Protein AF-A0A9P6L6X2-F1 (afdb_monomer_lite)

Organism: NCBI:txid56493

Structure (mmCIF, N/CA/C/O backbone):
data_AF-A0A9P6L6X2-F1
#
_entry.id   AF-A0A9P6L6X2-F1
#
loop_
_atom_site.group_PDB
_atom_site.id
_atom_site.type_symbol
_atom_site.label_atom_id
_atom_site.label_alt_id
_atom_site.label_comp_id
_atom_site.label_asym_id
_atom_site.label_entity_id
_atom_site.label_seq_id
_atom_site.pdbx_PDB_ins_code
_atom_site.Cartn_x
_atom_site.Cartn_y
_atom_site.Cartn_z
_atom_site.occupancy
_atom_site.B_iso_or_equiv
_atom_site.auth_seq_id
_atom_site.auth_comp_id
_atom_site.auth_asym_id
_atom_site.auth_atom_id
_atom_site.pdbx_PDB_model_num
ATOM 1 N N . MET A 1 1 ? -29.932 -3.322 37.931 1.00 55.28 1 MET A N 1
ATOM 2 C CA . MET A 1 1 ? -30.015 -4.800 37.868 1.00 55.28 1 MET A CA 1
ATOM 3 C C . MET A 1 1 ? -28.648 -5.466 37.698 1.00 55.28 1 MET A C 1
ATOM 5 O O . MET A 1 1 ? -28.437 -6.483 38.334 1.00 55.28 1 MET A O 1
ATOM 9 N N . ILE A 1 2 ? -27.709 -4.898 36.926 1.00 59.28 2 ILE A N 1
ATOM 10 C CA . ILE A 1 2 ? -26.394 -5.522 36.650 1.00 59.28 2 ILE A CA 1
ATOM 11 C C . ILE A 1 2 ? -25.463 -5.628 37.876 1.00 59.28 2 ILE A C 1
ATOM 13 O O . ILE A 1 2 ? -24.708 -6.584 37.964 1.00 59.28 2 ILE A O 1
ATOM 17 N N . GLY A 1 3 ? -25.563 -4.738 38.871 1.00 61.38 3 GLY A N 1
ATOM 18 C CA . GLY A 1 3 ? -24.692 -4.773 40.063 1.00 61.38 3 GLY A CA 1
ATOM 19 C C . GLY A 1 3 ? -24.874 -5.970 41.014 1.00 61.38 3 GLY A C 1
ATOM 20 O O . GLY A 1 3 ? -24.217 -6.011 42.044 1.00 61.38 3 GLY A O 1
ATOM 21 N N . ILE A 1 4 ? -25.781 -6.905 40.706 1.00 77.62 4 ILE A N 1
ATOM 22 C CA . ILE A 1 4 ? -26.051 -8.122 41.498 1.00 77.62 4 ILE A CA 1
ATOM 23 C C . ILE A 1 4 ? -25.577 -9.384 40.745 1.00 77.62 4 ILE A C 1
ATOM 25 O O . ILE A 1 4 ? -25.523 -10.468 41.321 1.00 77.62 4 ILE A O 1
ATOM 29 N N . LEU A 1 5 ? -25.235 -9.266 39.456 1.00 83.75 5 LEU A N 1
ATOM 30 C CA . LEU A 1 5 ? -24.797 -10.401 38.647 1.00 83.75 5 LEU A CA 1
ATOM 31 C C . LEU A 1 5 ? -23.306 -10.697 38.885 1.00 83.75 5 LEU A C 1
ATOM 33 O O . LEU A 1 5 ? -22.520 -9.754 38.997 1.00 83.75 5 LEU A O 1
ATOM 37 N N . PRO A 1 6 ? -22.905 -11.981 38.908 1.00 89.06 6 PRO A N 1
ATOM 38 C CA . PRO A 1 6 ? -21.511 -12.385 38.771 1.00 89.06 6 PRO A CA 1
ATOM 39 C C . PRO A 1 6 ? -20.853 -11.740 37.550 1.00 89.06 6 PRO A C 1
ATOM 41 O O . PRO A 1 6 ? -21.478 -11.614 36.491 1.00 89.06 6 PRO A O 1
ATOM 44 N N . THR A 1 7 ? -19.593 -11.350 37.706 1.00 87.75 7 THR A N 1
ATOM 45 C CA . THR A 1 7 ? -18.794 -10.647 36.699 1.00 87.75 7 THR A CA 1
ATOM 46 C C . THR A 1 7 ? -18.769 -11.387 35.360 1.00 87.75 7 THR A C 1
ATOM 48 O O . THR A 1 7 ? -18.929 -10.770 34.311 1.00 87.75 7 THR A O 1
ATOM 51 N N . GLU A 1 8 ? -18.699 -12.714 35.404 1.00 88.88 8 GLU A N 1
ATOM 52 C CA . GLU A 1 8 ? -18.658 -13.607 34.247 1.00 88.88 8 GLU A CA 1
ATOM 53 C C . GLU A 1 8 ? -19.958 -13.550 33.431 1.00 88.88 8 GLU A C 1
ATOM 55 O O . GLU A 1 8 ? -19.938 -13.609 32.204 1.00 88.88 8 GLU A O 1
ATOM 60 N N . LEU A 1 9 ? -21.112 -13.394 34.094 1.00 90.62 9 LEU A N 1
ATOM 61 C CA . LEU A 1 9 ? -22.400 -13.258 33.406 1.00 90.62 9 LEU A CA 1
ATOM 62 C C . LEU A 1 9 ? -22.551 -11.883 32.760 1.00 90.62 9 LEU A C 1
ATOM 64 O O . LEU A 1 9 ? -23.157 -11.769 31.692 1.00 90.62 9 LEU A O 1
ATOM 68 N N . VAL A 1 10 ? -22.009 -10.841 33.395 1.00 90.31 10 VAL A N 1
ATOM 69 C CA . VAL A 1 10 ? -21.968 -9.498 32.806 1.00 90.31 10 VAL A CA 1
ATOM 70 C C . VAL A 1 10 ? -21.086 -9.515 31.564 1.00 90.31 10 VAL A C 1
ATOM 72 O O . VAL A 1 10 ? -21.523 -9.066 30.509 1.00 90.31 10 VAL A O 1
ATOM 75 N N . GLU A 1 11 ? -19.893 -10.096 31.662 1.00 90.56 11 GLU A N 1
ATOM 76 C CA . GLU A 1 11 ? -18.956 -10.220 30.550 1.00 90.56 11 GLU A CA 1
ATOM 77 C C . GLU A 1 11 ? -19.547 -11.032 29.392 1.00 90.56 11 GLU A C 1
ATOM 79 O O . GLU A 1 11 ? -19.566 -10.560 28.256 1.00 90.56 11 GLU A O 1
ATOM 84 N N . TYR A 1 12 ? -20.142 -12.192 29.683 1.00 91.19 12 TYR A N 1
ATOM 85 C CA . TYR A 1 12 ? -20.834 -12.999 28.682 1.00 91.19 12 TYR A CA 1
ATOM 86 C C . TYR A 1 12 ? -21.977 -12.233 28.006 1.00 91.19 12 TYR A C 1
ATOM 88 O O . TYR A 1 12 ? -22.119 -12.288 26.788 1.00 91.19 12 TYR A O 1
ATOM 96 N N . THR A 1 13 ? -22.765 -11.461 28.762 1.00 92.88 13 THR A N 1
ATOM 97 C CA . THR A 1 13 ? -23.833 -10.623 28.189 1.00 92.88 13 THR A CA 1
ATOM 98 C C . THR A 1 13 ? -23.267 -9.568 27.234 1.00 92.88 13 THR A C 1
ATOM 100 O O . THR A 1 13 ? -23.845 -9.327 26.174 1.00 92.88 13 THR A O 1
ATOM 103 N N . LEU A 1 14 ? -22.123 -8.966 27.573 1.00 93.56 14 LEU A N 1
ATOM 104 C CA . LEU A 1 14 ? -21.467 -7.957 26.739 1.00 93.56 14 LEU A CA 1
ATOM 105 C C . LEU A 1 14 ? -20.945 -8.519 25.408 1.00 93.56 14 LEU A C 1
ATOM 107 O O . LEU A 1 14 ? -20.838 -7.751 24.455 1.00 93.56 14 LEU A O 1
ATOM 111 N N . THR A 1 15 ? -20.692 -9.829 25.292 1.00 94.44 15 THR A N 1
ATOM 112 C CA . THR A 1 15 ? -20.294 -10.457 24.011 1.00 94.44 15 THR A CA 1
ATOM 113 C C . THR A 1 15 ? -21.360 -10.348 22.914 1.00 94.44 15 THR A C 1
ATOM 115 O O . THR A 1 15 ? -21.032 -10.414 21.732 1.00 94.44 15 THR A O 1
ATOM 118 N N . PHE A 1 16 ? -22.628 -10.117 23.279 1.00 92.94 16 PHE A N 1
ATOM 119 C CA . PHE A 1 16 ? -23.730 -9.926 22.328 1.00 92.94 16 PHE A CA 1
ATOM 120 C C . PHE A 1 16 ? -23.918 -8.462 21.895 1.00 92.94 16 PHE A C 1
ATOM 122 O O . PHE A 1 16 ? -24.798 -8.163 21.084 1.00 92.94 16 PHE A O 1
ATOM 129 N N . CYS A 1 17 ? -23.133 -7.535 22.444 1.00 93.31 17 CYS A N 1
ATOM 130 C CA . CYS A 1 17 ? -23.227 -6.106 22.166 1.00 93.31 17 CYS A CA 1
ATOM 131 C C . CYS A 1 17 ? -22.247 -5.670 21.069 1.00 93.31 17 CYS A C 1
ATOM 133 O O . CYS A 1 17 ? -21.234 -6.320 20.816 1.00 93.31 17 CYS A O 1
ATOM 135 N N . GLN A 1 18 ? -22.504 -4.519 20.436 1.00 91.25 18 GLN A N 1
ATOM 136 C CA . GLN A 1 18 ? -21.508 -3.923 19.545 1.00 91.25 18 GLN A CA 1
ATOM 137 C C . GLN A 1 18 ? -20.368 -3.302 20.368 1.00 91.25 18 GLN A C 1
ATOM 139 O O . GLN A 1 18 ? -20.615 -2.791 21.465 1.00 91.25 18 GLN A O 1
ATOM 144 N N . PRO A 1 19 ? -19.132 -3.217 19.837 1.00 92.12 19 PRO A N 1
ATOM 145 C CA . PRO A 1 19 ? -18.011 -2.600 20.555 1.00 92.12 19 PRO A CA 1
ATOM 146 C C . PRO A 1 19 ? -18.297 -1.170 21.049 1.00 92.12 19 PRO A C 1
ATOM 148 O O . PRO A 1 19 ? -17.801 -0.753 22.096 1.00 92.12 19 PRO A O 1
ATOM 151 N N . LYS A 1 20 ? -19.135 -0.418 20.320 1.00 90.31 20 LYS A N 1
ATOM 152 C CA . LYS A 1 20 ? -19.583 0.931 20.705 1.00 90.31 20 LYS A CA 1
ATOM 153 C C . LYS A 1 20 ? -20.484 0.918 21.945 1.00 90.31 20 LYS A C 1
ATOM 155 O O . LYS A 1 20 ? -20.339 1.785 22.802 1.00 90.31 20 LYS A O 1
ATOM 160 N N . ASP A 1 21 ? -21.360 -0.076 22.067 1.00 93.25 21 ASP A N 1
ATOM 161 C CA . ASP A 1 21 ? -22.249 -0.237 23.221 1.00 93.25 21 ASP A CA 1
ATOM 162 C C . ASP A 1 21 ? -21.455 -0.656 24.461 1.00 93.25 21 ASP A C 1
ATOM 164 O O . ASP A 1 21 ? -21.677 -0.132 25.549 1.00 93.25 21 ASP A O 1
ATOM 168 N N . VAL A 1 22 ? -20.466 -1.540 24.287 1.00 93.81 22 VAL A N 1
ATOM 169 C CA . VAL A 1 22 ? -19.532 -1.939 25.352 1.00 93.81 22 VAL A CA 1
ATOM 170 C C . VAL A 1 22 ? -18.733 -0.727 25.844 1.00 93.81 22 VAL A C 1
ATOM 172 O O . VAL A 1 22 ? -18.620 -0.497 27.051 1.00 93.81 22 VAL A O 1
ATOM 175 N N . ALA A 1 23 ? -18.250 0.117 24.926 1.00 92.50 23 ALA A N 1
ATOM 176 C CA . ALA A 1 23 ? -17.595 1.372 25.280 1.00 92.50 23 ALA A CA 1
ATOM 177 C C . ALA A 1 23 ? -18.536 2.322 26.044 1.00 92.50 23 ALA A C 1
ATOM 179 O O . ALA A 1 23 ? -18.120 2.901 27.046 1.00 92.50 23 ALA A O 1
ATOM 180 N N . ALA A 1 24 ? -19.803 2.449 25.643 1.00 93.94 24 ALA A N 1
ATOM 181 C CA . ALA A 1 24 ? -20.785 3.255 26.370 1.00 93.94 24 ALA A CA 1
ATOM 182 C C . ALA A 1 24 ? -21.080 2.682 27.769 1.00 93.94 24 ALA A C 1
ATOM 184 O O . ALA A 1 24 ? -21.108 3.425 28.751 1.00 93.94 24 ALA A O 1
ATOM 185 N N . PHE A 1 25 ? -21.216 1.359 27.897 1.00 94.12 25 PHE A N 1
ATOM 186 C CA . PHE A 1 25 ? -21.422 0.688 29.182 1.00 94.12 25 PHE A CA 1
ATOM 187 C C . PHE A 1 25 ? -20.260 0.940 30.153 1.00 94.12 25 PHE A C 1
ATOM 189 O O . PHE A 1 25 ? -20.491 1.208 31.334 1.00 94.12 25 PHE A O 1
ATOM 196 N N . SER A 1 26 ? -19.018 0.956 29.659 1.00 94.00 26 SER A N 1
ATOM 197 C CA . SER A 1 26 ? -17.831 1.266 30.471 1.00 94.00 26 SER A CA 1
ATOM 198 C C . SER A 1 26 ? -17.863 2.665 31.112 1.00 94.00 26 SER A C 1
ATOM 200 O O . SER A 1 26 ? -17.167 2.910 32.094 1.00 94.00 26 SER A O 1
ATOM 202 N N . GLN A 1 27 ? -18.661 3.593 30.571 1.00 94.94 27 GLN A N 1
ATOM 203 C CA . GLN A 1 27 ? -18.789 4.962 31.080 1.00 94.94 27 GLN A CA 1
ATOM 204 C C . GLN A 1 27 ? -19.853 5.095 32.177 1.00 94.94 27 GLN A C 1
ATOM 206 O O . GLN A 1 27 ? -19.979 6.159 32.777 1.00 94.94 27 GLN A O 1
ATOM 211 N N . THR A 1 28 ? -20.616 4.035 32.461 1.00 95.25 28 THR A N 1
ATOM 212 C CA . THR A 1 28 ? -21.731 4.095 33.419 1.00 95.25 28 THR A CA 1
ATOM 213 C C . THR A 1 28 ? -21.271 4.103 34.878 1.00 95.25 28 THR A C 1
ATOM 215 O O . THR A 1 28 ? -21.869 4.794 35.701 1.00 95.25 28 THR A O 1
ATOM 218 N N . CYS A 1 29 ? -20.211 3.363 35.220 1.00 92.69 29 CYS A N 1
ATOM 219 C CA . CYS A 1 29 ? -19.606 3.362 36.552 1.00 92.69 29 CYS A CA 1
ATOM 220 C C . CYS A 1 29 ? -18.150 2.860 36.523 1.00 92.69 29 CYS A C 1
ATOM 222 O O . CYS A 1 29 ? -17.710 2.222 35.565 1.00 92.69 29 CYS A O 1
ATOM 224 N N . GLN A 1 30 ? -17.402 3.119 37.603 1.00 91.81 30 GLN A N 1
ATOM 225 C CA . GLN A 1 30 ? -16.005 2.680 37.742 1.00 91.81 30 GLN A CA 1
ATOM 226 C C . GLN A 1 30 ? -15.860 1.154 37.693 1.00 91.81 30 GLN A C 1
ATOM 228 O O . GLN A 1 30 ? -14.923 0.657 37.080 1.00 91.81 30 GLN A O 1
ATOM 233 N N . GLN A 1 31 ? -16.809 0.412 38.272 1.00 90.88 31 GLN A N 1
ATOM 234 C CA . GLN A 1 31 ? -16.786 -1.052 38.264 1.00 90.88 31 GLN A CA 1
ATOM 235 C C . GLN A 1 31 ? -16.923 -1.620 36.842 1.00 90.88 31 GLN A C 1
ATOM 237 O O . GLN A 1 31 ? -16.159 -2.502 36.467 1.00 90.88 31 GLN A O 1
ATOM 242 N N . SER A 1 32 ? -17.833 -1.080 36.023 1.00 91.06 32 SER A N 1
ATOM 243 C CA . SER A 1 32 ? -17.968 -1.459 34.608 1.00 91.06 32 SER A CA 1
ATOM 244 C C . SER A 1 32 ? -16.728 -1.097 33.793 1.00 91.06 32 SER A C 1
ATOM 246 O O . SER A 1 32 ? -16.335 -1.839 32.895 1.00 91.06 32 SER A O 1
ATOM 248 N N . ARG A 1 33 ? -16.096 0.042 34.105 1.00 92.62 33 ARG A N 1
ATOM 249 C CA . ARG A 1 33 ? -14.837 0.445 33.472 1.00 92.62 33 ARG A CA 1
ATOM 250 C C . ARG A 1 33 ? -13.709 -0.535 33.791 1.00 92.62 33 ARG A C 1
ATOM 252 O O . ARG A 1 33 ? -13.027 -0.961 32.863 1.00 92.62 33 ARG A O 1
ATOM 259 N N . ALA A 1 34 ? -13.543 -0.882 35.067 1.00 91.94 34 ALA A N 1
ATOM 260 C CA . ALA A 1 34 ? -12.528 -1.822 35.527 1.00 91.94 34 ALA A CA 1
ATOM 261 C C . ALA A 1 34 ? -12.744 -3.208 34.904 1.00 91.94 34 ALA A C 1
ATOM 263 O O . ALA A 1 34 ? -11.818 -3.766 34.328 1.00 91.94 34 ALA A O 1
ATOM 264 N N . LEU A 1 35 ? -13.990 -3.696 34.886 1.00 90.69 35 LEU A N 1
ATOM 265 C CA . LEU A 1 35 ? -14.348 -4.957 34.232 1.00 90.69 35 LEU A CA 1
ATOM 266 C C . LEU A 1 35 ? -13.902 -5.007 32.761 1.00 90.69 35 LEU A C 1
ATOM 268 O O . LEU A 1 35 ? -13.314 -5.985 32.322 1.00 90.69 35 LEU A O 1
ATOM 272 N N . ILE A 1 36 ? -14.158 -3.950 31.988 1.00 91.94 36 ILE A N 1
ATOM 273 C CA . ILE A 1 36 ? -13.871 -3.956 30.545 1.00 91.94 36 ILE A CA 1
ATOM 274 C C . ILE A 1 36 ? -12.389 -3.709 30.238 1.00 91.94 36 ILE A C 1
ATOM 276 O O . ILE A 1 36 ? -11.831 -4.293 29.304 1.00 91.94 36 ILE A O 1
ATOM 280 N N . TYR A 1 37 ? -11.758 -2.770 30.946 1.00 90.94 37 TYR A N 1
ATOM 281 C CA . TYR A 1 37 ? -10.450 -2.245 30.552 1.00 90.94 37 TYR A CA 1
ATOM 282 C C . TYR A 1 37 ? -9.286 -2.704 31.415 1.00 90.94 37 TYR A C 1
ATOM 284 O O . TYR A 1 37 ? -8.159 -2.621 30.919 1.00 90.94 37 TYR A O 1
ATOM 292 N N . GLU A 1 38 ? -9.559 -3.155 32.636 1.00 89.69 38 GLU A N 1
ATOM 293 C CA . GLU A 1 38 ? -8.570 -3.547 33.645 1.00 89.69 38 GLU A CA 1
ATOM 294 C C . GLU A 1 38 ? -8.612 -5.058 33.936 1.00 89.69 38 GLU A C 1
ATOM 296 O O . GLU A 1 38 ? -7.911 -5.508 34.835 1.00 89.69 38 GLU A O 1
ATOM 301 N N . SER A 1 39 ? -9.397 -5.845 33.180 1.00 85.44 39 SER A N 1
ATOM 302 C CA . SER A 1 39 ? -9.317 -7.312 33.236 1.00 85.44 39 SER A CA 1
ATOM 303 C C . SER A 1 39 ? -7.975 -7.811 32.689 1.00 85.44 39 SER A C 1
ATOM 305 O O . SER A 1 39 ? -7.482 -7.309 31.672 1.00 85.44 39 SER A O 1
ATOM 307 N N . ASP A 1 40 ? -7.412 -8.817 33.361 1.00 81.62 40 ASP A N 1
ATOM 308 C CA . ASP A 1 40 ? -6.188 -9.509 32.948 1.00 81.62 40 ASP A CA 1
ATOM 309 C C . ASP A 1 40 ? -6.433 -10.449 31.756 1.00 81.62 40 ASP A C 1
ATOM 311 O O . ASP A 1 40 ? -5.515 -10.736 30.981 1.00 81.62 40 ASP A O 1
ATOM 315 N N . ASP A 1 41 ? -7.668 -10.929 31.583 1.00 83.81 41 ASP A N 1
ATOM 316 C CA . ASP A 1 41 ? -8.037 -11.772 30.453 1.00 83.81 41 ASP A CA 1
ATOM 317 C C . ASP A 1 41 ? -8.426 -10.943 29.208 1.00 83.81 41 ASP A C 1
ATOM 319 O O . ASP A 1 41 ? -8.693 -9.741 29.245 1.00 83.81 41 ASP A O 1
ATOM 323 N N . GLN A 1 42 ? -8.401 -11.600 28.048 1.00 87.69 42 GLN A N 1
ATOM 324 C CA . GLN A 1 42 ? -8.811 -11.018 26.764 1.00 87.69 42 GLN A CA 1
ATOM 325 C C . GLN A 1 42 ? -10.101 -11.668 26.247 1.00 87.69 42 GLN A C 1
ATOM 327 O O . GLN A 1 42 ? -10.361 -11.597 25.044 1.00 87.69 42 GLN A O 1
ATOM 332 N N . PHE A 1 43 ? -10.877 -12.342 27.106 1.00 90.62 43 PHE A N 1
ATOM 333 C CA . PHE A 1 43 ? -12.022 -13.146 26.679 1.00 90.62 43 PHE A CA 1
ATOM 334 C C . PHE A 1 43 ? -13.072 -12.272 25.992 1.00 90.62 43 PHE A C 1
ATOM 336 O O . PHE A 1 43 ? -13.331 -12.475 24.804 1.00 90.62 43 PHE A O 1
ATOM 343 N N . LEU A 1 44 ? -13.579 -11.238 26.674 1.00 92.81 44 LEU A N 1
ATOM 344 C CA . LEU A 1 44 ? -14.527 -10.289 26.085 1.00 92.81 44 LEU A CA 1
ATOM 345 C C . LEU A 1 44 ? -14.036 -9.715 24.753 1.00 92.81 44 LEU A C 1
ATOM 347 O O . LEU A 1 44 ? -14.769 -9.693 23.767 1.00 92.81 44 LEU A O 1
ATOM 351 N N . TRP A 1 45 ? -12.787 -9.250 24.708 1.00 92.81 45 TRP A N 1
ATOM 352 C CA . TRP A 1 45 ? -12.221 -8.610 23.519 1.00 92.81 45 TRP A CA 1
ATOM 353 C C . TRP A 1 45 ? -12.073 -9.576 22.345 1.00 92.81 45 TRP A C 1
ATOM 355 O O . TRP A 1 45 ? -12.319 -9.187 21.203 1.00 92.81 45 TRP A O 1
ATOM 365 N N . ARG A 1 46 ? -11.709 -10.832 22.619 1.00 92.31 46 ARG A N 1
ATOM 366 C CA . ARG A 1 46 ? -11.663 -11.901 21.622 1.00 92.31 46 ARG A CA 1
ATOM 367 C C . ARG A 1 46 ? -13.057 -12.207 21.087 1.00 92.31 46 ARG A C 1
ATOM 369 O O . ARG A 1 46 ? -13.231 -12.217 19.874 1.00 92.31 46 ARG A O 1
ATOM 376 N N . GLU A 1 47 ? -14.042 -12.424 21.956 1.00 93.50 47 GLU A N 1
ATOM 377 C CA . GLU A 1 47 ? -15.408 -12.746 21.524 1.00 93.50 47 GLU A CA 1
ATOM 378 C C . GLU A 1 47 ? -16.027 -11.598 20.715 1.00 93.50 47 GLU A C 1
ATOM 380 O O . GLU A 1 47 ? -16.576 -11.832 19.640 1.00 93.50 47 GLU A O 1
ATOM 385 N N . LEU A 1 48 ? -15.842 -10.345 21.147 1.00 94.25 48 LEU A N 1
ATOM 386 C CA . LEU A 1 48 ? -16.277 -9.169 20.386 1.00 94.25 48 LEU A CA 1
ATOM 387 C C . LEU A 1 48 ? -15.600 -9.077 19.015 1.00 94.25 48 LEU A C 1
ATOM 389 O O . LEU A 1 48 ? -16.241 -8.701 18.035 1.00 94.25 48 LEU A O 1
ATOM 393 N N . PHE A 1 49 ? -14.311 -9.410 18.930 1.00 93.19 49 PHE A N 1
ATOM 394 C CA . PHE A 1 49 ? -13.594 -9.414 17.660 1.00 93.19 49 PHE A CA 1
ATOM 395 C C . PHE A 1 49 ? -14.117 -10.508 16.722 1.00 93.19 49 PHE A C 1
ATOM 397 O O . PHE A 1 49 ? -14.345 -10.244 15.545 1.00 93.19 49 PHE A O 1
ATOM 404 N N . LEU A 1 50 ? -14.326 -11.725 17.230 1.00 90.94 50 LEU A N 1
ATOM 405 C CA . LEU A 1 50 ? -14.814 -12.859 16.438 1.00 90.94 50 LEU A CA 1
ATOM 406 C C . LEU A 1 50 ? -16.282 -12.694 16.011 1.00 90.94 50 LEU A C 1
ATOM 408 O O . LEU A 1 50 ? -16.672 -13.194 14.952 1.00 90.94 50 LEU A O 1
ATOM 412 N N . ALA A 1 51 ? -17.084 -11.980 16.807 1.00 91.25 51 ALA A N 1
ATOM 413 C CA . ALA A 1 51 ? -18.455 -11.600 16.473 1.00 91.25 51 ALA A CA 1
ATOM 414 C C . ALA A 1 51 ? -18.532 -10.460 15.438 1.00 91.25 51 ALA A C 1
ATOM 416 O O . ALA A 1 51 ? -19.537 -10.327 14.736 1.00 91.25 51 ALA A O 1
ATOM 417 N N . ALA A 1 52 ? -17.486 -9.637 15.326 1.00 89.94 52 ALA A N 1
ATOM 418 C CA . ALA A 1 52 ? -17.384 -8.574 14.332 1.00 89.94 52 ALA A CA 1
ATOM 419 C C . ALA A 1 52 ? -17.126 -9.141 12.912 1.00 89.94 52 ALA A C 1
ATOM 421 O O . ALA A 1 52 ? -16.754 -10.310 12.754 1.00 89.94 52 ALA A O 1
ATOM 422 N N . PRO A 1 53 ? -17.312 -8.343 11.838 1.00 89.38 53 PRO A N 1
ATOM 423 C CA . PRO A 1 53 ? -17.057 -8.774 10.461 1.00 89.38 53 PRO A CA 1
ATOM 424 C C . PRO A 1 53 ? -15.551 -8.803 10.141 1.00 89.38 53 PRO A C 1
ATOM 426 O O . PRO A 1 53 ? -15.101 -8.221 9.160 1.00 89.38 53 PRO A O 1
ATOM 429 N N . PHE A 1 54 ? -14.761 -9.477 10.976 1.00 91.31 54 PHE A N 1
ATOM 430 C CA . PHE A 1 54 ? -13.320 -9.642 10.814 1.00 91.31 54 PHE A CA 1
ATOM 431 C C . PHE A 1 54 ? -12.954 -11.120 10.725 1.00 91.31 54 PHE A C 1
ATOM 433 O O . PHE A 1 54 ? -13.618 -11.986 11.302 1.00 91.31 54 PHE A O 1
ATOM 440 N N . ASP A 1 55 ? -11.896 -11.412 9.977 1.00 88.81 55 ASP A N 1
ATOM 441 C CA . ASP A 1 55 ? -11.328 -12.754 9.939 1.00 88.81 55 ASP A CA 1
ATOM 442 C C . ASP A 1 55 ? -10.520 -13.032 11.202 1.00 88.81 55 ASP A C 1
ATOM 444 O O . ASP A 1 55 ? -9.874 -12.132 11.743 1.00 88.81 55 ASP A O 1
ATOM 448 N N . ASP A 1 56 ? -10.526 -14.292 11.643 1.00 85.69 56 ASP A N 1
ATOM 449 C CA . ASP A 1 56 ? -9.739 -14.714 12.797 1.00 85.69 56 ASP A CA 1
ATOM 450 C C . ASP A 1 56 ? -8.238 -14.476 12.527 1.00 85.69 56 ASP A C 1
ATOM 452 O O . ASP A 1 56 ? -7.693 -15.022 11.559 1.00 85.69 56 ASP A O 1
ATOM 456 N N . PRO A 1 57 ? -7.549 -13.670 13.357 1.00 75.44 57 PRO A N 1
ATOM 457 C CA . PRO A 1 57 ? -6.128 -13.403 13.198 1.00 75.44 57 PRO A CA 1
ATOM 458 C C . PRO A 1 57 ? -5.258 -14.658 13.341 1.00 75.44 57 PRO A C 1
ATOM 460 O O . PRO A 1 57 ? -4.131 -14.635 12.855 1.00 75.44 57 PRO A O 1
ATOM 463 N N . ILE A 1 58 ? -5.737 -15.735 13.986 1.00 71.56 58 ILE A N 1
ATOM 464 C CA . ILE A 1 58 ? -4.983 -16.993 14.162 1.00 71.56 58 ILE A CA 1
ATOM 465 C C . ILE A 1 58 ? -4.522 -17.564 12.824 1.00 71.56 58 ILE A C 1
ATOM 467 O O . ILE A 1 58 ? -3.429 -18.118 12.741 1.00 71.56 58 ILE A O 1
ATOM 471 N N . ASP A 1 59 ? -5.305 -17.351 11.778 1.00 66.81 59 ASP A N 1
ATOM 472 C CA . ASP A 1 59 ? -5.067 -17.945 10.472 1.00 66.81 59 ASP A CA 1
ATOM 473 C C . ASP A 1 59 ? -4.164 -17.084 9.566 1.00 66.81 59 ASP A C 1
ATOM 475 O O . ASP A 1 59 ? -4.056 -17.358 8.372 1.00 66.81 59 ASP A O 1
ATOM 479 N N . SER A 1 60 ? -3.532 -16.027 10.095 1.00 67.81 60 SER A N 1
ATOM 480 C CA . SER A 1 60 ? -2.670 -15.136 9.310 1.00 67.81 60 SER A CA 1
ATOM 481 C C . SER A 1 60 ? -1.248 -15.709 9.136 1.00 67.81 60 SER A C 1
ATOM 483 O O . SER A 1 60 ? -0.565 -15.947 10.134 1.00 67.81 60 SER A O 1
ATOM 485 N N . PRO A 1 61 ? -0.724 -15.846 7.900 1.00 60.56 61 PRO A N 1
ATOM 486 C CA . PRO A 1 61 ? 0.583 -16.445 7.608 1.00 60.56 61 PRO A CA 1
ATOM 487 C C . PRO A 1 61 ? 1.756 -15.593 8.104 1.00 60.56 61 PRO A C 1
ATOM 489 O O . PRO A 1 61 ? 2.876 -16.080 8.235 1.00 60.56 61 PRO A O 1
ATOM 492 N N . ASN A 1 62 ? 1.506 -14.312 8.384 1.00 59.31 62 ASN A N 1
ATOM 493 C CA . ASN A 1 62 ? 2.513 -13.355 8.832 1.00 59.31 62 ASN A CA 1
ATOM 494 C C . ASN A 1 62 ? 2.565 -13.207 10.361 1.00 59.31 62 ASN A C 1
ATOM 496 O O . ASN A 1 62 ? 3.425 -12.479 10.871 1.00 59.31 62 ASN A O 1
ATOM 500 N N . GLN A 1 63 ? 1.695 -13.884 11.118 1.00 63.25 63 GLN A N 1
ATOM 501 C CA . GLN A 1 63 ? 1.720 -13.809 12.578 1.00 63.25 63 GLN A CA 1
ATOM 502 C C . GLN A 1 63 ? 2.756 -14.747 13.189 1.00 63.25 63 GLN A C 1
ATOM 504 O O . GLN A 1 63 ? 2.968 -15.864 12.728 1.00 63.25 63 GLN A O 1
ATOM 509 N N . ASP A 1 64 ? 3.426 -14.249 14.224 1.00 58.12 64 ASP A N 1
ATOM 510 C CA . ASP A 1 64 ? 4.262 -15.071 15.087 1.00 58.12 64 ASP A CA 1
ATOM 511 C C . ASP A 1 64 ? 3.346 -15.785 16.100 1.00 58.12 64 ASP A C 1
ATOM 513 O O . ASP A 1 64 ? 2.644 -15.097 16.851 1.00 58.12 64 ASP A O 1
ATOM 517 N N . PRO A 1 65 ? 3.295 -17.129 16.117 1.00 60.28 65 PRO A N 1
ATOM 518 C CA . PRO A 1 65 ? 2.455 -17.870 17.052 1.00 60.28 65 PRO A CA 1
ATOM 519 C C . PRO A 1 65 ? 2.863 -17.678 18.521 1.00 60.28 65 PRO A C 1
ATOM 521 O O . PRO A 1 65 ? 2.055 -17.968 19.402 1.00 60.28 65 PRO A O 1
ATOM 524 N N . GLU A 1 66 ? 4.077 -17.188 18.797 1.00 54.53 66 GLU A N 1
ATOM 525 C CA . GLU A 1 66 ? 4.606 -17.028 20.156 1.00 54.53 66 GLU A CA 1
ATOM 526 C C . GLU A 1 66 ? 4.243 -15.679 20.808 1.00 54.53 66 GLU A C 1
ATOM 528 O O . GLU A 1 66 ? 4.391 -15.525 22.023 1.00 54.53 66 GLU A O 1
ATOM 533 N N . LEU A 1 67 ? 3.733 -14.699 20.048 1.00 58.16 67 LEU A N 1
ATOM 534 C CA . LEU A 1 67 ? 3.390 -13.375 20.581 1.00 58.16 67 LEU A CA 1
ATOM 535 C C . LEU A 1 67 ? 1.946 -13.310 21.128 1.00 58.16 67 LEU A C 1
ATOM 537 O O . LEU A 1 67 ? 1.002 -13.710 20.439 1.00 58.16 67 LEU A O 1
ATOM 541 N N . PRO A 1 68 ? 1.729 -12.747 22.339 1.00 60.72 68 PRO A N 1
ATOM 542 C CA . PRO A 1 68 ? 0.391 -12.528 22.884 1.00 60.72 68 PRO A CA 1
ATOM 543 C C . PRO A 1 68 ? -0.486 -11.682 21.954 1.00 60.72 68 PRO A C 1
ATOM 545 O O . PRO A 1 68 ? -0.076 -10.629 21.461 1.00 60.72 68 PRO A O 1
ATOM 548 N N . ARG A 1 69 ? -1.730 -12.120 21.740 1.00 72.38 69 ARG A N 1
ATOM 549 C CA . ARG A 1 69 ? -2.679 -11.432 20.855 1.00 72.38 69 ARG A CA 1
ATOM 550 C C . ARG A 1 69 ? -3.272 -10.210 21.547 1.00 72.38 69 ARG A C 1
ATOM 552 O O . ARG A 1 69 ? -4.039 -10.337 22.498 1.00 72.38 69 ARG A O 1
ATOM 559 N N . GLY A 1 70 ? -2.989 -9.028 21.010 1.00 82.88 70 GLY A N 1
ATOM 560 C CA . GLY A 1 70 ? -3.616 -7.776 21.431 1.00 82.88 70 GLY A CA 1
ATOM 561 C C . GLY A 1 70 ? -5.042 -7.605 20.897 1.00 82.88 70 GLY A C 1
ATOM 562 O O . GLY A 1 70 ? -5.293 -6.626 20.200 1.00 82.88 70 GLY A O 1
ATOM 563 N N . TRP A 1 71 ? -5.969 -8.528 21.202 1.00 89.06 71 TRP A N 1
ATOM 564 C CA . TRP A 1 71 ? -7.361 -8.513 20.704 1.00 89.06 71 TRP A CA 1
ATOM 565 C C . TRP A 1 71 ? -8.049 -7.165 20.920 1.00 89.06 71 TRP A C 1
ATOM 567 O O . TRP A 1 71 ? -8.616 -6.596 19.988 1.00 89.06 71 TRP A O 1
ATOM 577 N N . LYS A 1 72 ? -7.932 -6.620 22.136 1.00 90.56 72 LYS A N 1
ATOM 578 C CA . LYS A 1 72 ? -8.435 -5.289 22.494 1.00 90.56 72 LYS A CA 1
ATOM 579 C C . LYS A 1 72 ? -7.895 -4.197 21.572 1.00 90.56 72 LYS A C 1
ATOM 581 O O . LYS A 1 72 ? -8.672 -3.436 21.003 1.00 90.56 72 LYS A O 1
ATOM 586 N N . GLY A 1 73 ? -6.571 -4.127 21.427 1.00 89.88 73 GLY A N 1
ATOM 587 C CA . GLY A 1 73 ? -5.908 -3.095 20.631 1.00 89.88 73 GLY A CA 1
ATOM 588 C C . GLY A 1 73 ? -6.272 -3.192 19.153 1.00 89.88 73 GLY A C 1
ATOM 589 O O . GLY A 1 73 ? -6.581 -2.182 18.530 1.00 89.88 73 GLY A O 1
ATOM 590 N N . GLU A 1 74 ? -6.321 -4.410 18.616 1.00 90.56 74 GLU A N 1
ATOM 591 C CA . GLU A 1 74 ? -6.674 -4.649 17.219 1.00 90.56 74 GLU A CA 1
ATOM 592 C C . GLU A 1 74 ? -8.135 -4.291 16.924 1.00 90.56 74 GLU A C 1
ATOM 594 O O . GLU A 1 74 ? -8.413 -3.597 15.945 1.00 90.56 74 GLU A O 1
ATOM 599 N N . LEU A 1 75 ? -9.070 -4.698 17.792 1.00 93.19 75 LEU A N 1
ATOM 600 C CA . LEU A 1 75 ? -10.478 -4.334 17.651 1.00 93.19 75 LEU A CA 1
ATOM 601 C C . LEU A 1 75 ? -10.662 -2.815 17.713 1.00 93.19 75 LEU A C 1
ATOM 603 O O . LEU A 1 75 ? -11.326 -2.231 16.858 1.00 93.19 75 LEU A O 1
ATOM 607 N N . GLN A 1 76 ? -10.059 -2.163 18.711 1.00 93.44 76 GLN A N 1
ATOM 608 C CA . GLN A 1 76 ? -10.149 -0.713 18.872 1.00 93.44 76 GLN A CA 1
ATOM 609 C C . GLN A 1 76 ? -9.574 0.023 17.663 1.00 93.44 76 GLN A C 1
ATOM 611 O O . GLN A 1 76 ? -10.234 0.930 17.158 1.00 93.44 76 GLN A O 1
ATOM 616 N N . ALA A 1 77 ? -8.408 -0.397 17.165 1.00 94.06 77 ALA A N 1
ATOM 617 C CA . ALA A 1 77 ? -7.778 0.200 15.995 1.00 94.06 77 ALA A CA 1
ATOM 618 C C . ALA A 1 77 ? -8.690 0.123 14.763 1.00 94.06 77 ALA A C 1
ATOM 620 O O . ALA A 1 77 ? -8.914 1.139 14.110 1.00 94.06 77 ALA A O 1
ATOM 621 N N . ARG A 1 78 ? -9.290 -1.041 14.471 1.00 95.44 78 ARG A N 1
ATOM 622 C CA . ARG A 1 78 ? -10.186 -1.211 13.310 1.00 95.44 78 ARG A CA 1
ATOM 623 C C . ARG A 1 78 ? -11.456 -0.372 13.417 1.00 95.44 78 ARG A C 1
ATOM 625 O O . ARG A 1 78 ? -11.820 0.314 12.465 1.00 95.44 78 ARG A O 1
ATOM 632 N N . ILE A 1 79 ? -12.107 -0.380 14.581 1.00 94.75 79 ILE A N 1
ATOM 633 C CA . ILE A 1 79 ? -13.342 0.388 14.804 1.00 94.75 79 ILE A CA 1
ATOM 634 C C . ILE A 1 79 ? -13.074 1.898 14.747 1.00 94.75 79 ILE A C 1
ATOM 636 O O . ILE A 1 79 ? -13.872 2.645 14.178 1.00 94.75 79 ILE A O 1
ATOM 640 N N . GLN A 1 80 ? -11.956 2.358 15.315 1.00 95.00 80 GLN A N 1
ATOM 641 C CA . GLN A 1 80 ? -11.535 3.757 15.211 1.00 95.00 80 GLN A CA 1
ATOM 642 C C . GLN A 1 80 ? -11.197 4.128 13.768 1.00 95.00 80 GLN A C 1
ATOM 644 O O . GLN A 1 80 ? -11.609 5.191 13.306 1.00 95.00 80 GLN A O 1
ATOM 649 N N . ALA A 1 81 ? -10.503 3.249 13.046 1.00 97.00 81 ALA A N 1
ATOM 650 C CA . ALA A 1 81 ? -10.114 3.504 11.673 1.00 97.00 81 ALA A CA 1
ATOM 651 C C . ALA A 1 81 ? -11.327 3.645 10.746 1.00 97.00 81 ALA A C 1
ATOM 653 O O . ALA A 1 81 ? -11.414 4.628 10.013 1.00 97.00 81 ALA A O 1
ATOM 654 N N . GLU A 1 82 ? -12.311 2.742 10.843 1.00 96.62 82 GLU A N 1
ATOM 655 C CA . GLU A 1 82 ? -13.572 2.868 10.100 1.00 96.62 82 GLU A CA 1
ATOM 656 C C . GLU A 1 82 ? -14.286 4.182 10.449 1.00 96.62 82 GLU A C 1
ATOM 658 O O . GLU A 1 82 ? -14.724 4.908 9.556 1.00 96.62 82 GLU A O 1
ATOM 663 N N . ALA A 1 83 ? -14.368 4.534 11.735 1.00 96.00 83 ALA A N 1
ATOM 664 C CA . ALA A 1 83 ? -15.038 5.757 12.167 1.00 96.00 83 ALA A CA 1
ATOM 665 C C . ALA A 1 83 ? -14.363 7.036 11.643 1.00 96.00 83 ALA A C 1
ATOM 667 O O . ALA A 1 83 ? -15.068 7.987 11.323 1.00 96.00 83 ALA A O 1
ATOM 668 N N . LEU A 1 84 ? -13.028 7.072 11.556 1.00 96.88 84 LEU A N 1
ATOM 669 C CA . LEU A 1 84 ? -12.278 8.239 11.080 1.00 96.88 84 LEU A CA 1
ATOM 670 C C . LEU A 1 84 ? -12.260 8.343 9.550 1.00 96.88 84 LEU A C 1
ATOM 672 O O . LEU A 1 84 ? -12.461 9.429 9.011 1.00 96.88 84 LEU A O 1
ATOM 676 N N . VAL A 1 85 ? -12.054 7.229 8.842 1.00 95.62 85 VAL A N 1
ATOM 677 C CA . VAL A 1 85 ? -11.939 7.201 7.371 1.00 95.62 85 VAL A CA 1
ATOM 678 C C . VAL A 1 85 ? -13.279 7.488 6.680 1.00 95.62 85 VAL A C 1
ATOM 680 O O . VAL A 1 85 ? -13.295 7.976 5.548 1.00 95.62 85 VAL A O 1
ATOM 683 N N . THR A 1 86 ? -14.401 7.242 7.363 1.00 96.25 86 THR A N 1
ATOM 684 C CA . THR A 1 86 ? -15.763 7.499 6.856 1.00 96.25 86 THR A CA 1
ATOM 685 C C . THR A 1 86 ? -16.320 8.883 7.210 1.00 96.25 86 THR A C 1
ATOM 687 O O . THR A 1 86 ? -17.462 9.190 6.866 1.00 96.25 86 THR A O 1
ATOM 690 N N . LEU A 1 87 ? -15.533 9.740 7.870 1.00 96.69 87 LEU A N 1
ATOM 691 C CA . LEU A 1 87 ? -15.911 11.133 8.115 1.00 96.69 87 LEU A CA 1
ATOM 692 C C . LEU A 1 87 ? -16.043 11.927 6.808 1.00 96.69 87 LEU A C 1
ATOM 694 O O . LEU A 1 87 ? -15.430 11.602 5.790 1.00 96.69 87 LEU A O 1
ATOM 698 N N . SER A 1 88 ? -16.802 13.025 6.860 1.00 95.94 88 SER A N 1
ATOM 699 C CA . SER A 1 88 ? -16.781 14.027 5.794 1.00 95.94 88 SER A CA 1
ATOM 700 C C . SER A 1 88 ? -15.393 14.679 5.689 1.00 95.94 88 SER A C 1
ATOM 702 O O . SER A 1 88 ? -14.612 14.646 6.641 1.00 95.94 88 SER A O 1
ATOM 704 N N . TYR A 1 89 ? -15.081 15.305 4.550 1.00 94.38 89 TYR A N 1
ATOM 705 C CA . TYR A 1 89 ? -13.800 16.000 4.362 1.00 94.38 89 TYR A CA 1
ATOM 706 C C . TYR A 1 89 ? -13.546 17.062 5.444 1.00 94.38 89 TYR A C 1
ATOM 708 O O . TYR A 1 89 ? -12.457 17.109 6.012 1.00 94.38 89 TYR A O 1
ATOM 716 N N . GLU A 1 90 ? -14.556 17.878 5.762 1.00 95.06 90 GLU A N 1
ATOM 717 C CA . GLU A 1 90 ? -14.428 18.946 6.762 1.00 95.06 90 GLU A CA 1
ATOM 718 C C . GLU A 1 90 ? -14.258 18.382 8.174 1.00 95.06 90 GLU A C 1
ATOM 720 O O . GLU A 1 90 ? -13.387 18.831 8.920 1.00 95.06 90 GLU A O 1
ATOM 725 N N . ASP A 1 91 ? -15.028 17.346 8.522 1.00 96.56 91 ASP A N 1
ATOM 726 C CA . ASP A 1 91 ? -14.908 16.700 9.828 1.00 96.56 91 ASP A CA 1
ATOM 727 C C . ASP A 1 91 ? -13.550 16.022 9.982 1.00 96.56 91 ASP A C 1
ATOM 729 O O . ASP A 1 91 ? -12.912 16.184 11.017 1.00 96.56 91 ASP A O 1
ATOM 733 N N . MET A 1 92 ? -13.086 15.297 8.957 1.00 96.06 92 MET A N 1
ATOM 734 C CA . MET A 1 92 ? -11.770 14.659 8.943 1.00 96.06 92 MET A CA 1
ATOM 735 C C . MET A 1 92 ? -10.664 15.706 9.103 1.00 96.06 92 MET A C 1
ATOM 737 O O . MET A 1 92 ? -9.786 15.544 9.942 1.00 96.06 92 MET A O 1
ATOM 741 N N . ARG A 1 93 ? -10.730 16.814 8.358 1.00 94.56 93 ARG A N 1
ATOM 742 C CA . ARG A 1 93 ? -9.737 17.895 8.422 1.00 94.56 93 ARG A CA 1
ATOM 743 C C . ARG A 1 93 ? -9.634 18.536 9.809 1.00 94.56 93 ARG A C 1
ATOM 745 O O . ARG A 1 93 ? -8.550 18.982 10.187 1.00 94.56 93 ARG A O 1
ATOM 752 N N . ALA A 1 94 ? -10.746 18.591 10.542 1.00 95.69 94 ALA A N 1
ATOM 753 C CA . ALA A 1 94 ? -10.823 19.145 11.891 1.00 95.69 94 ALA A CA 1
ATOM 754 C C . ALA A 1 94 ? -10.351 18.177 12.996 1.00 95.69 94 ALA A C 1
ATOM 756 O O . ALA A 1 94 ? -10.238 18.589 14.153 1.00 95.69 94 ALA A O 1
ATOM 757 N N . ARG A 1 95 ? -10.102 16.898 12.681 1.00 95.00 95 ARG A N 1
ATOM 758 C CA . ARG A 1 95 ? -9.551 15.919 13.632 1.00 95.00 95 ARG A CA 1
ATOM 759 C C . ARG A 1 95 ? -8.027 15.978 13.686 1.00 95.00 95 ARG A C 1
ATOM 761 O O . ARG A 1 95 ? -7.372 16.618 12.873 1.00 95.00 95 ARG A O 1
ATOM 768 N N . ASP A 1 96 ? -7.486 15.269 14.668 1.00 95.00 96 ASP A N 1
ATOM 769 C CA . ASP A 1 96 ? -6.056 15.022 14.801 1.00 95.00 96 ASP A CA 1
ATOM 770 C C . ASP A 1 96 ? -5.505 14.243 13.590 1.00 95.00 96 ASP A C 1
ATOM 772 O O . ASP A 1 96 ? -6.008 13.170 13.245 1.00 95.00 96 ASP A O 1
ATOM 776 N N . HIS A 1 97 ? -4.481 14.794 12.932 1.00 94.62 97 HIS A N 1
ATOM 777 C CA . HIS A 1 97 ? -3.952 14.274 11.663 1.00 94.62 97 HIS A CA 1
ATOM 778 C C . HIS A 1 97 ? -3.158 12.977 11.831 1.00 94.62 97 HIS A C 1
ATOM 780 O O . HIS A 1 97 ? -3.177 12.131 10.932 1.00 94.62 97 HIS A O 1
ATOM 786 N N . ASP A 1 98 ? -2.528 12.777 12.987 1.00 94.56 98 ASP A N 1
ATOM 787 C CA . ASP A 1 98 ? -1.794 11.548 13.292 1.00 94.56 98 ASP A CA 1
ATOM 788 C C . ASP A 1 98 ? -2.757 10.383 13.535 1.00 94.56 98 ASP A C 1
ATOM 790 O O . ASP A 1 98 ? -2.559 9.291 13.002 1.00 94.56 98 ASP A O 1
ATOM 794 N N . SER A 1 99 ? -3.868 10.622 14.236 1.00 94.38 99 SER A N 1
ATOM 795 C CA . SER A 1 99 ? -4.939 9.634 14.416 1.00 94.38 99 SER A CA 1
ATOM 796 C C . SER A 1 99 ? -5.534 9.166 13.084 1.00 94.38 99 SER A C 1
ATOM 798 O O . SER A 1 99 ? -5.812 7.979 12.914 1.00 94.38 99 SER A O 1
ATOM 800 N N . ILE A 1 100 ? -5.705 10.072 12.116 1.00 95.81 100 ILE A N 1
ATOM 801 C CA . ILE A 1 100 ? -6.193 9.713 10.775 1.00 95.81 100 ILE A CA 1
ATOM 802 C C . ILE A 1 100 ? -5.123 8.942 9.995 1.00 95.81 100 ILE A C 1
ATOM 804 O O . ILE A 1 100 ? -5.438 7.951 9.340 1.00 95.81 100 ILE A O 1
ATOM 808 N N . SER A 1 101 ? -3.858 9.355 10.082 1.00 94.69 101 SER A N 1
ATOM 809 C CA . SER A 1 101 ? -2.753 8.633 9.439 1.00 94.69 101 SER A CA 1
ATOM 810 C C . SER A 1 101 ? -2.654 7.195 9.972 1.00 94.69 101 SER A C 1
ATOM 812 O O . SER A 1 101 ? -2.587 6.250 9.188 1.00 94.69 101 SER A O 1
ATOM 814 N N . ASN A 1 102 ? -2.779 7.012 11.291 1.00 94.62 102 ASN A N 1
ATOM 815 C CA . ASN A 1 102 ? -2.828 5.701 11.949 1.00 94.62 102 ASN A CA 1
ATOM 816 C C . ASN A 1 102 ? -4.069 4.877 11.562 1.00 94.62 102 ASN A C 1
ATOM 818 O O . ASN A 1 102 ? -4.014 3.645 11.512 1.00 94.62 102 ASN A O 1
ATOM 822 N N . ALA A 1 103 ? -5.197 5.533 11.272 1.00 96.62 103 ALA A N 1
ATOM 823 C CA . ALA A 1 103 ? -6.382 4.858 10.756 1.00 96.62 103 ALA A CA 1
ATOM 824 C C . ALA A 1 103 ? -6.112 4.242 9.376 1.00 96.62 103 ALA A C 1
ATOM 826 O O . ALA A 1 103 ? -6.373 3.056 9.179 1.00 96.62 103 ALA A O 1
ATOM 827 N N . PHE A 1 104 ? -5.535 4.998 8.438 1.00 96.44 104 PHE A N 1
ATOM 828 C CA . PHE A 1 104 ? -5.171 4.451 7.126 1.00 96.44 104 PHE A CA 1
ATOM 829 C C . PHE A 1 104 ? -4.077 3.379 7.217 1.00 96.44 104 PHE A C 1
ATOM 831 O O . PHE A 1 104 ? -4.166 2.370 6.520 1.00 96.44 104 PHE A O 1
ATOM 838 N N . ASP A 1 105 ? -3.098 3.544 8.109 1.00 94.00 105 ASP A N 1
ATOM 839 C CA . ASP A 1 105 ? -2.105 2.502 8.396 1.00 94.00 105 ASP A CA 1
ATOM 840 C C . ASP A 1 105 ? -2.766 1.207 8.894 1.00 94.00 105 ASP A C 1
ATOM 842 O O . ASP A 1 105 ? -2.455 0.114 8.425 1.00 94.00 105 ASP A O 1
ATOM 846 N N . THR A 1 106 ? -3.780 1.321 9.758 1.00 95.75 106 THR A N 1
ATOM 847 C CA . THR A 1 106 ? -4.560 0.165 10.216 1.00 95.75 106 THR A CA 1
ATOM 848 C C . THR A 1 106 ? -5.243 -0.555 9.054 1.00 95.75 106 THR A C 1
ATOM 850 O O . THR A 1 106 ? -5.197 -1.781 9.002 1.00 95.75 106 THR A O 1
ATOM 853 N N . LEU A 1 107 ? -5.832 0.166 8.096 1.00 95.62 107 LEU A N 1
ATOM 854 C CA . LEU A 1 107 ? -6.445 -0.442 6.906 1.00 95.62 107 LEU A CA 1
ATOM 855 C C . LEU A 1 107 ? -5.401 -1.201 6.063 1.00 95.62 107 LEU A C 1
ATOM 857 O O . LEU A 1 107 ? -5.639 -2.349 5.684 1.00 95.62 107 LEU A O 1
ATOM 861 N N . VAL A 1 108 ? -4.229 -0.600 5.824 1.00 93.81 108 VAL A N 1
ATOM 862 C CA . VAL A 1 108 ? -3.098 -1.248 5.128 1.00 93.81 108 VAL A CA 1
ATOM 863 C C . VAL A 1 108 ? -2.640 -2.506 5.872 1.00 93.81 108 VAL A C 1
ATOM 865 O O . VAL A 1 108 ? -2.450 -3.563 5.268 1.00 93.81 108 VAL A O 1
ATOM 868 N N . ARG A 1 109 ? -2.508 -2.426 7.197 1.00 91.38 109 ARG A N 1
ATOM 869 C CA . ARG A 1 109 ? -2.095 -3.542 8.053 1.00 91.38 109 ARG A CA 1
ATOM 870 C C . ARG A 1 109 ? -3.086 -4.702 8.004 1.00 91.38 109 ARG A C 1
ATOM 872 O O . ARG A 1 109 ? -2.661 -5.853 7.929 1.00 91.38 109 ARG A O 1
ATOM 879 N N . VAL A 1 110 ? -4.391 -4.419 7.995 1.00 92.25 110 VAL A N 1
ATOM 880 C CA . VAL A 1 110 ? -5.436 -5.443 7.831 1.00 92.25 110 VAL A CA 1
ATOM 881 C C . VAL A 1 110 ? -5.333 -6.115 6.463 1.00 92.25 110 VAL A C 1
ATOM 883 O O . VAL A 1 110 ? -5.396 -7.343 6.395 1.00 92.25 110 VAL A O 1
ATOM 886 N N . LEU A 1 111 ? -5.110 -5.351 5.390 1.00 91.75 111 LEU A N 1
ATOM 887 C CA . LEU A 1 111 ? -4.923 -5.906 4.047 1.00 91.75 111 LEU A CA 1
ATOM 888 C C . LEU A 1 111 ? -3.735 -6.882 4.001 1.00 91.75 111 LEU A C 1
ATOM 890 O O . LEU A 1 111 ? -3.897 -8.025 3.583 1.00 91.75 111 LEU A O 1
ATOM 894 N N . HIS A 1 112 ? -2.570 -6.479 4.514 1.00 87.38 112 HIS A N 1
ATOM 895 C CA . HIS A 1 112 ? -1.360 -7.321 4.525 1.00 87.38 112 HIS A CA 1
ATOM 896 C C . HIS A 1 112 ? -1.434 -8.529 5.467 1.00 87.38 112 HIS A C 1
ATOM 898 O O . HIS A 1 112 ? -0.704 -9.506 5.285 1.00 87.38 112 HIS A O 1
ATOM 904 N N . ALA A 1 113 ? -2.292 -8.475 6.486 1.00 85.00 113 ALA A N 1
ATOM 905 C CA . ALA A 1 113 ? -2.552 -9.600 7.382 1.00 85.00 113 ALA A CA 1
ATOM 906 C C . ALA A 1 113 ? -3.579 -10.595 6.812 1.00 85.00 113 ALA A C 1
ATOM 908 O O . ALA A 1 113 ? -3.720 -11.701 7.343 1.00 85.00 113 ALA A O 1
ATOM 909 N N . THR A 1 114 ? -4.303 -10.212 5.758 1.00 88.69 114 THR A N 1
ATOM 910 C CA . THR A 1 114 ? -5.356 -11.031 5.155 1.00 88.69 114 THR A CA 1
ATOM 911 C C . THR A 1 114 ? -4.757 -12.130 4.280 1.00 88.69 114 THR A C 1
ATOM 913 O O . THR A 1 114 ? -3.740 -11.945 3.616 1.00 88.69 114 THR A O 1
ATOM 916 N N . SER A 1 115 ? -5.383 -13.306 4.322 1.00 82.75 115 SER A N 1
ATOM 917 C CA . SER A 1 115 ? -4.927 -14.515 3.624 1.00 82.75 115 SER A CA 1
ATOM 918 C C . SER A 1 115 ? -5.925 -14.934 2.548 1.00 82.75 115 SER A C 1
ATOM 920 O O . SER A 1 115 ? -7.103 -14.582 2.649 1.00 82.75 115 SER A O 1
ATOM 922 N N . PRO A 1 116 ? -5.520 -15.733 1.549 1.00 83.75 116 PRO A N 1
ATOM 923 C CA . PRO A 1 116 ? -6.455 -16.266 0.567 1.00 83.75 116 PRO A CA 1
ATOM 924 C C . PRO A 1 116 ? -7.611 -17.022 1.244 1.00 83.75 116 PRO A C 1
ATOM 926 O O . PRO A 1 116 ? -7.399 -17.819 2.157 1.00 83.75 116 PRO A O 1
ATOM 929 N N . GLY A 1 117 ? -8.848 -16.743 0.824 1.00 80.19 117 GLY A N 1
ATOM 930 C CA . GLY A 1 117 ? -10.067 -17.317 1.414 1.00 80.19 117 GLY A CA 1
ATOM 931 C C . GLY A 1 117 ? -10.600 -16.595 2.661 1.00 80.19 117 GLY A C 1
ATOM 932 O O . GLY A 1 117 ? -11.668 -16.954 3.157 1.00 80.19 117 GLY A O 1
ATOM 933 N N . LYS A 1 118 ? -9.904 -15.565 3.157 1.00 80.44 118 LYS A N 1
ATOM 934 C CA . LYS A 1 118 ? -10.348 -14.700 4.261 1.00 80.44 118 LYS A CA 1
ATOM 935 C C . LYS A 1 118 ? -11.090 -13.485 3.711 1.00 80.44 118 LYS A C 1
ATOM 937 O O . LYS A 1 118 ? -10.490 -12.484 3.334 1.00 80.44 118 LYS A O 1
ATOM 942 N N . VAL A 1 119 ? -12.406 -13.635 3.578 1.00 86.50 119 VAL A N 1
ATOM 943 C CA . VAL A 1 119 ? -13.263 -12.658 2.890 1.00 86.50 119 VAL A CA 1
ATOM 944 C C . VAL A 1 119 ? -13.759 -11.539 3.803 1.00 86.50 119 VAL A C 1
ATOM 946 O O . VAL A 1 119 ? -14.003 -10.444 3.313 1.00 86.50 119 VAL A O 1
ATOM 949 N N . LYS A 1 120 ? -13.857 -11.750 5.125 1.00 92.75 120 LYS A N 1
ATOM 950 C CA . LYS A 1 120 ? -14.489 -10.766 6.021 1.00 92.75 120 LYS A CA 1
ATOM 951 C C . LYS A 1 120 ? -13.687 -9.467 6.113 1.00 92.75 120 LYS A C 1
ATOM 953 O O . LYS A 1 120 ? -14.260 -8.383 6.053 1.00 92.75 120 LYS A O 1
ATOM 958 N N . ASN A 1 121 ? -12.361 -9.560 6.217 1.00 93.06 121 ASN A N 1
ATOM 959 C CA . ASN A 1 121 ? -11.478 -8.397 6.213 1.00 93.06 121 ASN A CA 1
ATOM 960 C C . ASN A 1 121 ? -11.575 -7.634 4.887 1.00 93.06 121 ASN A C 1
ATOM 962 O O . ASN A 1 121 ? -11.598 -6.405 4.901 1.00 93.06 121 ASN A O 1
ATOM 966 N N . LEU A 1 122 ? -11.650 -8.345 3.757 1.00 93.00 122 LEU A N 1
ATOM 967 C CA . LEU A 1 122 ? -11.788 -7.733 2.432 1.00 93.00 122 LEU A CA 1
ATOM 968 C C . LEU A 1 122 ? -13.138 -7.030 2.284 1.00 93.00 122 LEU A C 1
ATOM 970 O O . LEU A 1 122 ? -13.172 -5.880 1.854 1.00 93.00 122 LEU A O 1
ATOM 974 N N . ASP A 1 123 ? -14.226 -7.668 2.719 1.00 94.31 123 ASP A N 1
ATOM 975 C CA . ASP A 1 123 ? -15.570 -7.085 2.718 1.00 94.31 123 ASP A CA 1
ATOM 976 C C . ASP A 1 123 ? -15.630 -5.824 3.590 1.00 94.31 123 ASP A C 1
ATOM 978 O O . ASP A 1 123 ? -16.197 -4.802 3.191 1.00 94.31 123 ASP A O 1
ATOM 982 N N . TRP A 1 124 ? -15.007 -5.861 4.772 1.00 95.12 124 TRP A N 1
ATOM 983 C CA . TRP A 1 124 ? -14.908 -4.701 5.653 1.00 95.12 124 TRP A CA 1
ATOM 984 C C . TRP A 1 124 ? -14.090 -3.565 5.026 1.00 95.12 124 TRP A C 1
ATOM 986 O O . TRP A 1 124 ? -14.538 -2.414 5.047 1.00 95.12 124 TRP A O 1
ATOM 996 N N . LEU A 1 125 ? -12.927 -3.867 4.438 1.00 95.06 125 LEU A N 1
ATOM 997 C CA . LEU A 1 125 ? -12.095 -2.883 3.738 1.00 95.06 125 LEU A CA 1
ATOM 998 C C . LEU A 1 125 ? -12.861 -2.251 2.572 1.00 95.06 125 LEU A C 1
ATOM 1000 O O . LEU A 1 125 ? -12.903 -1.026 2.465 1.00 95.06 125 LEU A O 1
ATOM 1004 N N . ALA A 1 126 ? -13.522 -3.066 1.747 1.00 93.44 126 ALA A N 1
ATOM 1005 C CA . ALA A 1 126 ? -14.292 -2.600 0.602 1.00 93.44 126 ALA A CA 1
ATOM 1006 C C . ALA A 1 126 ? -15.478 -1.721 1.024 1.00 93.44 126 ALA A C 1
ATOM 1008 O O . ALA A 1 126 ? -15.670 -0.629 0.490 1.00 93.44 126 ALA A O 1
ATOM 1009 N N . SER A 1 127 ? -16.234 -2.149 2.039 1.00 94.12 127 SER A N 1
ATOM 1010 C CA . SER A 1 127 ? -17.327 -1.371 2.639 1.00 94.12 127 SER A CA 1
ATOM 1011 C C . SER A 1 127 ? -16.837 -0.039 3.217 1.00 94.12 127 SER A C 1
ATOM 1013 O O . SER A 1 127 ? -17.490 0.993 3.046 1.00 94.12 127 SER A O 1
ATOM 1015 N N . THR A 1 128 ? -15.676 -0.033 3.875 1.00 94.88 128 THR A N 1
ATOM 1016 C CA . THR A 1 128 ? -15.076 1.181 4.449 1.00 94.88 128 THR A CA 1
ATOM 1017 C C . THR A 1 128 ? -14.618 2.144 3.355 1.00 94.88 128 THR A C 1
ATOM 1019 O O . THR A 1 128 ? -14.934 3.334 3.417 1.00 94.88 128 THR A O 1
ATOM 1022 N N . ALA A 1 129 ? -13.936 1.638 2.323 1.00 91.81 129 ALA A N 1
ATOM 1023 C CA . ALA A 1 129 ? -13.492 2.426 1.176 1.00 91.81 129 ALA A CA 1
ATOM 1024 C C . ALA A 1 129 ? -14.680 3.050 0.428 1.00 91.81 129 ALA A C 1
ATOM 1026 O O . ALA A 1 129 ? -14.680 4.252 0.167 1.00 91.81 129 ALA A O 1
ATOM 1027 N N . ALA A 1 130 ? -15.741 2.272 0.184 1.00 90.56 130 ALA A N 1
ATOM 1028 C CA . ALA A 1 130 ? -16.944 2.735 -0.504 1.00 90.56 130 ALA A CA 1
ATOM 1029 C C . ALA A 1 130 ? -17.650 3.898 0.217 1.00 90.56 130 ALA A C 1
ATOM 1031 O O . ALA A 1 130 ? -18.218 4.774 -0.433 1.00 90.56 130 ALA A O 1
ATOM 1032 N N . LYS A 1 131 ? -17.605 3.934 1.555 1.00 92.88 131 LYS A N 1
ATOM 1033 C CA . LYS A 1 131 ? -18.192 5.014 2.371 1.00 92.88 131 LYS A CA 1
ATOM 1034 C C . LYS A 1 131 ? -17.296 6.248 2.489 1.00 92.88 131 LYS A C 1
ATOM 1036 O O . LYS A 1 131 ? -17.765 7.297 2.923 1.00 92.88 131 LYS A O 1
ATOM 1041 N N . SER A 1 132 ? -16.013 6.135 2.162 1.00 93.38 132 SER A N 1
ATOM 1042 C CA . SER A 1 132 ? -15.042 7.208 2.349 1.00 93.38 132 SER A CA 1
ATOM 1043 C C . SER A 1 132 ? -14.948 8.097 1.113 1.00 93.38 132 SER A C 1
ATOM 1045 O O . SER A 1 132 ? -14.858 7.618 -0.017 1.00 93.38 132 SER A O 1
ATOM 1047 N N . PHE A 1 133 ? -14.915 9.417 1.308 1.00 92.06 133 PHE A N 1
ATOM 1048 C CA . PHE A 1 133 ? -14.737 10.347 0.189 1.00 92.06 133 PHE A CA 1
ATOM 1049 C C . PHE A 1 133 ? -13.359 10.193 -0.474 1.00 92.06 133 PHE A C 1
ATOM 1051 O O . PHE A 1 133 ? -13.229 10.483 -1.657 1.00 92.06 133 PHE A O 1
ATOM 1058 N N . VAL A 1 134 ? -12.344 9.707 0.252 1.00 91.19 134 VAL A N 1
ATOM 1059 C CA . VAL A 1 134 ? -10.957 9.609 -0.234 1.00 91.19 134 VAL A CA 1
ATOM 1060 C C . VAL A 1 134 ? -10.842 8.714 -1.470 1.00 91.19 134 VAL A C 1
ATOM 1062 O O . VAL A 1 134 ? -10.044 9.000 -2.357 1.00 91.19 134 VAL A O 1
ATOM 1065 N N . PHE A 1 135 ? -11.672 7.673 -1.562 1.00 88.31 135 PHE A N 1
ATOM 1066 C CA . PHE A 1 135 ? -11.696 6.727 -2.686 1.00 88.31 135 PHE A CA 1
ATOM 1067 C C . PHE A 1 135 ? -12.644 7.152 -3.817 1.00 88.31 135 PHE A C 1
ATOM 1069 O O . PHE A 1 135 ? -12.624 6.568 -4.900 1.00 88.31 135 PHE A O 1
ATOM 1076 N N . ASN A 1 136 ? -13.468 8.174 -3.578 1.00 85.12 136 ASN A N 1
ATOM 1077 C CA . ASN A 1 136 ? -14.562 8.572 -4.462 1.00 85.12 136 ASN A CA 1
ATOM 1078 C C . ASN A 1 136 ? -14.397 9.985 -5.048 1.00 85.12 136 ASN A C 1
ATOM 1080 O O . ASN A 1 136 ? -15.013 10.297 -6.065 1.00 85.12 136 ASN A O 1
ATOM 1084 N N . ASP A 1 137 ? -13.569 10.834 -4.438 1.00 87.25 137 ASP A N 1
ATOM 1085 C CA . ASP A 1 137 ? -13.346 12.222 -4.838 1.00 87.25 137 ASP A CA 1
ATOM 1086 C C . ASP A 1 137 ? -11.846 12.482 -5.049 1.00 87.25 137 ASP A C 1
ATOM 1088 O O . ASP A 1 137 ? -11.085 12.675 -4.100 1.00 87.25 137 ASP A O 1
ATOM 1092 N N . TYR A 1 138 ? -11.426 12.485 -6.320 1.00 83.31 138 TYR A N 1
ATOM 1093 C CA . TYR A 1 138 ? -10.031 12.719 -6.712 1.00 83.31 138 TYR A CA 1
ATOM 1094 C C . TYR A 1 138 ? -9.528 14.096 -6.268 1.00 83.31 138 TYR A C 1
ATOM 1096 O O . TYR A 1 138 ? -8.379 14.241 -5.846 1.00 83.31 138 TYR A O 1
ATOM 1104 N N . ASP A 1 139 ? -10.391 15.111 -6.358 1.00 85.06 139 ASP A N 1
ATOM 1105 C CA . ASP A 1 139 ? -10.018 16.504 -6.128 1.00 85.06 139 ASP A CA 1
ATOM 1106 C C . ASP A 1 139 ? -9.888 16.800 -4.614 1.00 85.06 139 ASP A C 1
ATOM 1108 O O . ASP A 1 139 ? -9.183 17.730 -4.217 1.00 85.06 139 ASP A O 1
ATOM 1112 N N . ARG A 1 140 ? -10.487 15.970 -3.744 1.00 88.56 140 ARG A N 1
ATOM 1113 C CA . ARG A 1 140 ? -10.398 16.071 -2.273 1.00 88.56 140 ARG A CA 1
ATOM 1114 C C . ARG A 1 140 ? -9.382 15.122 -1.643 1.00 88.56 140 ARG A C 1
ATOM 1116 O O . ARG A 1 140 ? -9.609 14.592 -0.558 1.00 88.56 140 ARG A O 1
ATOM 1123 N N . PHE A 1 141 ? -8.227 14.931 -2.273 1.00 89.56 141 PHE A N 1
ATOM 1124 C CA . PHE A 1 141 ? -7.149 14.163 -1.649 1.00 89.56 141 PHE A CA 1
ATOM 1125 C C . PHE A 1 141 ? -6.713 14.798 -0.304 1.00 89.56 141 PHE A C 1
ATOM 1127 O O . PHE A 1 141 ? -6.491 16.014 -0.256 1.00 89.56 141 PHE A O 1
ATOM 1134 N N . PRO A 1 142 ? -6.558 14.026 0.793 1.00 90.75 142 PRO A N 1
ATOM 1135 C CA . PRO A 1 142 ? -6.307 14.560 2.134 1.00 90.75 142 PRO A CA 1
ATOM 1136 C C . PRO A 1 142 ? -4.842 14.998 2.326 1.00 90.75 142 PRO A C 1
ATOM 1138 O O . PRO A 1 142 ? -4.094 14.447 3.128 1.00 90.75 142 PRO A O 1
ATOM 1141 N N . ARG A 1 143 ? -4.421 16.041 1.598 1.00 91.94 143 ARG A N 1
ATOM 1142 C CA . ARG A 1 143 ? -3.055 16.609 1.635 1.00 91.94 143 ARG A CA 1
ATOM 1143 C C . ARG A 1 143 ? -2.661 17.201 2.993 1.00 91.94 143 ARG A C 1
ATOM 1145 O O . ARG A 1 143 ? -1.502 17.538 3.187 1.00 91.94 143 ARG A O 1
ATOM 1152 N N . PHE A 1 144 ? -3.623 17.381 3.896 1.00 91.81 144 PHE A N 1
ATOM 1153 C CA . PHE A 1 144 ? -3.393 17.908 5.241 1.00 91.81 144 PHE A CA 1
ATOM 1154 C C . PHE A 1 144 ? -2.815 16.866 6.208 1.00 91.81 144 PHE A C 1
ATOM 1156 O O . PHE A 1 144 ? -2.405 17.243 7.297 1.00 91.81 144 PHE A O 1
ATOM 1163 N N . LEU A 1 145 ? -2.793 15.580 5.845 1.00 92.19 145 LEU A N 1
ATOM 1164 C CA . LEU A 1 145 ? -2.266 14.529 6.714 1.00 92.19 145 LEU A CA 1
ATOM 1165 C C . LEU A 1 145 ? -0.746 14.619 6.863 1.00 92.19 145 LEU A C 1
ATOM 1167 O O . LEU A 1 145 ? -0.036 14.934 5.909 1.00 92.19 145 LEU A O 1
ATOM 1171 N N . SER A 1 146 ? -0.257 14.269 8.055 1.00 88.31 146 SER A N 1
ATOM 1172 C CA . SER A 1 146 ? 1.175 14.194 8.364 1.00 88.31 146 SER A CA 1
ATOM 1173 C C . SER A 1 146 ? 1.884 13.106 7.553 1.00 88.31 146 SER A C 1
ATOM 1175 O O . SER A 1 146 ? 3.034 13.287 7.154 1.00 88.31 146 SER A O 1
ATOM 1177 N N . ASN A 1 147 ? 1.190 12.005 7.249 1.00 92.44 147 ASN A N 1
ATOM 1178 C CA . ASN A 1 147 ? 1.682 10.945 6.379 1.00 92.44 147 ASN A CA 1
ATOM 1179 C C . ASN A 1 147 ? 0.587 10.452 5.420 1.00 92.44 147 ASN A C 1
ATOM 1181 O O . ASN A 1 147 ? -0.375 9.802 5.823 1.00 92.44 147 ASN A O 1
ATOM 1185 N N . THR A 1 148 ? 0.760 10.706 4.123 1.00 94.69 148 THR A N 1
ATOM 1186 C CA . THR A 1 148 ? -0.182 10.273 3.078 1.00 94.69 148 THR A CA 1
ATOM 1187 C C . THR A 1 148 ? 0.163 8.913 2.467 1.00 94.69 148 THR A C 1
ATOM 1189 O O . THR A 1 148 ? -0.611 8.402 1.657 1.00 94.69 148 THR A O 1
ATOM 1192 N N . GLN A 1 149 ? 1.295 8.300 2.833 1.00 94.88 149 GLN A N 1
ATOM 1193 C CA . GLN A 1 149 ? 1.786 7.068 2.203 1.00 94.88 149 GLN A CA 1
ATOM 1194 C C . GLN A 1 149 ? 0.778 5.902 2.284 1.00 94.88 149 GLN A C 1
ATOM 1196 O O . GLN A 1 149 ? 0.480 5.327 1.232 1.00 94.88 149 GLN A O 1
ATOM 1201 N N . PRO A 1 150 ? 0.147 5.605 3.442 1.00 94.81 150 PRO A N 1
ATOM 1202 C CA . PRO A 1 150 ? -0.872 4.554 3.519 1.00 94.81 150 PRO A CA 1
ATOM 1203 C C . PRO A 1 150 ? -2.103 4.847 2.648 1.00 94.81 150 PRO A C 1
ATOM 1205 O O . PRO A 1 150 ? -2.700 3.937 2.076 1.00 94.81 150 PRO A O 1
ATOM 1208 N N . VAL A 1 151 ? -2.460 6.127 2.487 1.00 95.62 151 VAL A N 1
ATOM 1209 C CA . VAL A 1 151 ? -3.583 6.554 1.638 1.00 95.62 151 VAL A CA 1
ATOM 1210 C C . VAL A 1 151 ? -3.289 6.260 0.170 1.00 95.62 151 VAL A C 1
ATOM 1212 O O . VAL A 1 151 ? -4.125 5.691 -0.530 1.00 95.62 151 VAL A O 1
ATOM 1215 N N . HIS A 1 152 ? -2.091 6.616 -0.305 1.00 95.50 152 HIS A N 1
ATOM 1216 C CA . HIS A 1 152 ? -1.671 6.321 -1.674 1.00 95.50 152 HIS A CA 1
ATOM 1217 C C . HIS A 1 152 ? -1.627 4.817 -1.947 1.00 95.50 152 HIS A C 1
ATOM 1219 O O . HIS A 1 152 ? -2.089 4.387 -3.003 1.00 95.50 152 HIS A O 1
ATOM 1225 N N . GLN A 1 153 ? -1.123 4.030 -0.992 1.00 94.88 153 GLN A N 1
ATOM 1226 C CA . GLN A 1 153 ? -1.077 2.576 -1.099 1.00 94.88 153 GLN A CA 1
ATOM 1227 C C . GLN A 1 153 ? -2.482 1.975 -1.207 1.00 94.88 153 GLN A C 1
ATOM 1229 O O . GLN A 1 153 ? -2.730 1.167 -2.096 1.00 94.88 153 GLN A O 1
ATOM 1234 N N . LEU A 1 154 ? -3.424 2.394 -0.358 1.00 93.81 154 LEU A N 1
ATOM 1235 C CA . LEU A 1 154 ? -4.798 1.893 -0.417 1.00 93.81 154 LEU A CA 1
ATOM 1236 C C . LEU A 1 154 ? -5.499 2.296 -1.709 1.00 93.81 154 LEU A C 1
ATOM 1238 O O . LEU A 1 154 ? -6.114 1.442 -2.336 1.00 93.81 154 LEU A O 1
ATOM 1242 N N . LEU A 1 155 ? -5.381 3.552 -2.148 1.00 92.62 155 LEU A N 1
ATOM 1243 C CA . LEU A 1 155 ? -5.972 4.002 -3.415 1.00 92.62 155 LEU A CA 1
ATOM 1244 C C . LEU A 1 155 ? -5.446 3.214 -4.616 1.00 92.62 155 LEU A C 1
ATOM 1246 O O . LEU A 1 155 ? -6.191 2.956 -5.556 1.00 92.62 155 LEU A O 1
ATOM 1250 N N . LEU A 1 156 ? -4.169 2.837 -4.578 1.00 92.06 156 LEU A N 1
ATOM 1251 C CA . LEU A 1 156 ? -3.557 1.990 -5.589 1.00 92.06 156 LEU A CA 1
ATOM 1252 C C . LEU A 1 156 ? -4.101 0.553 -5.540 1.00 92.06 156 LEU A C 1
ATOM 1254 O O . LEU A 1 156 ? -4.455 0.002 -6.575 1.00 92.06 156 LEU A O 1
ATOM 1258 N N . LEU A 1 157 ? -4.148 -0.058 -4.354 1.00 91.62 157 LEU A N 1
ATOM 1259 C CA . LEU A 1 157 ? -4.521 -1.469 -4.172 1.00 91.62 157 LEU A CA 1
ATOM 1260 C C . LEU A 1 157 ? -6.039 -1.717 -4.166 1.00 91.62 157 LEU A C 1
ATOM 1262 O O . LEU A 1 157 ? -6.464 -2.863 -4.119 1.00 91.62 157 LEU A O 1
ATOM 1266 N N . SER A 1 158 ? -6.850 -0.661 -4.198 1.00 88.81 158 SER A N 1
ATOM 1267 C CA . SER A 1 158 ? -8.315 -0.713 -4.322 1.00 88.81 158 SER A CA 1
ATOM 1268 C C . SER A 1 158 ? -8.794 0.074 -5.539 1.00 88.81 158 SER A C 1
ATOM 1270 O O . SER A 1 158 ? -9.821 0.756 -5.521 1.00 88.81 158 SER A O 1
ATOM 1272 N N . TRP A 1 159 ? -8.007 0.024 -6.613 1.00 83.81 159 TRP A N 1
ATOM 1273 C CA . TRP A 1 159 ? -8.285 0.766 -7.834 1.00 83.81 159 TRP A CA 1
ATOM 1274 C C . TRP A 1 159 ? -9.650 0.407 -8.432 1.00 83.81 159 TRP A C 1
ATOM 1276 O O . TRP A 1 159 ? -10.339 1.268 -8.981 1.00 83.81 159 TRP A O 1
ATOM 1286 N N . ASP A 1 160 ? -10.062 -0.853 -8.302 1.00 81.25 160 ASP A N 1
ATOM 1287 C CA . ASP A 1 160 ? -11.366 -1.366 -8.721 1.00 81.25 160 ASP A CA 1
ATOM 1288 C C . ASP A 1 160 ? -12.546 -0.737 -7.969 1.00 81.25 160 ASP A C 1
ATOM 1290 O O . ASP A 1 160 ? -13.610 -0.546 -8.562 1.00 81.25 160 ASP A O 1
ATOM 1294 N N . LEU A 1 161 ? -12.342 -0.384 -6.699 1.00 76.31 161 LEU A N 1
ATOM 1295 C CA . LEU A 1 161 ? -13.330 0.283 -5.852 1.00 76.31 161 LEU A CA 1
ATOM 1296 C C . LEU A 1 161 ? -13.370 1.791 -6.081 1.00 76.31 161 LEU A C 1
ATOM 1298 O O . LEU A 1 161 ? -14.331 2.455 -5.693 1.00 76.31 161 LEU A O 1
ATOM 1302 N N . SER A 1 162 ? -12.330 2.344 -6.703 1.00 68.19 162 SER A N 1
ATOM 1303 C CA . SER A 1 162 ? -12.281 3.764 -6.995 1.00 68.19 162 SER A CA 1
ATOM 1304 C C . SER A 1 162 ? -13.287 4.129 -8.093 1.00 68.19 162 SER A C 1
ATOM 1306 O O . SER A 1 162 ? -13.347 3.513 -9.164 1.00 68.19 162 SER A O 1
ATOM 1308 N N . GLY A 1 163 ? -14.049 5.205 -7.880 1.00 60.91 163 GLY A N 1
ATOM 1309 C CA . GLY A 1 163 ? -14.973 5.740 -8.893 1.00 60.91 163 GLY A CA 1
ATOM 1310 C C . GLY A 1 163 ? -14.279 6.210 -10.186 1.00 60.91 163 GLY A C 1
ATOM 1311 O O . GLY A 1 163 ? -14.938 6.593 -11.159 1.00 60.91 163 GLY A O 1
ATOM 1312 N N . PHE A 1 164 ? -12.942 6.178 -10.225 1.00 62.19 164 PHE A N 1
ATOM 1313 C CA . PHE A 1 164 ? -12.116 6.648 -11.333 1.00 62.19 164 PHE A CA 1
ATOM 1314 C C . PHE A 1 164 ? -12.217 5.753 -12.570 1.00 62.19 164 PHE A C 1
ATOM 1316 O O . PHE A 1 164 ? -12.100 6.263 -13.689 1.00 62.19 164 PHE A O 1
ATOM 1323 N N . ARG A 1 165 ? -12.533 4.460 -12.406 1.00 54.78 165 ARG A N 1
ATOM 1324 C CA . ARG A 1 165 ? -12.699 3.513 -13.524 1.00 54.78 165 ARG A CA 1
ATOM 1325 C C . ARG A 1 165 ? -13.897 3.852 -14.418 1.00 54.78 165 ARG A C 1
ATOM 1327 O O . ARG A 1 165 ? -13.819 3.689 -15.632 1.00 54.78 165 ARG A O 1
ATOM 1334 N N . THR A 1 166 ? -14.980 4.361 -13.828 1.00 54.53 166 THR A N 1
ATOM 1335 C CA . THR A 1 166 ? -16.219 4.767 -14.523 1.00 54.53 166 THR A CA 1
ATOM 1336 C C . THR A 1 166 ? -16.278 6.263 -14.833 1.00 54.53 166 THR A C 1
ATOM 1338 O O . THR A 1 166 ? -17.308 6.770 -15.282 1.00 54.53 166 THR A O 1
ATOM 1341 N N . SER A 1 167 ? -15.206 7.001 -14.544 1.00 59.62 167 SER A N 1
ATOM 1342 C CA . SER A 1 167 ? -15.214 8.455 -14.654 1.00 59.62 167 SER A CA 1
ATOM 1343 C C . SER A 1 167 ? -15.341 8.931 -16.106 1.00 59.62 167 SER A C 1
ATOM 1345 O O . SER A 1 167 ? -14.852 8.299 -17.044 1.00 59.62 167 SER A O 1
ATOM 1347 N N . LYS A 1 168 ? -16.026 10.069 -16.306 1.00 61.38 168 LYS A N 1
ATOM 1348 C CA . LYS A 1 168 ? -16.121 10.733 -17.618 1.00 61.38 168 LYS A CA 1
ATOM 1349 C C . LYS A 1 168 ? -14.707 10.952 -18.169 1.00 61.38 168 LYS A C 1
ATOM 1351 O O . LYS A 1 168 ? -13.816 11.306 -17.401 1.00 61.38 168 LYS A O 1
ATOM 1356 N N . GLY A 1 169 ? -14.523 10.829 -19.487 1.00 64.25 169 GLY A N 1
ATOM 1357 C CA . GLY A 1 169 ? -13.199 10.864 -20.135 1.00 64.25 169 GLY A CA 1
ATOM 1358 C C . GLY A 1 169 ? -12.276 12.015 -19.704 1.00 64.25 169 GLY A C 1
ATOM 1359 O O . GLY A 1 169 ? -11.068 11.820 -19.619 1.00 64.25 169 GLY A O 1
ATOM 1360 N N . GLY A 1 170 ? -12.832 13.174 -19.330 1.00 78.69 170 GLY A N 1
ATOM 1361 C CA . GLY A 1 170 ? -12.060 14.305 -18.809 1.00 78.69 170 GLY A CA 1
ATOM 1362 C C . GLY A 1 170 ? -11.318 14.041 -17.490 1.00 78.69 170 GLY A C 1
ATOM 1363 O O . GLY A 1 170 ? -10.203 14.524 -17.333 1.00 78.69 170 GLY A O 1
ATOM 1364 N N . LEU A 1 171 ? -11.872 13.266 -16.546 1.00 82.50 171 LEU A N 1
ATOM 1365 C CA . LEU A 1 171 ? -11.165 12.961 -15.291 1.00 82.50 171 LEU A CA 1
ATOM 1366 C C . LEU A 1 171 ? -10.004 11.993 -15.535 1.00 82.50 171 LEU A C 1
ATOM 1368 O O . LEU A 1 171 ? -8.910 12.224 -15.034 1.00 82.50 171 LEU A O 1
ATOM 1372 N N . ARG A 1 172 ? -10.213 10.958 -16.358 1.00 83.50 172 ARG A N 1
ATOM 1373 C CA . ARG A 1 172 ? -9.154 10.015 -16.744 1.00 83.50 172 ARG A CA 1
ATOM 1374 C C . ARG A 1 172 ? -7.958 10.721 -17.389 1.00 83.50 172 ARG A C 1
ATOM 1376 O O . ARG A 1 172 ? -6.827 10.389 -17.050 1.00 83.50 172 ARG A O 1
ATOM 1383 N N . GLY A 1 173 ? -8.215 11.682 -18.281 1.00 84.94 173 GLY A N 1
ATOM 1384 C CA . GLY A 1 173 ? -7.171 12.519 -18.882 1.00 84.94 173 GLY A CA 1
ATOM 1385 C C . GLY A 1 173 ? -6.372 13.284 -17.827 1.00 84.94 173 GLY A C 1
ATOM 1386 O O . GLY A 1 173 ? -5.161 13.112 -17.754 1.00 84.94 173 GLY A O 1
ATOM 1387 N N . ARG A 1 174 ? -7.057 14.010 -16.927 1.00 86.00 174 ARG A N 1
ATOM 1388 C CA . ARG A 1 174 ? -6.404 14.748 -15.826 1.00 86.00 174 ARG A CA 1
ATOM 1389 C C . ARG A 1 174 ? -5.526 13.854 -14.947 1.00 86.00 174 ARG A C 1
ATOM 1391 O O . ARG A 1 174 ? -4.386 14.201 -14.682 1.00 86.00 174 ARG A O 1
ATOM 1398 N N . ILE A 1 175 ? -6.033 12.690 -14.530 1.00 87.75 175 ILE A N 1
ATOM 1399 C CA . ILE A 1 175 ? -5.277 11.750 -13.683 1.00 87.75 175 ILE A CA 1
ATOM 1400 C C . ILE A 1 175 ? -4.004 11.262 -14.391 1.00 87.75 175 ILE A C 1
ATOM 1402 O O . ILE A 1 175 ? -2.960 11.101 -13.754 1.00 87.75 175 ILE A O 1
ATOM 1406 N N . LEU A 1 176 ? -4.094 10.995 -15.696 1.00 88.12 176 LEU A N 1
ATOM 1407 C CA . LEU A 1 176 ? -2.955 10.552 -16.492 1.00 88.12 176 LEU A CA 1
ATOM 1408 C C . LEU A 1 176 ? -1.922 11.672 -16.663 1.00 88.12 176 LEU A C 1
ATOM 1410 O O . LEU A 1 176 ? -0.732 11.416 -16.493 1.00 88.12 176 LEU A O 1
ATOM 1414 N N . ASP A 1 177 ? -2.356 12.897 -16.943 1.00 87.94 177 ASP A N 1
ATOM 1415 C CA . ASP A 1 177 ? -1.453 14.040 -17.106 1.00 87.94 177 ASP A CA 1
ATOM 1416 C C . ASP A 1 177 ? -0.772 14.417 -15.782 1.00 87.94 177 ASP A C 1
ATOM 1418 O O . ASP A 1 177 ? 0.445 14.597 -15.759 1.00 87.94 177 ASP A O 1
ATOM 1422 N N . ASP A 1 178 ? -1.504 14.395 -14.662 1.00 88.75 178 ASP A N 1
ATOM 1423 C CA . ASP A 1 178 ? -0.934 14.540 -13.315 1.00 88.75 178 ASP A CA 1
ATOM 1424 C C . ASP A 1 178 ? 0.152 13.484 -13.056 1.00 88.75 178 ASP A C 1
ATOM 1426 O O . ASP A 1 178 ? 1.219 13.778 -12.514 1.00 88.75 178 ASP A O 1
ATOM 1430 N N . ALA A 1 179 ? -0.106 12.232 -13.451 1.00 91.94 179 ALA A N 1
ATOM 1431 C CA . ALA A 1 179 ? 0.842 11.141 -13.273 1.00 91.94 179 ALA A CA 1
ATOM 1432 C C . ALA A 1 179 ? 2.090 11.287 -14.142 1.00 91.94 179 ALA A C 1
ATOM 1434 O O . ALA A 1 179 ? 3.196 11.074 -13.647 1.00 91.94 179 ALA A O 1
ATOM 1435 N N . ARG A 1 180 ? 1.932 11.691 -15.403 1.00 91.00 180 ARG A N 1
ATOM 1436 C CA . ARG A 1 180 ? 3.050 11.969 -16.311 1.00 91.00 180 ARG A CA 1
ATOM 1437 C C . ARG A 1 180 ? 3.906 13.114 -15.798 1.00 91.00 180 ARG A C 1
ATOM 1439 O O . ARG A 1 180 ? 5.122 12.962 -15.723 1.00 91.00 180 ARG A O 1
ATOM 1446 N N . TYR A 1 181 ? 3.278 14.214 -15.385 1.00 89.38 181 TYR A N 1
ATOM 1447 C CA . TYR A 1 181 ? 3.987 15.346 -14.802 1.00 89.38 181 TYR A CA 1
ATOM 1448 C C . TYR A 1 181 ? 4.758 14.927 -13.548 1.00 89.38 181 TYR A C 1
ATOM 1450 O O . TYR A 1 181 ? 5.903 15.321 -13.368 1.00 89.38 181 TYR A O 1
ATOM 1458 N N . PHE A 1 182 ? 4.173 14.082 -12.698 1.00 92.19 182 PHE A N 1
ATOM 1459 C CA . PHE A 1 182 ? 4.861 13.593 -11.508 1.00 92.19 182 PHE A CA 1
ATOM 1460 C C . PHE A 1 182 ? 6.060 12.691 -11.844 1.00 92.19 182 PHE A C 1
ATOM 1462 O O . PHE A 1 182 ? 7.156 12.919 -11.337 1.00 92.19 182 PHE A O 1
ATOM 1469 N N . VAL A 1 183 ? 5.858 11.661 -12.673 1.00 92.69 183 VAL A N 1
ATOM 1470 C CA . VAL A 1 183 ? 6.860 10.610 -12.931 1.00 92.69 183 VAL A CA 1
ATOM 1471 C C . VAL A 1 183 ? 7.990 11.104 -13.828 1.00 92.69 183 VAL A C 1
ATOM 1473 O O . VAL A 1 183 ? 9.133 10.711 -13.617 1.00 92.69 183 VAL A O 1
ATOM 1476 N N . TYR A 1 184 ? 7.712 11.963 -14.809 1.00 91.06 184 TYR A N 1
ATOM 1477 C CA . TYR A 1 184 ? 8.724 12.451 -15.755 1.00 91.06 184 TYR A CA 1
ATOM 1478 C C . TYR A 1 184 ? 9.413 13.753 -15.318 1.00 91.06 184 TYR A C 1
ATOM 1480 O O . TYR A 1 184 ? 10.323 14.224 -16.001 1.00 91.06 184 TYR A O 1
ATOM 1488 N N . ASN A 1 185 ? 9.035 14.315 -14.166 1.00 89.75 185 ASN A N 1
ATOM 1489 C CA . ASN A 1 185 ? 9.732 15.448 -13.566 1.00 89.75 185 ASN A CA 1
ATOM 1490 C C . ASN A 1 185 ? 11.013 14.978 -12.855 1.00 89.75 185 ASN A C 1
ATOM 1492 O O . ASN A 1 185 ? 10.982 14.409 -11.760 1.00 89.75 185 ASN A O 1
ATOM 1496 N N . LEU A 1 186 ? 12.157 15.263 -13.474 1.00 89.31 186 LEU A N 1
ATOM 1497 C CA . LEU A 1 186 ? 13.486 14.857 -13.028 1.00 89.31 186 LEU A CA 1
ATOM 1498 C C . LEU A 1 186 ? 13.875 15.476 -11.679 1.00 89.31 186 LEU A C 1
ATOM 1500 O O . LEU A 1 186 ? 14.652 14.866 -10.948 1.00 89.31 186 LEU A O 1
ATOM 1504 N N . SER A 1 187 ? 13.276 16.601 -11.266 1.00 87.69 187 SER A N 1
ATOM 1505 C CA . SER A 1 187 ? 13.513 17.183 -9.931 1.00 87.69 187 SER A CA 1
ATOM 1506 C C . SER A 1 187 ? 13.061 16.271 -8.778 1.00 87.69 187 SER A C 1
ATOM 1508 O O . SER A 1 187 ? 13.505 16.430 -7.637 1.00 87.69 187 SER A O 1
ATOM 1510 N N . LYS A 1 188 ? 12.198 15.281 -9.055 1.00 89.31 188 LYS A N 1
ATOM 1511 C CA . LYS A 1 188 ? 11.763 14.261 -8.085 1.00 89.31 188 LYS A CA 1
ATOM 1512 C C . LYS A 1 188 ? 12.810 13.169 -7.855 1.00 89.31 188 LYS A C 1
ATOM 1514 O O . LYS A 1 188 ? 12.714 12.419 -6.877 1.00 89.31 188 LYS A O 1
ATOM 1519 N N . TYR A 1 189 ? 13.827 13.092 -8.704 1.00 88.25 189 TYR A N 1
ATOM 1520 C CA . TYR A 1 189 ? 14.880 12.089 -8.654 1.00 88.25 189 TYR A CA 1
ATOM 1521 C C . TYR A 1 189 ? 16.137 12.721 -8.068 1.00 88.25 189 TYR A C 1
ATOM 1523 O O . TYR A 1 189 ? 16.733 13.631 -8.630 1.00 88.25 189 TYR A O 1
ATOM 1531 N N . SER A 1 190 ? 16.514 12.270 -6.878 1.00 87.06 190 SER A N 1
ATOM 1532 C CA . SER A 1 190 ? 17.654 12.803 -6.142 1.00 87.06 190 SER A CA 1
ATOM 1533 C C . SER A 1 190 ? 18.232 11.737 -5.221 1.00 87.06 190 SER A C 1
ATOM 1535 O O . SER A 1 190 ? 17.653 10.665 -5.037 1.00 87.06 190 SER A O 1
ATOM 1537 N N . VAL A 1 191 ? 19.324 12.074 -4.534 1.00 83.12 191 VAL A N 1
ATOM 1538 C CA . VAL A 1 191 ? 19.894 11.233 -3.470 1.00 83.12 191 VAL A CA 1
ATOM 1539 C C . VAL A 1 191 ? 18.857 10.894 -2.386 1.00 83.12 191 VAL A C 1
ATOM 1541 O O . VAL A 1 191 ? 18.864 9.784 -1.861 1.00 83.12 191 VAL A O 1
ATOM 1544 N N . LYS A 1 192 ? 17.926 11.809 -2.067 1.00 85.56 192 LYS A N 1
ATOM 1545 C CA . LYS A 1 192 ? 16.887 11.579 -1.043 1.00 85.56 192 LYS A CA 1
ATOM 1546 C C . LYS A 1 192 ? 15.800 10.602 -1.488 1.00 85.56 192 LYS A C 1
ATOM 1548 O O . LYS A 1 192 ? 15.174 9.980 -0.639 1.00 85.56 192 LYS A O 1
ATOM 1553 N N . SER A 1 193 ? 15.570 10.479 -2.790 1.00 86.19 193 SER A N 1
ATOM 1554 C CA . SER A 1 193 ? 14.647 9.499 -3.370 1.00 86.19 193 SER A CA 1
ATOM 1555 C C . SER A 1 193 ? 15.377 8.289 -3.943 1.00 86.19 193 SER A C 1
ATOM 1557 O O . SER A 1 193 ? 14.761 7.482 -4.631 1.00 86.19 193 SER A O 1
ATOM 1559 N N . ASN A 1 194 ? 16.687 8.167 -3.689 1.00 83.69 194 ASN A N 1
ATOM 1560 C CA . ASN A 1 194 ? 17.550 7.146 -4.276 1.00 83.69 194 ASN A CA 1
ATOM 1561 C C . ASN A 1 194 ? 17.316 6.983 -5.794 1.00 83.69 194 ASN A C 1
ATOM 1563 O O . ASN A 1 194 ? 17.275 5.868 -6.307 1.00 83.69 194 ASN A O 1
ATOM 1567 N N . TRP A 1 195 ? 17.079 8.107 -6.483 1.00 86.12 195 TRP A N 1
ATOM 1568 C CA . TRP A 1 195 ? 16.778 8.163 -7.917 1.00 86.12 195 TRP A CA 1
ATOM 1569 C C . TRP A 1 195 ? 15.624 7.241 -8.356 1.00 86.12 195 TRP A C 1
ATOM 1571 O O . TRP A 1 195 ? 15.623 6.723 -9.470 1.00 86.12 195 TRP A O 1
ATOM 1581 N N . GLY A 1 196 ? 14.620 7.046 -7.499 1.00 88.81 196 GLY A N 1
ATOM 1582 C CA . GLY A 1 196 ? 13.462 6.213 -7.805 1.00 88.81 196 GLY A CA 1
ATOM 1583 C C . GLY A 1 196 ? 12.268 6.464 -6.888 1.00 88.81 196 GLY A C 1
ATOM 1584 O O . GLY A 1 196 ? 12.090 7.544 -6.320 1.00 88.81 196 GLY A O 1
ATOM 1585 N N . ALA A 1 197 ? 11.424 5.447 -6.742 1.00 92.62 197 ALA A N 1
ATOM 1586 C CA . ALA A 1 197 ? 10.201 5.501 -5.945 1.00 92.62 197 ALA A CA 1
ATOM 1587 C C . ALA A 1 197 ? 10.446 5.296 -4.437 1.00 92.62 197 ALA A C 1
ATOM 1589 O O . ALA A 1 197 ? 9.748 4.515 -3.792 1.00 92.62 197 ALA A O 1
ATOM 1590 N N . PHE A 1 198 ? 11.427 6.001 -3.869 1.00 91.25 198 PHE A N 1
ATOM 1591 C CA . PHE A 1 198 ? 11.801 5.883 -2.459 1.00 91.25 198 PHE A CA 1
ATOM 1592 C C . PHE A 1 198 ? 11.545 7.168 -1.670 1.00 91.25 198 PHE A C 1
ATOM 1594 O O . PHE A 1 198 ? 11.698 8.278 -2.184 1.00 91.25 198 PHE A O 1
ATOM 1601 N N . CYS A 1 199 ? 11.219 7.003 -0.391 1.00 89.44 199 CYS A N 1
ATOM 1602 C CA . CYS A 1 199 ? 11.258 8.054 0.620 1.00 89.44 199 CYS A CA 1
ATOM 1603 C C . CYS A 1 199 ? 12.423 7.786 1.577 1.00 89.44 199 CYS A C 1
ATOM 1605 O O . CYS A 1 199 ? 12.578 6.668 2.064 1.00 89.44 199 CYS A O 1
ATOM 1607 N N . LEU A 1 200 ? 13.232 8.804 1.874 1.00 88.06 200 LEU A N 1
ATOM 1608 C CA . LEU A 1 200 ? 14.242 8.716 2.929 1.00 88.06 200 LEU A CA 1
ATOM 1609 C C . LEU A 1 200 ? 13.543 8.644 4.296 1.00 88.06 200 LEU A C 1
ATOM 1611 O O . LEU A 1 200 ? 12.890 9.606 4.696 1.00 88.06 200 LEU A O 1
ATOM 1615 N N . SER A 1 201 ? 13.693 7.528 5.009 1.00 84.06 201 SER A N 1
ATOM 1616 C CA . SER A 1 201 ? 13.058 7.300 6.314 1.00 84.06 201 SER A CA 1
ATOM 1617 C C . SER A 1 201 ? 13.971 7.616 7.498 1.00 84.06 201 SER A C 1
ATOM 1619 O O . SER A 1 201 ? 13.489 7.893 8.593 1.00 84.06 201 SER A O 1
ATOM 1621 N N . GLY A 1 202 ? 15.288 7.632 7.290 1.00 83.06 202 GLY A N 1
ATOM 1622 C CA . GLY A 1 202 ? 16.243 7.992 8.331 1.00 83.06 202 GLY A CA 1
ATOM 1623 C C . GLY A 1 202 ? 17.668 7.583 7.998 1.00 83.06 202 GLY A C 1
ATOM 1624 O O . GLY A 1 202 ? 18.022 7.357 6.839 1.00 83.06 202 GLY A O 1
ATOM 1625 N N . SER A 1 203 ? 18.495 7.482 9.035 1.00 80.00 203 SER A N 1
ATOM 1626 C CA . SER A 1 203 ? 19.840 6.930 8.926 1.00 80.00 203 SER A CA 1
ATOM 1627 C C . SER A 1 203 ? 20.184 6.092 10.151 1.00 80.00 203 SER A C 1
ATOM 1629 O O . SER A 1 203 ? 20.060 6.582 11.272 1.00 80.00 203 SER A O 1
ATOM 1631 N N . GLU A 1 204 ? 20.687 4.881 9.942 1.00 72.75 204 GLU A N 1
ATOM 1632 C CA . GLU A 1 204 ? 21.135 3.980 11.004 1.00 72.75 204 GLU A CA 1
ATOM 1633 C C . GLU A 1 204 ? 22.578 3.547 10.727 1.00 72.75 204 GLU A C 1
ATOM 1635 O O . GLU A 1 204 ? 22.926 3.195 9.601 1.00 72.75 204 GLU A O 1
ATOM 1640 N N . GLY A 1 205 ? 23.463 3.646 11.725 1.00 71.19 205 GLY A N 1
ATOM 1641 C CA . GLY A 1 205 ? 24.877 3.271 11.563 1.00 71.19 205 GLY A CA 1
ATOM 1642 C C . GLY A 1 205 ? 25.618 4.026 10.445 1.00 71.19 205 GLY A C 1
ATOM 1643 O O . GLY A 1 205 ? 26.587 3.515 9.892 1.00 71.19 205 GLY A O 1
ATOM 1644 N N . GLY A 1 206 ? 25.145 5.220 10.066 1.00 71.00 206 GLY A N 1
ATOM 1645 C CA . GLY A 1 206 ? 25.681 5.999 8.942 1.00 71.00 206 GLY A CA 1
ATOM 1646 C C . GLY A 1 206 ? 25.180 5.566 7.555 1.00 71.00 206 GLY A C 1
ATOM 1647 O O . GLY A 1 206 ? 25.574 6.173 6.557 1.00 71.00 206 GLY A O 1
ATOM 1648 N N . ALA A 1 207 ? 24.306 4.559 7.462 1.00 71.31 207 ALA A N 1
ATOM 1649 C CA . ALA A 1 207 ? 23.596 4.180 6.243 1.00 71.31 207 ALA A CA 1
ATOM 1650 C C . ALA A 1 207 ? 22.233 4.883 6.170 1.00 71.31 207 ALA A C 1
ATOM 1652 O O . ALA A 1 207 ? 21.529 4.971 7.170 1.00 71.31 207 ALA A O 1
ATOM 1653 N N . LEU A 1 208 ? 21.867 5.394 4.990 1.00 76.62 208 LEU A N 1
ATOM 1654 C CA . LEU A 1 208 ? 20.534 5.951 4.750 1.00 76.62 208 LEU A CA 1
ATOM 1655 C C . LEU A 1 208 ? 19.521 4.809 4.644 1.00 76.62 208 LEU A C 1
ATOM 1657 O O . LEU A 1 208 ? 19.801 3.803 3.993 1.00 76.62 208 LEU A O 1
ATOM 1661 N N . MET A 1 209 ? 18.359 4.986 5.263 1.00 78.56 209 MET A N 1
ATOM 1662 C CA . MET A 1 209 ? 17.240 4.053 5.193 1.00 78.56 209 MET A CA 1
ATOM 1663 C C . MET A 1 209 ? 16.161 4.612 4.276 1.00 78.56 209 MET A C 1
ATOM 1665 O O . MET A 1 209 ? 15.874 5.810 4.302 1.00 78.56 209 MET A O 1
ATOM 1669 N N . PHE A 1 210 ? 15.559 3.733 3.482 1.00 84.50 210 PHE A N 1
ATOM 1670 C CA . PHE A 1 210 ? 14.520 4.095 2.530 1.00 84.50 210 PHE A CA 1
ATOM 1671 C C . PHE A 1 210 ? 13.273 3.241 2.739 1.00 84.50 210 PHE A C 1
ATOM 1673 O O . PHE A 1 210 ? 13.373 2.067 3.093 1.00 84.50 210 PHE A O 1
ATOM 1680 N N . THR A 1 211 ? 12.114 3.837 2.489 1.00 89.06 211 THR A N 1
ATOM 1681 C CA . THR A 1 211 ? 10.807 3.173 2.409 1.00 89.06 211 THR A CA 1
ATOM 1682 C C . THR A 1 211 ? 10.181 3.428 1.042 1.00 89.06 211 THR A C 1
ATOM 1684 O O . THR A 1 211 ? 10.678 4.248 0.259 1.00 89.06 211 THR A O 1
ATOM 1687 N N . ALA A 1 212 ? 9.098 2.720 0.732 1.00 92.00 212 ALA A N 1
ATOM 1688 C CA . ALA A 1 212 ? 8.359 2.933 -0.505 1.00 92.00 212 ALA A CA 1
ATOM 1689 C C . ALA A 1 212 ? 7.732 4.337 -0.553 1.00 92.00 212 ALA A C 1
ATOM 1691 O O . ALA A 1 212 ? 7.119 4.794 0.412 1.00 92.00 212 ALA A O 1
ATOM 1692 N N . ASN A 1 213 ? 7.850 5.005 -1.702 1.00 94.94 213 ASN A N 1
ATOM 1693 C CA . ASN A 1 213 ? 7.059 6.186 -2.025 1.00 94.94 213 ASN A CA 1
ATOM 1694 C C . ASN A 1 213 ? 5.816 5.759 -2.817 1.00 94.94 213 ASN A C 1
ATOM 1696 O O . ASN A 1 213 ? 5.832 5.687 -4.049 1.00 94.94 213 ASN A O 1
ATOM 1700 N N . TRP A 1 214 ? 4.730 5.477 -2.105 1.00 96.00 214 TRP A N 1
ATOM 1701 C CA . TRP A 1 214 ? 3.464 5.026 -2.674 1.00 96.00 214 TRP A CA 1
ATOM 1702 C C . TRP A 1 214 ? 2.776 6.083 -3.542 1.00 96.00 214 TRP A C 1
ATOM 1704 O O . TRP A 1 214 ? 2.032 5.708 -4.445 1.00 96.00 214 TRP A O 1
ATOM 1714 N N . GLU A 1 215 ? 3.045 7.380 -3.348 1.00 95.69 215 GLU A N 1
ATOM 1715 C CA . GLU A 1 215 ? 2.590 8.424 -4.281 1.00 95.69 215 GLU A CA 1
ATOM 1716 C C . GLU A 1 215 ? 3.224 8.218 -5.660 1.00 95.69 215 GLU A C 1
ATOM 1718 O O . GLU A 1 215 ? 2.513 8.134 -6.664 1.00 95.69 215 GLU A O 1
ATOM 1723 N N . HIS A 1 216 ? 4.550 8.048 -5.695 1.00 96.00 216 HIS A N 1
ATOM 1724 C CA . HIS A 1 216 ? 5.290 7.792 -6.929 1.00 96.00 216 HIS A CA 1
ATOM 1725 C C . HIS A 1 216 ? 4.824 6.484 -7.587 1.00 96.00 216 HIS A C 1
ATOM 1727 O O . HIS A 1 216 ? 4.455 6.483 -8.761 1.00 96.00 216 HIS A O 1
ATOM 1733 N N . ILE A 1 217 ? 4.749 5.387 -6.826 1.00 96.19 217 ILE A N 1
ATOM 1734 C CA . ILE A 1 217 ? 4.295 4.081 -7.336 1.00 96.19 217 ILE A CA 1
ATOM 1735 C C . ILE A 1 217 ? 2.881 4.184 -7.926 1.00 96.19 217 ILE A C 1
ATOM 1737 O O . ILE A 1 217 ? 2.632 3.669 -9.017 1.00 96.19 217 ILE A O 1
ATOM 1741 N N . ARG A 1 218 ? 1.964 4.891 -7.251 1.00 94.38 218 ARG A N 1
ATOM 1742 C CA . ARG A 1 218 ? 0.599 5.116 -7.743 1.00 94.38 218 ARG A CA 1
ATOM 1743 C C . ARG A 1 218 ? 0.596 5.848 -9.086 1.00 94.38 218 ARG A C 1
ATOM 1745 O O . ARG A 1 218 ? -0.127 5.442 -9.992 1.00 94.38 218 ARG A O 1
ATOM 1752 N N . HIS A 1 219 ? 1.416 6.886 -9.247 1.00 94.00 219 HIS A N 1
ATOM 1753 C CA . HIS A 1 219 ? 1.527 7.587 -10.527 1.00 94.00 219 HIS A CA 1
ATOM 1754 C C . HIS A 1 219 ? 2.122 6.699 -11.633 1.00 94.00 219 HIS A C 1
ATOM 1756 O O . HIS A 1 219 ? 1.595 6.697 -12.746 1.00 94.00 219 HIS A O 1
ATOM 1762 N N . CYS A 1 220 ? 3.121 5.859 -11.338 1.00 93.69 220 CYS A N 1
ATOM 1763 C CA . CYS A 1 220 ? 3.608 4.862 -12.300 1.00 93.69 220 CYS A CA 1
ATOM 1764 C C . CYS A 1 220 ? 2.485 3.916 -12.756 1.00 93.69 220 CYS A C 1
ATOM 1766 O O . CYS A 1 220 ? 2.339 3.650 -13.950 1.00 93.69 220 CYS A O 1
ATOM 1768 N N . VAL A 1 221 ? 1.646 3.450 -11.825 1.00 92.06 221 VAL A N 1
ATOM 1769 C CA . VAL A 1 221 ? 0.488 2.606 -12.149 1.00 92.06 221 VAL A CA 1
ATOM 1770 C C . VAL A 1 221 ? -0.542 3.336 -13.006 1.00 92.06 221 VAL A C 1
ATOM 1772 O O . VAL A 1 221 ? -1.031 2.756 -13.976 1.00 92.06 221 VAL A O 1
ATOM 1775 N N . HIS A 1 222 ? -0.846 4.603 -12.713 1.00 89.94 222 HIS A N 1
ATOM 1776 C CA . HIS A 1 222 ? -1.755 5.394 -13.546 1.00 89.94 222 HIS A CA 1
ATOM 1777 C C . HIS A 1 222 ? -1.261 5.481 -14.997 1.00 89.94 222 HIS A C 1
ATOM 1779 O O . HIS A 1 222 ? -2.062 5.304 -15.913 1.00 89.94 222 HIS A O 1
ATOM 1785 N N . ILE A 1 223 ? 0.043 5.689 -15.224 1.00 89.88 223 ILE A N 1
ATOM 1786 C CA . ILE A 1 223 ? 0.625 5.723 -16.577 1.00 89.88 223 ILE A CA 1
ATOM 1787 C C . ILE A 1 223 ? 0.464 4.371 -17.283 1.00 89.88 223 ILE A C 1
ATOM 1789 O O . ILE A 1 223 ? 0.084 4.328 -18.455 1.00 89.88 223 ILE A O 1
ATOM 1793 N N . LEU A 1 224 ? 0.718 3.262 -16.580 1.00 87.06 2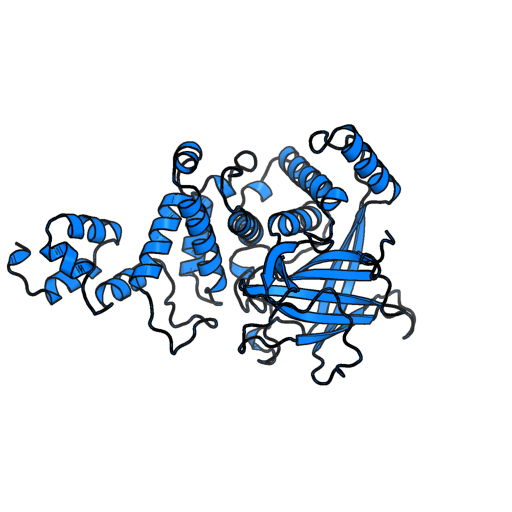24 LEU A N 1
ATOM 1794 C CA . LEU A 1 224 ? 0.577 1.918 -17.146 1.00 87.06 224 LEU A CA 1
ATOM 1795 C C . LEU A 1 224 ? -0.881 1.612 -17.528 1.00 87.06 224 LEU A C 1
ATOM 1797 O O . LEU A 1 224 ? -1.129 1.203 -18.662 1.00 87.06 224 LEU A O 1
ATOM 1801 N N . GLN A 1 225 ? -1.829 1.872 -16.621 1.00 81.88 225 GLN A N 1
ATOM 1802 C CA . GLN A 1 225 ? -3.247 1.500 -16.743 1.00 81.88 225 GLN A CA 1
ATOM 1803 C C . GLN A 1 225 ? -4.079 2.441 -17.619 1.00 81.88 225 GLN A C 1
ATOM 1805 O O . GLN A 1 225 ? -4.970 2.009 -18.355 1.00 81.88 225 GLN A O 1
ATOM 1810 N N . LEU A 1 226 ? -3.860 3.754 -17.513 1.00 80.50 226 LEU A N 1
ATOM 1811 C CA . LEU A 1 226 ? -4.748 4.733 -18.143 1.00 80.50 226 LEU A CA 1
ATOM 1812 C C . LEU A 1 226 ? -4.384 5.015 -19.596 1.00 80.50 226 LEU A C 1
ATOM 1814 O O . LEU A 1 226 ? -5.251 5.461 -20.359 1.00 80.50 226 LEU A O 1
ATOM 1818 N N . ARG A 1 227 ? -3.156 4.700 -20.004 1.00 71.50 227 ARG A N 1
ATOM 1819 C CA . ARG A 1 227 ? -2.708 4.823 -21.385 1.00 71.50 227 ARG A CA 1
ATOM 1820 C C . ARG A 1 227 ? -3.245 3.652 -22.211 1.00 71.50 227 ARG A C 1
ATOM 1822 O O . ARG A 1 227 ? -2.653 2.575 -22.233 1.00 71.50 227 ARG A O 1
ATOM 1829 N N . GLY A 1 228 ? -4.401 3.886 -22.837 1.00 55.28 228 GLY A N 1
ATOM 1830 C CA . GLY A 1 228 ? -5.208 2.891 -23.546 1.00 55.28 228 GLY A CA 1
ATOM 1831 C C . GLY A 1 228 ? -4.434 1.966 -24.495 1.00 55.28 228 GLY A C 1
ATOM 1832 O O . GLY A 1 228 ? -3.413 2.338 -25.071 1.00 55.28 228 GLY A O 1
AT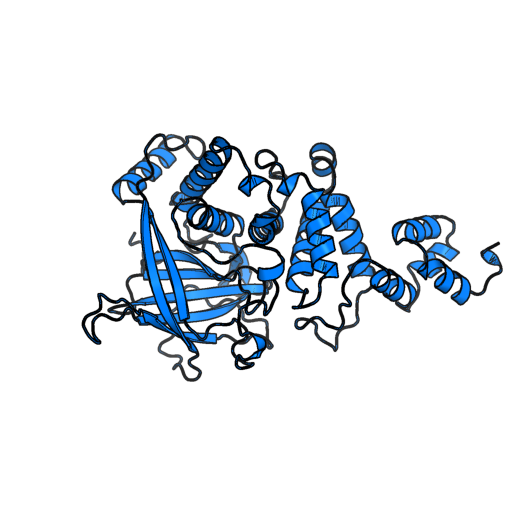OM 1833 N N . GLY A 1 229 ? -4.957 0.751 -24.626 1.00 62.03 229 GLY A N 1
ATOM 1834 C CA . GLY A 1 229 ? -4.486 -0.341 -25.475 1.00 62.03 229 GLY A CA 1
ATOM 1835 C C . GLY A 1 229 ? -5.179 -1.640 -25.049 1.00 62.03 229 GLY A C 1
ATOM 1836 O O . GLY A 1 229 ? -5.633 -1.727 -23.908 1.00 62.03 229 GLY A O 1
ATOM 1837 N N . ASP A 1 230 ? -5.247 -2.643 -25.928 1.00 62.12 230 ASP A N 1
ATOM 1838 C CA . ASP A 1 230 ? -5.824 -3.977 -25.643 1.00 62.12 230 ASP A CA 1
ATOM 1839 C C . ASP A 1 230 ? -4.882 -4.839 -24.783 1.00 62.12 230 ASP A C 1
ATOM 1841 O O . ASP A 1 230 ? -4.648 -6.023 -25.022 1.00 62.12 230 ASP A O 1
ATOM 1845 N N . VAL A 1 231 ? -4.255 -4.199 -23.803 1.00 71.06 231 VAL A N 1
ATOM 1846 C CA . VAL A 1 231 ? -3.234 -4.780 -22.956 1.00 71.06 231 VAL A CA 1
ATOM 1847 C C . VAL A 1 231 ? -3.858 -5.087 -21.605 1.00 71.06 231 VAL A C 1
ATOM 1849 O O . VAL A 1 231 ? -4.160 -4.186 -20.825 1.00 71.06 231 VAL A O 1
ATOM 1852 N N . GLU A 1 232 ? -4.033 -6.375 -21.326 1.00 74.56 232 GLU A N 1
ATOM 1853 C CA . GLU A 1 232 ? -4.436 -6.828 -20.002 1.00 74.56 232 GLU A CA 1
ATOM 1854 C C . GLU A 1 232 ? -3.253 -6.661 -19.035 1.00 74.56 232 GLU A C 1
ATOM 1856 O O . GLU A 1 232 ? -2.125 -7.113 -19.291 1.00 74.56 232 GLU A O 1
ATOM 1861 N N . PHE A 1 233 ? -3.512 -5.935 -17.953 1.00 80.12 233 PHE A N 1
ATOM 1862 C CA . PHE A 1 233 ? -2.611 -5.749 -16.824 1.00 80.12 233 PHE A CA 1
ATOM 1863 C C . PHE A 1 233 ? -3.131 -6.554 -15.631 1.00 80.12 233 PHE A C 1
ATOM 1865 O O . PHE A 1 233 ? -4.335 -6.822 -15.568 1.00 80.12 233 PHE A O 1
ATOM 1872 N N . PRO A 1 234 ? -2.263 -6.897 -14.663 1.00 81.19 234 PRO A N 1
ATOM 1873 C CA . PRO A 1 234 ? -2.713 -7.508 -13.425 1.00 81.19 234 PRO A CA 1
ATOM 1874 C C . PRO A 1 234 ? -3.815 -6.672 -12.752 1.00 81.19 234 PRO A C 1
ATOM 1876 O O . PRO A 1 234 ? -3.745 -5.436 -12.772 1.00 81.19 234 PRO A O 1
ATOM 1879 N N . PRO A 1 235 ? -4.835 -7.319 -12.170 1.00 81.25 235 PRO A N 1
ATOM 1880 C CA . PRO A 1 235 ? -5.877 -6.626 -11.425 1.00 81.25 235 PRO A CA 1
ATOM 1881 C C . PRO A 1 235 ? -5.299 -5.939 -10.178 1.00 81.25 235 PRO A C 1
ATOM 1883 O O . PRO A 1 235 ? -4.575 -6.548 -9.394 1.00 81.25 235 PRO A O 1
ATOM 1886 N N . TYR A 1 236 ? -5.641 -4.663 -9.987 1.00 85.12 236 TYR A N 1
ATOM 1887 C CA . TYR A 1 236 ? -5.271 -3.868 -8.810 1.00 85.12 236 TYR A CA 1
ATOM 1888 C C . TYR A 1 236 ? -6.460 -3.730 -7.859 1.00 85.12 236 TYR A C 1
ATOM 1890 O O . TYR A 1 236 ? -6.998 -2.642 -7.659 1.00 85.12 236 TYR A O 1
ATOM 1898 N N . ASP A 1 237 ? -6.891 -4.863 -7.320 1.00 89.25 237 ASP A N 1
ATOM 1899 C CA . ASP A 1 237 ? -7.965 -4.939 -6.337 1.00 89.25 237 ASP A CA 1
ATOM 1900 C C . ASP A 1 237 ? -7.476 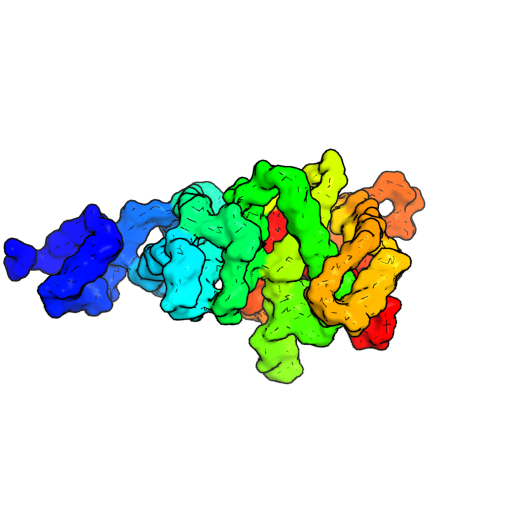-5.538 -5.017 1.00 89.25 237 ASP A C 1
ATOM 1902 O O . ASP A 1 237 ? -6.387 -6.121 -4.923 1.00 89.25 237 ASP A O 1
ATOM 1906 N N . LEU A 1 238 ? -8.307 -5.400 -3.983 1.00 91.75 238 LEU A N 1
ATOM 1907 C CA . LEU A 1 238 ? -7.967 -5.861 -2.641 1.00 91.75 238 LEU A CA 1
ATOM 1908 C C . LEU A 1 238 ? -7.705 -7.374 -2.599 1.00 91.75 238 LEU A C 1
ATOM 1910 O O . LEU A 1 238 ? -6.841 -7.810 -1.845 1.00 91.75 238 LEU A O 1
ATOM 1914 N N . CYS A 1 239 ? -8.409 -8.175 -3.407 1.00 91.81 239 CYS A N 1
ATOM 1915 C CA . CYS A 1 239 ? -8.258 -9.633 -3.425 1.00 91.81 239 CYS A CA 1
ATOM 1916 C C . CYS A 1 239 ? -6.918 -10.059 -4.027 1.00 91.81 239 CYS A C 1
ATOM 1918 O O . CYS A 1 239 ? -6.318 -11.035 -3.585 1.00 91.81 239 CYS A O 1
ATOM 1920 N N . ASN A 1 240 ? -6.440 -9.331 -5.029 1.00 92.06 240 ASN A N 1
ATOM 1921 C CA . ASN A 1 240 ? -5.168 -9.590 -5.681 1.00 92.06 240 ASN A CA 1
ATOM 1922 C C . ASN A 1 240 ? -3.992 -8.997 -4.905 1.00 92.06 240 ASN A C 1
ATOM 1924 O O . ASN A 1 240 ? -2.892 -9.527 -5.004 1.00 92.06 240 ASN A O 1
ATOM 1928 N N . ALA A 1 241 ? -4.226 -7.989 -4.063 1.00 93.06 241 ALA A N 1
ATOM 1929 C CA . ALA A 1 241 ? -3.204 -7.372 -3.225 1.00 93.06 241 ALA A CA 1
ATOM 1930 C C . ALA A 1 241 ? -2.824 -8.165 -1.957 1.00 93.06 241 ALA A C 1
ATOM 1932 O O . ALA A 1 241 ? -1.814 -7.842 -1.328 1.00 93.06 241 ALA A O 1
ATOM 1933 N N . ILE A 1 242 ? -3.599 -9.170 -1.533 1.00 92.38 242 ILE A N 1
ATOM 1934 C CA . ILE A 1 242 ? -3.245 -9.971 -0.345 1.00 92.38 242 ILE A CA 1
ATOM 1935 C C . ILE A 1 242 ? -2.033 -10.872 -0.595 1.00 92.38 242 ILE A C 1
ATOM 1937 O O . ILE A 1 242 ? -1.642 -11.143 -1.731 1.00 92.38 242 ILE A O 1
ATOM 1941 N N . ALA A 1 243 ? -1.446 -11.376 0.490 1.00 90.12 243 ALA A N 1
ATOM 1942 C CA . ALA A 1 243 ? -0.341 -12.316 0.401 1.00 90.12 243 ALA A CA 1
ATOM 1943 C C . ALA A 1 243 ? -0.769 -13.633 -0.276 1.00 90.12 243 ALA A C 1
ATOM 1945 O O . ALA A 1 243 ? -1.835 -14.171 0.015 1.00 90.12 243 ALA A O 1
ATOM 1946 N N . TYR A 1 244 ? 0.093 -14.180 -1.131 1.00 91.06 244 TYR A N 1
ATOM 1947 C CA . TYR A 1 244 ? -0.057 -15.466 -1.814 1.00 91.06 244 TYR A CA 1
ATOM 1948 C C . TYR A 1 244 ? -1.300 -15.575 -2.710 1.00 91.06 244 TYR A C 1
ATOM 1950 O O . TYR A 1 244 ? -1.787 -16.678 -2.970 1.00 91.06 244 TYR A O 1
ATOM 1958 N N . SER A 1 245 ? -1.801 -14.449 -3.217 1.00 91.88 245 SER A N 1
ATOM 1959 C CA . SER A 1 245 ? -2.894 -14.398 -4.195 1.00 91.88 245 SER A CA 1
ATOM 1960 C C . SER A 1 245 ? -2.453 -14.741 -5.623 1.00 91.88 245 SER A C 1
ATOM 1962 O O . SER A 1 245 ? -3.303 -15.050 -6.457 1.00 91.88 245 SER A O 1
ATOM 1964 N N . ALA A 1 246 ? -1.147 -14.707 -5.926 1.00 90.31 246 ALA A N 1
ATOM 1965 C CA . ALA A 1 246 ? -0.647 -14.996 -7.267 1.00 90.31 246 ALA A CA 1
ATOM 1966 C C . ALA A 1 246 ? -1.057 -16.404 -7.752 1.00 90.31 246 ALA A C 1
ATOM 1968 O O . ALA A 1 246 ? -1.043 -17.365 -6.972 1.00 90.31 246 ALA A O 1
ATOM 1969 N N . PRO A 1 247 ? -1.366 -16.579 -9.052 1.00 85.25 247 PRO A N 1
ATOM 1970 C CA . PRO A 1 247 ? -1.701 -17.885 -9.607 1.00 85.25 247 PRO A CA 1
ATOM 1971 C C . PRO A 1 247 ? -0.625 -18.939 -9.310 1.00 85.25 247 PRO A C 1
ATOM 1973 O O . PRO A 1 247 ? 0.572 -18.709 -9.494 1.00 85.25 247 PRO A O 1
ATOM 1976 N N . GLY A 1 248 ? -1.062 -20.111 -8.844 1.00 85.12 248 GLY A N 1
ATOM 1977 C CA . GLY A 1 248 ? -0.170 -21.225 -8.515 1.00 85.12 248 GLY A CA 1
ATOM 1978 C C . GLY A 1 248 ? 0.670 -21.033 -7.248 1.00 85.12 248 GLY A C 1
ATOM 1979 O O . GLY A 1 248 ? 1.540 -21.865 -7.001 1.00 85.12 248 GLY A O 1
ATOM 1980 N N . SER A 1 249 ? 0.418 -20.001 -6.430 1.00 86.50 249 SER A N 1
ATOM 1981 C CA . SER A 1 249 ? 1.170 -19.707 -5.196 1.00 86.50 249 SER A CA 1
ATOM 1982 C C . SER A 1 249 ? 1.347 -20.921 -4.275 1.00 86.50 249 SER A C 1
ATOM 1984 O O . SER A 1 249 ? 2.453 -21.200 -3.829 1.00 86.50 249 SER A O 1
ATOM 1986 N N . HIS A 1 250 ? 0.290 -21.709 -4.071 1.00 81.94 250 HIS A N 1
ATOM 1987 C CA . HIS A 1 250 ? 0.293 -22.915 -3.230 1.00 81.94 250 HIS A CA 1
ATOM 1988 C C . HIS A 1 250 ? 1.166 -24.067 -3.757 1.00 81.94 250 HIS A C 1
ATOM 1990 O O . HIS A 1 250 ? 1.462 -25.000 -3.016 1.00 81.94 250 HIS A O 1
ATOM 1996 N N . SER A 1 251 ? 1.535 -24.037 -5.039 1.00 85.81 251 SER A N 1
ATOM 1997 C CA . SER A 1 251 ? 2.375 -25.054 -5.684 1.00 85.81 251 SER A CA 1
ATOM 1998 C C . SER A 1 251 ? 3.850 -24.649 -5.773 1.00 85.81 251 SER A C 1
ATOM 2000 O O . SER A 1 251 ? 4.678 -25.439 -6.226 1.00 85.81 251 SER A O 1
ATOM 2002 N N . ARG A 1 252 ? 4.180 -23.420 -5.353 1.00 86.81 252 ARG A N 1
ATOM 2003 C CA . ARG A 1 252 ? 5.546 -22.890 -5.360 1.00 86.81 252 ARG A CA 1
ATOM 2004 C C . ARG A 1 252 ? 6.369 -23.487 -4.227 1.00 86.81 252 ARG A C 1
ATOM 2006 O O . ARG A 1 252 ? 5.840 -23.941 -3.213 1.00 86.81 252 ARG A O 1
ATOM 2013 N N . ALA A 1 253 ? 7.686 -23.460 -4.404 1.00 87.06 253 ALA A N 1
ATOM 2014 C CA . ALA A 1 253 ? 8.602 -23.805 -3.332 1.00 87.06 253 ALA A CA 1
ATOM 2015 C C . ALA A 1 253 ? 8.430 -22.820 -2.163 1.00 87.06 253 ALA A C 1
ATOM 2017 O O . ALA A 1 253 ? 8.251 -21.623 -2.372 1.00 87.06 253 ALA A O 1
ATOM 2018 N N . SER A 1 254 ? 8.488 -23.320 -0.928 1.00 84.31 254 SER A N 1
ATOM 2019 C CA . SER A 1 254 ? 8.257 -22.505 0.272 1.00 84.31 254 SER A CA 1
ATOM 2020 C C . SER A 1 254 ? 9.302 -21.406 0.482 1.00 84.31 254 SER A C 1
ATOM 2022 O O . SER A 1 254 ? 9.065 -20.480 1.249 1.00 84.31 254 SER A O 1
ATOM 2024 N N . ASP A 1 255 ? 10.470 -21.525 -0.154 1.00 88.56 255 ASP A N 1
ATOM 2025 C CA . ASP A 1 255 ? 11.516 -20.506 -0.138 1.00 88.56 255 ASP A CA 1
ATOM 2026 C C . ASP A 1 255 ? 11.289 -19.393 -1.177 1.00 88.56 255 ASP A C 1
ATOM 2028 O O . ASP A 1 255 ? 11.852 -18.316 -1.016 1.00 88.56 255 ASP A O 1
ATOM 2032 N N . ASP A 1 256 ? 10.414 -19.583 -2.174 1.00 92.50 256 ASP A N 1
ATOM 2033 C CA . ASP A 1 256 ? 9.963 -18.532 -3.100 1.00 92.50 256 ASP A CA 1
ATOM 2034 C C . ASP A 1 256 ? 8.835 -17.681 -2.488 1.00 92.50 256 ASP A C 1
ATOM 2036 O O . ASP A 1 256 ? 7.719 -17.579 -3.006 1.00 92.50 256 ASP A O 1
ATOM 2040 N N . TRP A 1 257 ? 9.114 -17.062 -1.343 1.00 91.62 257 TRP A N 1
ATOM 2041 C CA . TRP A 1 257 ? 8.111 -16.302 -0.592 1.00 91.62 257 TRP A CA 1
ATOM 2042 C C . TRP A 1 257 ? 7.611 -15.049 -1.331 1.00 91.62 257 TRP A C 1
ATOM 2044 O O . TRP A 1 257 ? 6.504 -14.574 -1.072 1.00 91.62 257 TRP A O 1
ATOM 2054 N N . ALA A 1 258 ? 8.400 -14.500 -2.260 1.00 93.50 258 ALA A N 1
ATOM 2055 C CA . ALA A 1 258 ? 8.010 -13.335 -3.053 1.00 93.50 2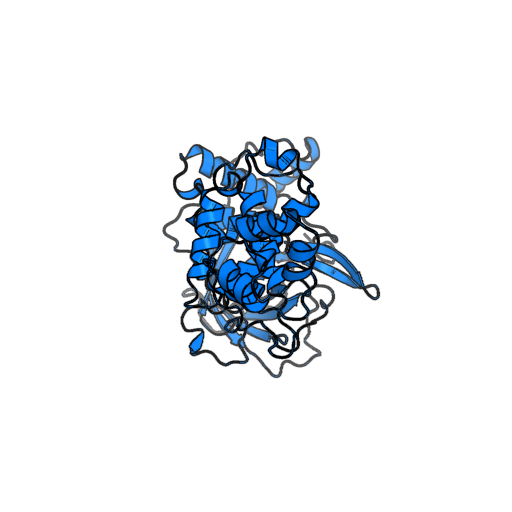58 ALA A CA 1
ATOM 2056 C C . ALA A 1 258 ? 7.313 -13.704 -4.376 1.00 93.50 258 ALA A C 1
ATOM 2058 O O . ALA A 1 258 ? 6.699 -12.833 -4.986 1.00 93.50 258 ALA A O 1
ATOM 2059 N N . GLY A 1 259 ? 7.340 -14.971 -4.806 1.00 94.31 259 GLY A N 1
ATOM 2060 C CA . GLY A 1 259 ? 6.749 -15.409 -6.074 1.00 94.31 259 GLY A CA 1
ATOM 2061 C C . GLY A 1 259 ? 7.616 -15.127 -7.304 1.00 94.31 259 GLY A C 1
ATOM 2062 O O . GLY A 1 259 ? 7.080 -14.920 -8.389 1.00 94.31 259 GLY A O 1
ATOM 2063 N N . VAL A 1 260 ? 8.937 -15.098 -7.145 1.00 94.44 260 VAL A N 1
ATOM 2064 C CA . VAL A 1 260 ? 9.932 -14.763 -8.166 1.00 94.44 260 VAL A CA 1
ATOM 2065 C C . VAL A 1 260 ? 9.916 -15.719 -9.350 1.00 94.44 260 VAL A C 1
ATOM 2067 O O . VAL A 1 260 ? 10.010 -15.266 -10.492 1.00 94.44 260 VAL A O 1
ATOM 2070 N N . GLU A 1 261 ? 9.816 -17.030 -9.117 1.00 92.62 261 GLU A N 1
ATOM 2071 C CA . GLU A 1 261 ? 9.983 -18.004 -10.199 1.00 92.62 261 GLU A CA 1
ATOM 2072 C C . GLU A 1 261 ? 8.817 -17.974 -11.198 1.00 92.62 261 GLU A C 1
ATOM 2074 O O . GLU A 1 261 ? 7.650 -17.806 -10.841 1.00 92.62 261 GLU A O 1
ATOM 2079 N N . GLY A 1 262 ? 9.121 -18.181 -12.478 1.00 90.81 262 GLY A N 1
ATOM 2080 C CA . GLY A 1 262 ? 8.115 -18.291 -13.534 1.00 90.81 262 GLY A CA 1
ATOM 2081 C C . GLY A 1 262 ? 8.250 -17.229 -14.616 1.00 90.81 262 GLY A C 1
ATOM 2082 O O . GLY A 1 262 ? 9.297 -16.605 -14.780 1.00 90.81 262 GLY A O 1
ATOM 2083 N N . VAL A 1 263 ? 7.195 -17.073 -15.414 1.00 90.44 263 VAL A N 1
ATOM 2084 C CA . VAL A 1 263 ? 7.181 -16.164 -16.565 1.00 90.44 263 VAL A CA 1
ATOM 2085 C C . VAL A 1 263 ? 6.466 -14.876 -16.189 1.00 90.44 263 VAL A C 1
ATOM 2087 O O . VAL A 1 263 ? 5.289 -14.888 -15.839 1.00 90.44 263 VAL A O 1
ATOM 2090 N N . TRP A 1 264 ? 7.185 -13.767 -16.307 1.00 90.25 264 TRP A N 1
ATOM 2091 C CA . TRP A 1 264 ? 6.696 -12.424 -16.036 1.00 90.25 264 TRP A CA 1
ATOM 2092 C C . TRP A 1 264 ? 6.482 -11.654 -17.334 1.00 90.25 264 TRP A C 1
ATOM 2094 O O . TRP A 1 264 ? 7.298 -11.728 -18.254 1.00 90.25 264 TRP A O 1
ATOM 2104 N N . MET A 1 265 ? 5.415 -10.861 -17.382 1.00 89.06 265 MET A N 1
ATOM 2105 C CA . MET A 1 265 ? 5.256 -9.816 -18.390 1.00 89.06 265 MET A CA 1
ATOM 2106 C C . MET A 1 265 ? 5.954 -8.552 -17.895 1.00 89.06 265 MET A C 1
ATOM 2108 O O . MET A 1 265 ? 5.611 -8.031 -16.836 1.00 89.06 265 MET A O 1
ATOM 2112 N N . ARG A 1 266 ? 6.936 -8.059 -18.651 1.00 88.06 266 ARG A N 1
ATOM 2113 C CA . ARG A 1 266 ? 7.608 -6.789 -18.380 1.00 88.06 266 ARG A CA 1
ATOM 2114 C C . ARG A 1 266 ? 7.078 -5.724 -19.324 1.00 88.06 266 ARG A C 1
ATOM 2116 O O . ARG A 1 266 ? 7.247 -5.832 -20.536 1.00 88.06 266 ARG A O 1
ATOM 2123 N N . ASP A 1 267 ? 6.519 -4.679 -18.731 1.00 87.31 267 ASP A N 1
ATOM 2124 C CA . ASP A 1 267 ? 6.021 -3.490 -19.412 1.00 87.31 267 ASP A CA 1
ATOM 2125 C C . ASP A 1 267 ? 6.902 -2.287 -19.096 1.00 87.31 267 ASP A C 1
ATOM 2127 O O . ASP A 1 267 ? 7.204 -2.009 -17.935 1.00 87.31 267 ASP A O 1
ATOM 2131 N N . VAL A 1 268 ? 7.318 -1.560 -20.130 1.00 87.00 268 VAL A N 1
ATOM 2132 C CA . VAL A 1 268 ? 8.127 -0.348 -19.984 1.00 87.00 268 VAL A CA 1
ATOM 2133 C C . VAL A 1 268 ? 7.481 0.776 -20.781 1.00 87.00 268 VAL A C 1
ATOM 2135 O O . VAL A 1 268 ? 7.236 0.650 -21.982 1.00 87.00 268 VAL A O 1
ATOM 2138 N N . ARG A 1 269 ? 7.218 1.892 -20.098 1.00 88.19 269 ARG A N 1
ATOM 2139 C CA . ARG A 1 269 ? 6.780 3.161 -20.685 1.00 88.19 269 ARG A CA 1
ATOM 2140 C C . ARG A 1 269 ? 7.880 4.187 -20.459 1.00 88.19 269 ARG A C 1
ATOM 2142 O O . ARG A 1 269 ? 8.435 4.263 -19.367 1.00 88.19 269 ARG A O 1
ATOM 2149 N N . PHE A 1 270 ? 8.182 4.976 -21.474 1.00 87.94 270 PHE A N 1
ATOM 2150 C CA . PHE A 1 270 ? 9.167 6.049 -21.396 1.00 87.94 270 PHE A CA 1
ATOM 2151 C C . PHE A 1 270 ? 8.672 7.231 -22.213 1.00 87.94 270 PHE A C 1
ATOM 2153 O O . PHE A 1 270 ? 7.903 7.042 -23.151 1.00 87.94 270 PHE A O 1
ATOM 2160 N N . LEU A 1 271 ? 9.087 8.435 -21.849 1.00 88.19 271 LEU A N 1
ATOM 2161 C CA . LEU A 1 271 ? 8.805 9.625 -22.635 1.00 88.19 271 LEU A CA 1
ATOM 2162 C C . LEU A 1 271 ? 9.893 9.784 -23.702 1.00 88.19 271 LEU A C 1
ATOM 2164 O O . LEU A 1 271 ? 11.050 9.445 -23.444 1.00 88.19 271 LEU A O 1
ATOM 2168 N N . ASP A 1 272 ? 9.532 10.264 -24.890 1.00 88.69 272 ASP A N 1
ATOM 2169 C CA . ASP A 1 272 ? 10.513 10.679 -25.889 1.00 88.69 272 ASP A CA 1
ATOM 2170 C C . ASP A 1 272 ? 11.471 11.720 -25.293 1.00 88.69 272 ASP A C 1
ATOM 2172 O O . ASP A 1 272 ? 11.070 12.558 -24.480 1.00 88.69 272 ASP A O 1
ATOM 2176 N N . TYR A 1 273 ? 12.743 11.666 -25.690 1.00 86.56 273 TYR A N 1
ATOM 2177 C CA . TYR A 1 273 ? 13.772 12.540 -25.133 1.00 86.56 273 TYR A CA 1
ATOM 2178 C C . TYR A 1 273 ? 13.478 14.024 -25.369 1.00 86.56 273 TYR A C 1
ATOM 2180 O O . TYR A 1 273 ? 13.742 14.822 -24.473 1.00 86.56 273 TYR A O 1
ATOM 2188 N N . GLY A 1 274 ? 12.917 14.399 -26.525 1.00 87.50 274 GLY A N 1
ATOM 2189 C CA . GLY A 1 274 ? 12.562 15.789 -26.815 1.00 87.50 274 GLY A CA 1
ATOM 2190 C C . GLY A 1 274 ? 11.495 16.295 -25.849 1.00 87.50 274 GLY A C 1
ATOM 2191 O O . GLY A 1 274 ? 11.710 17.270 -25.136 1.00 87.50 274 GLY A O 1
ATOM 2192 N N . THR A 1 275 ? 10.394 15.550 -25.730 1.00 88.88 275 THR A N 1
ATOM 2193 C CA . THR A 1 275 ? 9.309 15.869 -24.790 1.00 88.88 275 THR A CA 1
ATOM 2194 C C . THR A 1 275 ? 9.792 15.879 -23.335 1.00 88.88 275 THR A C 1
ATOM 2196 O O . THR A 1 275 ? 9.378 16.737 -22.558 1.00 88.88 275 THR A O 1
ATOM 2199 N N . LEU A 1 276 ? 10.686 14.960 -22.948 1.00 88.81 276 LEU A N 1
ATOM 2200 C CA . LEU A 1 276 ? 11.259 14.917 -21.599 1.00 88.81 276 LEU A CA 1
ATOM 2201 C C . LEU A 1 276 ? 12.120 16.148 -21.293 1.00 88.81 276 LEU A C 1
ATOM 2203 O O . LEU A 1 276 ? 12.028 16.687 -20.189 1.00 88.81 276 LEU A O 1
ATOM 2207 N N . ILE A 1 277 ? 12.941 16.593 -22.246 1.00 88.06 277 ILE A N 1
ATOM 2208 C CA . ILE A 1 277 ? 13.756 17.804 -22.104 1.00 88.06 277 ILE A CA 1
ATOM 2209 C C . ILE A 1 277 ? 12.851 19.031 -21.985 1.00 88.06 277 ILE A C 1
ATOM 2211 O O . ILE A 1 277 ? 13.016 19.807 -21.045 1.00 88.06 277 ILE A O 1
ATOM 2215 N N . ASP A 1 278 ? 11.860 19.170 -22.866 1.00 86.88 278 ASP A N 1
ATOM 2216 C CA . ASP A 1 278 ? 10.938 20.312 -22.867 1.00 86.88 278 ASP A CA 1
ATOM 2217 C C . ASP A 1 278 ? 10.138 20.407 -21.556 1.00 86.88 278 ASP A C 1
ATOM 2219 O O . ASP A 1 278 ? 10.002 21.484 -20.964 1.00 86.88 278 ASP A O 1
ATOM 2223 N N . LEU A 1 279 ? 9.649 19.267 -21.055 1.00 86.12 279 LEU A N 1
ATOM 2224 C CA . LEU A 1 279 ? 8.944 19.171 -19.775 1.00 86.12 279 LEU A CA 1
ATOM 2225 C C . LEU A 1 279 ? 9.805 19.674 -18.608 1.00 86.12 279 LEU A C 1
ATOM 2227 O O . LEU A 1 279 ? 9.321 20.393 -17.737 1.00 86.12 279 LEU A O 1
ATOM 2231 N N . ASN A 1 280 ? 11.079 19.284 -18.569 1.00 86.62 280 ASN A N 1
ATOM 2232 C CA . ASN A 1 280 ? 11.957 19.611 -17.448 1.00 86.62 280 ASN A CA 1
ATOM 2233 C C . ASN A 1 280 ? 12.569 21.014 -17.563 1.00 86.62 280 ASN A C 1
ATOM 2235 O O . ASN A 1 280 ? 12.774 21.654 -16.539 1.00 86.62 280 ASN A O 1
ATOM 2239 N N . ALA A 1 281 ? 12.763 21.538 -18.777 1.00 84.06 281 ALA A N 1
ATOM 2240 C CA . ALA A 1 281 ? 13.141 22.935 -18.985 1.00 84.06 281 ALA A CA 1
ATOM 2241 C C . ALA A 1 281 ? 12.036 23.901 -18.514 1.00 84.06 281 ALA A C 1
ATOM 2243 O O . ALA A 1 281 ? 12.313 24.905 -17.864 1.00 84.06 281 ALA A O 1
ATOM 2244 N N . THR A 1 282 ? 10.770 23.573 -18.790 1.00 69.75 282 THR A N 1
ATOM 2245 C CA . THR A 1 282 ? 9.618 24.399 -18.385 1.00 69.75 282 THR A CA 1
ATOM 2246 C C . THR A 1 282 ? 9.298 24.302 -16.891 1.00 69.75 282 THR A C 1
ATOM 2248 O O . THR A 1 282 ? 8.867 25.290 -16.291 1.00 69.75 282 THR A O 1
ATOM 2251 N N . ALA A 1 283 ? 9.542 23.149 -16.260 1.00 66.69 283 ALA A N 1
ATOM 2252 C CA . ALA A 1 283 ? 9.386 22.985 -14.814 1.00 66.69 283 ALA A CA 1
ATOM 2253 C C . ALA A 1 283 ? 10.318 23.914 -14.009 1.00 66.69 283 ALA A C 1
ATOM 2255 O O . ALA A 1 283 ? 9.913 24.431 -12.963 1.00 66.69 283 ALA A O 1
ATOM 2256 N N . ASP A 1 284 ? 11.529 24.167 -14.514 1.00 61.03 284 ASP A N 1
ATOM 2257 C CA . ASP A 1 284 ? 12.502 25.064 -13.883 1.00 61.03 284 ASP A CA 1
ATOM 2258 C C . ASP A 1 284 ? 12.107 26.551 -14.003 1.00 61.03 284 ASP A C 1
ATOM 2260 O O . ASP A 1 284 ? 12.387 27.338 -13.097 1.00 61.03 284 ASP A O 1
ATOM 2264 N N . GLU A 1 285 ? 11.412 26.946 -15.078 1.00 56.19 285 GLU A N 1
ATOM 2265 C CA . GLU A 1 285 ? 11.010 28.342 -15.326 1.00 56.19 285 GLU A CA 1
ATOM 2266 C C . GLU A 1 285 ? 9.770 28.786 -14.528 1.00 56.19 285 GLU A C 1
ATOM 2268 O O . GLU A 1 285 ? 9.701 29.934 -14.083 1.00 56.19 285 GLU A O 1
ATOM 2273 N N . TYR A 1 286 ? 8.795 27.893 -14.317 1.00 50.44 286 TYR A N 1
ATOM 2274 C CA . TYR A 1 286 ? 7.500 28.231 -13.697 1.00 50.44 286 TYR A CA 1
ATOM 2275 C C . TYR A 1 286 ? 7.269 27.574 -12.323 1.00 50.44 286 TYR A C 1
ATOM 2277 O O . TYR A 1 286 ? 6.229 27.786 -11.690 1.00 50.44 286 TYR A O 1
ATOM 2285 N N . GLY A 1 287 ? 8.229 26.780 -11.838 1.00 53.34 287 GLY A N 1
ATOM 2286 C CA . GLY A 1 287 ? 8.056 25.924 -10.666 1.00 53.34 287 GLY A CA 1
ATOM 2287 C C . GLY A 1 287 ? 7.024 24.808 -10.891 1.00 53.34 287 GLY A C 1
ATOM 2288 O O . GLY A 1 287 ? 6.520 24.601 -11.992 1.00 53.34 287 GLY A O 1
ATOM 2289 N N . ASN A 1 288 ? 6.655 24.097 -9.817 1.00 51.50 288 ASN A N 1
ATOM 2290 C CA . ASN A 1 288 ? 5.728 22.944 -9.828 1.00 51.50 288 ASN A CA 1
ATOM 2291 C C . ASN A 1 288 ? 4.265 23.259 -10.253 1.00 51.50 288 ASN A C 1
ATOM 2293 O O . ASN A 1 288 ? 3.371 22.468 -9.954 1.00 51.50 288 ASN A O 1
ATOM 2297 N N . LEU A 1 289 ? 3.977 24.429 -10.836 1.00 47.22 289 LEU A N 1
ATOM 2298 C CA . LEU A 1 289 ? 2.616 24.962 -10.989 1.00 47.22 289 LEU A CA 1
ATOM 2299 C C . LEU A 1 289 ? 2.117 25.085 -12.434 1.00 47.22 289 LEU A C 1
ATOM 2301 O O . LEU A 1 289 ? 0.920 25.314 -12.605 1.00 47.22 289 LEU A O 1
ATOM 2305 N N . SER A 1 290 ? 2.966 24.930 -13.456 1.00 47.97 290 SER A N 1
ATOM 2306 C CA . SER A 1 290 ? 2.503 24.988 -14.850 1.00 47.97 290 SER A CA 1
ATOM 2307 C C . SER A 1 290 ? 2.335 23.580 -15.435 1.00 47.97 290 SER A C 1
ATOM 2309 O O . SER A 1 290 ? 3.322 22.838 -15.485 1.00 47.97 290 SER A O 1
ATOM 2311 N N . PRO A 1 291 ? 1.123 23.172 -15.862 1.00 58.72 291 PRO A N 1
ATOM 2312 C CA . PRO A 1 291 ? 0.952 21.932 -16.603 1.00 58.72 291 PRO A CA 1
ATOM 2313 C C . PRO A 1 291 ? 1.666 22.061 -17.951 1.00 58.72 291 PRO A C 1
ATOM 2315 O O . PRO A 1 291 ? 1.514 23.057 -18.652 1.00 58.72 291 PRO A O 1
ATOM 2318 N N . TYR A 1 292 ? 2.456 21.051 -18.309 1.00 63.66 292 TYR A N 1
ATOM 2319 C CA . TYR A 1 292 ? 3.035 20.948 -19.645 1.00 63.66 292 TYR A CA 1
ATOM 2320 C C . TYR A 1 292 ? 1.915 21.013 -20.690 1.00 63.66 292 TYR A C 1
ATOM 2322 O O . TYR A 1 292 ? 1.033 20.159 -20.702 1.00 63.66 292 TYR A O 1
ATOM 2330 N N . GLU A 1 293 ? 1.933 22.044 -21.536 1.00 65.69 293 GLU A N 1
ATOM 2331 C CA . GLU A 1 293 ? 0.895 22.277 -22.552 1.00 65.69 293 GLU A CA 1
ATOM 2332 C C . GLU A 1 293 ? 1.149 21.494 -23.855 1.00 65.69 293 GLU A C 1
ATOM 2334 O O . GLU A 1 293 ? 0.346 21.556 -24.787 1.00 65.69 293 GLU A O 1
ATOM 2339 N N . GLY A 1 294 ? 2.268 20.764 -23.939 1.00 69.56 294 GLY A N 1
ATOM 2340 C CA . GLY A 1 294 ? 2.628 19.943 -25.093 1.00 69.56 294 GLY A CA 1
ATOM 2341 C C . GLY A 1 294 ? 2.016 18.539 -25.070 1.00 69.56 294 GLY A C 1
ATOM 2342 O O . GLY A 1 294 ? 1.460 18.075 -24.075 1.00 69.56 294 GLY A O 1
ATOM 2343 N N . GLU A 1 295 ? 2.148 17.823 -26.186 1.00 80.06 295 GLU A N 1
ATOM 2344 C CA . GLU A 1 295 ? 1.711 16.430 -26.288 1.00 80.06 295 GLU A CA 1
ATOM 2345 C C . GLU A 1 295 ? 2.738 15.481 -25.649 1.00 80.06 295 GLU A C 1
ATOM 2347 O O . GLU A 1 295 ? 3.931 15.531 -25.950 1.00 80.06 295 GLU A O 1
ATOM 2352 N N . PHE A 1 296 ? 2.278 14.574 -24.783 1.00 81.69 296 PHE A N 1
ATOM 2353 C CA . PHE A 1 296 ? 3.132 13.536 -24.209 1.00 81.69 296 PHE A CA 1
ATOM 2354 C C . PHE A 1 296 ? 3.407 12.416 -25.223 1.00 81.69 296 PHE A C 1
ATOM 2356 O O . PHE A 1 296 ? 2.611 11.484 -25.380 1.00 81.69 296 PHE A O 1
ATOM 2363 N N . LEU A 1 297 ? 4.567 12.475 -25.881 1.00 84.06 297 LEU A N 1
ATOM 2364 C CA . LEU A 1 297 ? 5.030 11.440 -26.807 1.00 84.06 297 LEU A CA 1
ATOM 2365 C C . LEU A 1 297 ? 5.687 10.284 -26.049 1.00 84.06 297 LEU A C 1
ATOM 2367 O O . LEU A 1 297 ? 6.892 10.253 -25.830 1.00 84.06 297 LEU A O 1
ATOM 2371 N N . GLU A 1 298 ? 4.891 9.315 -25.613 1.00 85.62 298 GLU A N 1
ATOM 2372 C CA . GLU A 1 298 ? 5.394 8.180 -24.834 1.00 85.62 298 GLU A CA 1
ATOM 2373 C C . GLU A 1 298 ? 5.657 6.930 -25.706 1.00 85.62 298 GLU A C 1
ATOM 2375 O O . GLU A 1 298 ? 4.831 6.506 -26.515 1.00 85.62 298 GLU A O 1
ATOM 2380 N N . GLY A 1 299 ? 6.762 6.233 -25.473 1.00 84.44 299 GLY A N 1
ATOM 2381 C CA . GLY A 1 299 ? 7.011 4.875 -25.953 1.00 84.44 299 GLY A CA 1
ATOM 2382 C C . GLY A 1 299 ? 6.353 3.809 -25.070 1.00 84.44 299 GLY A C 1
ATOM 2383 O O . GLY A 1 299 ? 6.027 4.046 -23.903 1.00 84.44 299 GLY A O 1
ATOM 2384 N N . PHE A 1 300 ? 6.124 2.621 -25.629 1.00 85.56 300 PHE A N 1
ATOM 2385 C CA . PHE A 1 300 ? 5.699 1.430 -24.890 1.00 85.56 300 PHE A CA 1
ATOM 2386 C C . PHE A 1 300 ? 6.398 0.201 -25.457 1.00 85.56 300 PHE A C 1
ATOM 2388 O O . PHE A 1 300 ? 6.428 0.014 -26.671 1.00 85.56 300 PHE A O 1
ATOM 2395 N N . THR A 1 301 ? 6.933 -0.641 -24.580 1.00 82.75 301 THR A N 1
ATOM 2396 C CA . THR A 1 301 ? 7.422 -1.966 -24.953 1.00 82.75 301 THR A CA 1
ATOM 2397 C C . THR A 1 301 ? 6.986 -3.000 -23.927 1.00 82.75 301 THR A C 1
ATOM 2399 O O . THR A 1 301 ? 6.929 -2.714 -22.728 1.00 82.75 301 THR A O 1
ATOM 2402 N N . ARG A 1 302 ? 6.676 -4.198 -24.423 1.00 85.00 302 ARG A N 1
ATOM 2403 C CA . ARG A 1 302 ? 6.203 -5.345 -23.651 1.00 85.00 302 ARG A CA 1
ATOM 2404 C C . ARG A 1 302 ? 6.944 -6.592 -24.102 1.00 85.00 302 ARG A C 1
ATOM 2406 O O . ARG A 1 302 ? 7.009 -6.866 -25.297 1.00 85.00 302 ARG A O 1
ATOM 2413 N N . PHE A 1 303 ? 7.463 -7.364 -23.156 1.00 83.75 303 PHE A N 1
ATOM 2414 C CA . PHE A 1 303 ? 8.104 -8.647 -23.443 1.00 83.75 303 PHE A CA 1
ATOM 2415 C C . PHE A 1 303 ? 8.049 -9.589 -22.241 1.00 83.75 303 PHE A C 1
ATOM 2417 O O . PHE A 1 303 ? 7.872 -9.159 -21.101 1.00 83.75 303 PHE A O 1
ATOM 2424 N N . GLN A 1 304 ? 8.195 -10.886 -22.505 1.00 87.88 304 GLN A N 1
ATOM 2425 C CA . GLN A 1 304 ? 8.225 -11.907 -21.464 1.00 87.88 304 GLN A CA 1
ATOM 2426 C C . GLN A 1 304 ? 9.633 -12.082 -20.906 1.00 87.88 304 GLN A C 1
ATOM 2428 O O . GLN A 1 304 ? 10.619 -12.033 -21.643 1.00 87.88 304 GLN A O 1
ATOM 2433 N N . VAL A 1 305 ? 9.726 -12.331 -19.603 1.00 88.12 305 VAL A N 1
ATOM 2434 C CA . VAL A 1 305 ? 10.970 -12.696 -18.925 1.00 88.12 305 VAL A CA 1
ATOM 2435 C C . VAL A 1 305 ? 10.713 -13.939 -18.089 1.00 88.12 305 VAL A C 1
ATOM 2437 O O . VAL A 1 305 ? 9.894 -13.916 -17.174 1.00 88.12 305 VAL A O 1
ATOM 2440 N N . ALA A 1 306 ? 11.416 -15.026 -18.394 1.00 91.00 306 ALA A N 1
ATOM 2441 C CA . ALA A 1 306 ? 11.415 -16.210 -17.545 1.00 91.00 306 ALA A CA 1
ATOM 2442 C C . ALA A 1 306 ? 12.444 -16.013 -16.428 1.00 91.00 306 ALA A C 1
ATOM 2444 O O . ALA A 1 306 ? 13.621 -15.819 -16.730 1.00 91.00 306 ALA A O 1
ATOM 2445 N N . MET A 1 307 ? 12.013 -16.037 -15.167 1.00 92.00 307 MET A N 1
ATOM 2446 C CA . MET A 1 307 ? 12.849 -15.819 -13.985 1.00 92.00 307 MET A CA 1
ATOM 2447 C C . MET A 1 307 ? 12.992 -17.091 -13.145 1.00 92.00 307 MET A C 1
ATOM 2449 O O . MET A 1 307 ? 12.071 -17.907 -13.057 1.00 92.00 307 MET A O 1
ATOM 2453 N N . LYS A 1 308 ? 14.159 -17.245 -12.514 1.00 91.50 308 LYS A N 1
ATOM 2454 C CA . LYS A 1 308 ? 14.504 -18.374 -11.646 1.00 91.50 308 LYS A CA 1
ATOM 2455 C C . LYS A 1 308 ? 15.335 -17.913 -10.450 1.00 91.50 308 LYS A C 1
ATOM 2457 O O . LYS A 1 308 ? 16.251 -17.103 -10.617 1.00 91.50 308 LYS A O 1
ATOM 2462 N N . ILE A 1 309 ? 15.058 -18.474 -9.274 1.00 91.75 309 ILE A N 1
ATOM 2463 C CA . ILE A 1 309 ? 15.839 -18.218 -8.059 1.00 91.75 309 ILE A CA 1
ATOM 2464 C C . ILE A 1 309 ? 17.189 -18.934 -8.145 1.00 91.75 309 ILE A C 1
ATOM 2466 O O . ILE A 1 309 ? 17.295 -20.080 -8.595 1.00 91.75 309 ILE A O 1
ATOM 2470 N N . VAL A 1 310 ? 18.238 -18.262 -7.678 1.00 88.56 310 VAL A N 1
ATOM 2471 C CA . VAL A 1 310 ? 19.598 -18.796 -7.613 1.00 88.56 310 VAL A CA 1
ATOM 2472 C C . VAL A 1 310 ? 20.081 -18.737 -6.169 1.00 88.56 310 VAL A C 1
ATOM 2474 O O . VAL A 1 310 ? 20.140 -17.672 -5.569 1.00 88.56 310 VAL A O 1
ATOM 2477 N N . ARG A 1 311 ? 20.425 -19.902 -5.610 1.00 80.94 311 ARG A N 1
ATOM 2478 C CA . ARG A 1 311 ? 20.752 -20.060 -4.181 1.00 80.94 311 ARG A CA 1
ATOM 2479 C C . ARG A 1 311 ? 22.247 -19.896 -3.870 1.00 80.94 311 ARG A C 1
ATOM 2481 O O . ARG A 1 311 ? 22.595 -19.541 -2.754 1.00 80.94 311 ARG A O 1
ATOM 2488 N N . ASP A 1 312 ? 23.111 -20.078 -4.871 1.00 69.62 312 ASP A N 1
ATOM 2489 C CA . ASP A 1 312 ? 24.574 -20.100 -4.717 1.00 69.62 312 ASP A CA 1
ATOM 2490 C C . ASP A 1 312 ? 25.267 -18.974 -5.506 1.00 69.62 312 ASP A C 1
ATOM 2492 O O . ASP A 1 312 ? 26.244 -19.191 -6.229 1.00 69.62 312 ASP A O 1
ATOM 2496 N N . LEU A 1 313 ? 24.748 -17.749 -5.412 1.00 64.44 313 LEU A N 1
ATOM 2497 C CA . LEU A 1 313 ? 25.396 -16.583 -6.014 1.00 64.44 313 LEU A CA 1
ATOM 2498 C C . LEU A 1 313 ? 26.595 -16.147 -5.169 1.00 64.44 313 LEU A C 1
ATOM 2500 O O . LEU A 1 313 ? 26.473 -15.861 -3.979 1.00 64.44 313 LEU A O 1
ATOM 2504 N N . LYS A 1 314 ? 27.785 -16.115 -5.783 1.00 56.62 314 LYS A N 1
ATOM 2505 C CA . LYS A 1 314 ? 29.014 -15.742 -5.077 1.00 56.62 314 LYS A CA 1
ATOM 2506 C C . LYS A 1 314 ? 28.949 -14.276 -4.607 1.00 56.62 314 LYS A C 1
ATOM 2508 O O . LYS A 1 314 ? 28.651 -13.402 -5.426 1.00 56.62 314 LYS A O 1
ATOM 2513 N N . PRO A 1 315 ? 29.326 -13.987 -3.343 1.00 48.72 315 PRO A N 1
ATOM 2514 C CA . PRO A 1 315 ? 29.307 -12.644 -2.759 1.00 48.72 315 PRO A CA 1
ATOM 2515 C C . PRO A 1 315 ? 30.060 -11.564 -3.545 1.00 48.72 315 PRO A C 1
ATOM 2517 O O . PRO A 1 315 ? 29.704 -10.391 -3.503 1.00 48.72 315 PRO A O 1
ATOM 2520 N N . GLU A 1 316 ? 31.104 -11.952 -4.273 1.00 45.53 316 GLU A N 1
ATOM 2521 C CA . GLU A 1 316 ? 31.965 -11.023 -5.015 1.00 45.53 316 GLU A CA 1
ATOM 2522 C C . GLU A 1 316 ? 31.289 -10.433 -6.264 1.00 45.53 316 GLU A C 1
ATOM 2524 O O . GLU A 1 316 ? 31.745 -9.431 -6.802 1.00 45.53 316 GLU A O 1
ATOM 2529 N N . GLU A 1 317 ? 30.152 -10.992 -6.683 1.00 47.50 317 GLU A N 1
ATOM 2530 C CA . GLU A 1 317 ? 29.331 -10.480 -7.782 1.00 47.50 317 GLU A CA 1
ATOM 2531 C C . GLU A 1 317 ? 28.097 -9.698 -7.277 1.00 47.50 317 GLU A C 1
ATOM 2533 O O . GLU A 1 317 ? 27.062 -9.612 -7.950 1.00 47.50 317 GLU A O 1
ATOM 2538 N N . HIS A 1 318 ? 28.164 -9.168 -6.050 1.00 41.97 318 HIS A N 1
ATOM 2539 C CA . HIS A 1 318 ? 27.128 -8.309 -5.483 1.00 41.97 318 HIS A CA 1
ATOM 2540 C C . HIS A 1 318 ? 27.221 -6.911 -6.095 1.00 41.97 318 HIS A C 1
ATOM 2542 O O . HIS A 1 318 ? 28.006 -6.066 -5.669 1.00 41.97 318 HIS A O 1
ATOM 2548 N N . PHE A 1 319 ? 26.375 -6.648 -7.086 1.00 50.03 319 PHE A N 1
ATOM 2549 C CA . PHE A 1 319 ? 26.182 -5.300 -7.602 1.00 50.03 319 PHE A CA 1
ATOM 2550 C C . PHE A 1 319 ? 25.408 -4.471 -6.572 1.00 50.03 319 PHE A C 1
ATOM 2552 O O . PHE A 1 319 ? 24.270 -4.787 -6.217 1.00 50.03 319 PHE A O 1
ATOM 2559 N N . VAL A 1 320 ? 26.053 -3.423 -6.060 1.00 43.78 320 VAL A N 1
ATOM 2560 C CA . VAL A 1 320 ? 25.466 -2.495 -5.090 1.00 43.78 320 VAL A CA 1
ATOM 2561 C C . VAL A 1 320 ? 24.548 -1.535 -5.837 1.00 43.78 320 VAL A C 1
ATOM 2563 O O . VAL A 1 320 ? 24.973 -0.476 -6.288 1.00 43.78 320 VAL A O 1
ATOM 2566 N N . ILE A 1 321 ? 23.271 -1.885 -5.946 1.00 47.75 321 ILE A N 1
ATOM 2567 C CA . ILE A 1 321 ? 22.232 -0.864 -6.064 1.00 47.75 321 ILE A CA 1
ATOM 2568 C C . ILE A 1 321 ? 22.023 -0.387 -4.630 1.00 47.75 321 ILE A C 1
ATOM 2570 O O . ILE A 1 321 ? 21.509 -1.143 -3.822 1.00 47.75 321 ILE A O 1
ATOM 2574 N N . SER A 1 322 ? 22.597 0.776 -4.309 1.00 42.53 322 SER A N 1
ATOM 2575 C CA . SER A 1 322 ? 22.491 1.552 -3.060 1.00 42.53 322 SER A CA 1
ATOM 2576 C C . SER A 1 322 ? 22.370 0.771 -1.736 1.00 42.53 322 SER A C 1
AT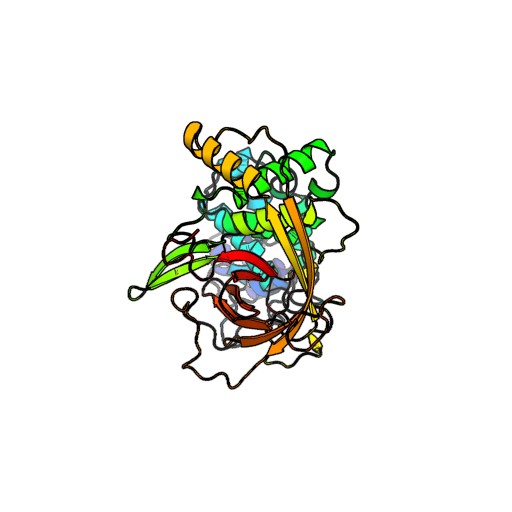OM 2578 O O . SER A 1 322 ? 21.374 0.122 -1.464 1.00 42.53 322 SER A O 1
ATOM 2580 N N . ARG A 1 323 ? 23.388 0.918 -0.869 1.00 51.66 323 ARG A N 1
ATOM 2581 C CA . ARG A 1 323 ? 23.456 0.555 0.571 1.00 51.66 323 ARG A CA 1
ATOM 2582 C C . ARG A 1 323 ? 22.337 -0.373 1.082 1.00 51.66 323 ARG A C 1
ATOM 2584 O O . ARG A 1 323 ? 21.258 0.085 1.436 1.00 51.66 323 ARG A O 1
ATOM 2591 N N . ARG A 1 324 ? 22.687 -1.662 1.184 1.00 52.09 324 ARG A N 1
ATOM 2592 C CA . ARG A 1 324 ? 21.926 -2.774 1.780 1.00 52.09 324 ARG A CA 1
ATOM 2593 C C . ARG A 1 324 ? 20.930 -2.296 2.855 1.00 52.09 324 ARG A C 1
ATOM 2595 O O . ARG A 1 324 ? 21.377 -1.941 3.948 1.00 52.09 324 ARG A O 1
ATOM 2602 N N . PRO A 1 325 ? 19.614 -2.322 2.582 1.00 54.09 325 PRO A N 1
ATOM 2603 C CA . PRO A 1 325 ? 18.620 -2.198 3.635 1.00 54.09 325 PRO A CA 1
ATOM 2604 C C . PRO A 1 325 ? 18.846 -3.319 4.654 1.00 54.09 325 PRO A C 1
ATOM 2606 O O . PRO A 1 325 ? 19.205 -4.441 4.281 1.00 54.09 325 PRO A O 1
ATOM 2609 N N . LEU A 1 326 ? 18.684 -3.035 5.946 1.00 51.59 326 LEU A N 1
ATOM 2610 C CA . LEU A 1 326 ? 18.715 -4.087 6.958 1.00 51.59 326 LEU A CA 1
ATOM 2611 C C . LEU A 1 326 ? 17.571 -5.073 6.680 1.00 51.59 326 LEU A C 1
ATOM 2613 O O . LEU A 1 326 ? 16.403 -4.731 6.844 1.00 51.59 326 LEU A O 1
ATOM 2617 N N . ASN A 1 327 ? 17.918 -6.304 6.289 1.00 53.28 327 ASN A N 1
ATOM 2618 C CA . ASN A 1 327 ? 16.983 -7.425 6.334 1.00 53.28 327 ASN A CA 1
ATOM 2619 C C . ASN A 1 327 ? 16.707 -7.734 7.805 1.00 53.28 327 ASN A C 1
ATOM 2621 O O . ASN A 1 327 ? 17.555 -8.302 8.496 1.00 53.28 327 ASN A O 1
ATOM 2625 N N . ALA A 1 328 ? 15.536 -7.318 8.283 1.00 53.25 328 ALA A N 1
ATOM 2626 C CA . ALA A 1 328 ? 15.103 -7.558 9.656 1.00 53.25 328 ALA A CA 1
ATOM 2627 C C . ALA A 1 328 ? 14.361 -8.898 9.813 1.00 53.25 328 ALA A C 1
ATOM 2629 O O . ALA A 1 328 ? 14.245 -9.407 10.928 1.00 53.25 328 ALA A O 1
ATOM 2630 N N . ASP A 1 329 ? 13.865 -9.485 8.717 1.00 65.31 329 ASP A N 1
ATOM 2631 C CA . ASP A 1 329 ? 12.930 -10.606 8.784 1.00 65.31 329 ASP A CA 1
ATOM 2632 C C . ASP A 1 329 ? 13.575 -11.961 8.461 1.00 65.31 329 ASP A C 1
ATOM 2634 O O . ASP A 1 329 ? 13.900 -12.271 7.316 1.00 65.31 329 ASP A O 1
ATOM 2638 N N . LYS A 1 330 ? 13.701 -12.813 9.484 1.00 70.75 330 LYS A N 1
ATOM 2639 C CA . LYS A 1 330 ? 14.184 -14.196 9.336 1.00 70.75 330 LYS A CA 1
ATOM 2640 C C . LYS A 1 330 ? 13.239 -15.080 8.514 1.00 70.75 330 LYS A C 1
ATOM 2642 O O . LYS A 1 330 ? 13.690 -16.095 7.995 1.00 70.75 330 LYS A O 1
ATOM 2647 N N . ARG A 1 331 ? 11.950 -14.729 8.416 1.00 77.94 331 ARG A N 1
ATOM 2648 C CA . ARG A 1 331 ? 10.944 -15.500 7.663 1.00 77.94 331 ARG A CA 1
ATOM 2649 C C . ARG A 1 331 ? 11.008 -15.244 6.160 1.00 77.94 331 ARG A C 1
ATOM 2651 O O . ARG A 1 331 ? 10.617 -16.112 5.391 1.00 77.94 331 ARG A O 1
ATOM 2658 N N . HIS A 1 332 ? 11.529 -14.088 5.757 1.00 86.50 332 HIS A N 1
ATOM 2659 C CA . HIS A 1 332 ? 11.614 -13.662 4.362 1.00 86.50 332 HIS A CA 1
ATOM 2660 C C . HIS A 1 332 ? 13.071 -13.310 4.029 1.00 86.50 332 HIS A C 1
ATOM 2662 O O . HIS A 1 332 ? 13.415 -12.130 3.917 1.00 86.50 332 HIS A O 1
ATOM 2668 N N . PRO A 1 333 ? 13.964 -14.317 3.938 1.00 87.44 333 PRO A N 1
ATOM 2669 C CA . PRO A 1 333 ? 15.357 -14.078 3.584 1.00 87.44 333 PRO A CA 1
ATOM 2670 C C . PRO A 1 333 ? 15.456 -13.529 2.159 1.00 87.44 333 PRO A C 1
ATOM 2672 O O . PRO A 1 333 ? 14.606 -13.811 1.319 1.00 87.44 333 PRO A O 1
ATOM 2675 N N . ARG A 1 334 ? 16.523 -12.787 1.863 1.00 87.62 334 ARG A N 1
ATOM 2676 C CA . ARG A 1 334 ? 16.785 -12.292 0.506 1.00 87.62 334 ARG A CA 1
ATOM 2677 C C . ARG A 1 334 ? 16.684 -13.409 -0.534 1.00 87.62 334 ARG A C 1
ATOM 2679 O O . ARG A 1 334 ? 17.249 -14.485 -0.336 1.00 87.62 334 ARG A O 1
ATOM 2686 N N . LEU A 1 335 ? 16.032 -13.108 -1.654 1.00 90.38 335 LEU A N 1
ATOM 2687 C CA . LEU A 1 335 ? 15.990 -13.976 -2.828 1.00 90.38 335 LEU A CA 1
ATOM 2688 C C . LEU A 1 335 ? 16.834 -13.365 -3.931 1.00 90.38 335 LEU A C 1
ATOM 2690 O O . LEU A 1 335 ? 16.577 -12.240 -4.343 1.00 90.38 335 LEU A O 1
ATOM 2694 N N . ASP A 1 336 ? 17.814 -14.102 -4.434 1.00 89.44 336 ASP A N 1
ATOM 2695 C CA . ASP A 1 336 ? 18.553 -13.713 -5.627 1.00 89.44 336 ASP A CA 1
ATOM 2696 C C . ASP A 1 336 ? 18.002 -14.454 -6.849 1.00 89.44 336 ASP A C 1
ATOM 2698 O O . ASP A 1 336 ? 17.635 -15.630 -6.772 1.00 89.44 336 ASP A O 1
ATOM 2702 N N . PHE A 1 337 ? 17.933 -13.773 -7.992 1.00 90.19 337 PHE A N 1
ATOM 2703 C CA . PHE A 1 337 ? 17.343 -14.337 -9.201 1.00 90.19 337 PHE A CA 1
ATOM 2704 C C . PHE A 1 337 ? 18.054 -13.917 -10.482 1.00 90.19 337 PHE A C 1
ATOM 2706 O O . PHE A 1 337 ? 18.697 -12.866 -10.576 1.00 90.19 337 PHE A O 1
ATOM 2713 N N . ILE A 1 338 ? 17.880 -14.753 -11.502 1.00 87.94 338 ILE A N 1
ATOM 2714 C CA . ILE A 1 338 ? 18.236 -14.462 -12.889 1.00 87.94 338 ILE A CA 1
ATOM 2715 C C . ILE A 1 338 ? 16.997 -14.597 -13.764 1.00 87.94 338 ILE A C 1
ATOM 2717 O O . ILE A 1 338 ? 16.080 -15.349 -13.439 1.00 87.94 338 ILE A O 1
ATOM 2721 N N . GLY A 1 339 ? 16.975 -13.895 -14.887 1.00 87.25 339 GLY A N 1
ATOM 2722 C CA . GLY A 1 339 ? 15.930 -14.044 -15.880 1.00 87.25 339 GLY A CA 1
ATOM 2723 C C . GLY A 1 339 ? 16.434 -13.873 -17.301 1.00 87.25 339 GLY A C 1
ATOM 2724 O O . GLY A 1 339 ? 17.482 -13.276 -17.536 1.00 87.25 339 GLY A O 1
ATOM 2725 N N . PHE A 1 340 ? 15.674 -14.404 -18.249 1.00 83.69 340 PHE A N 1
ATOM 2726 C CA . PHE A 1 340 ? 16.003 -14.364 -19.669 1.00 83.69 340 PHE A CA 1
ATOM 2727 C C . PHE A 1 340 ? 14.798 -13.846 -20.447 1.00 83.69 340 PHE A C 1
ATOM 2729 O O . PHE A 1 340 ? 13.693 -14.386 -20.340 1.00 83.69 340 PHE A O 1
ATOM 2736 N N . GLY A 1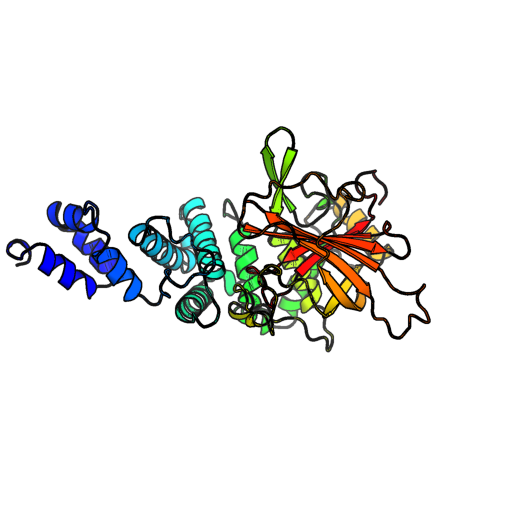 341 ? 15.009 -12.763 -21.195 1.00 76.50 341 GLY A N 1
ATOM 2737 C CA . GLY A 1 341 ? 14.007 -12.193 -22.084 1.00 76.50 341 GLY A CA 1
ATOM 2738 C C . GLY A 1 341 ? 13.667 -13.161 -23.214 1.00 76.50 341 GLY A C 1
ATOM 2739 O O . GLY A 1 341 ? 14.555 -13.635 -23.921 1.00 76.50 341 GLY A O 1
ATOM 2740 N N . MET A 1 342 ? 12.378 -13.429 -23.391 1.00 65.25 342 MET A N 1
ATOM 2741 C CA . MET A 1 342 ? 11.838 -14.217 -24.492 1.00 65.25 342 MET A CA 1
ATOM 2742 C C . MET A 1 342 ? 11.243 -13.237 -25.509 1.00 65.25 342 MET A C 1
ATOM 2744 O O . MET A 1 342 ? 10.120 -12.767 -25.345 1.00 65.25 342 MET A O 1
ATOM 2748 N N . SER A 1 343 ? 12.025 -12.861 -26.521 1.00 55.94 343 SER A N 1
ATOM 2749 C CA . SER A 1 343 ? 11.546 -12.079 -27.667 1.00 55.94 343 SER A CA 1
ATOM 2750 C C . SER A 1 343 ? 11.554 -12.963 -28.909 1.00 55.94 343 SER A C 1
ATOM 2752 O O . SER A 1 343 ? 12.557 -13.619 -29.185 1.00 55.94 343 SER A O 1
ATOM 2754 N N . GLU A 1 344 ? 10.464 -12.956 -29.682 1.00 47.69 344 GLU A N 1
ATOM 2755 C CA . GLU A 1 344 ? 10.378 -13.657 -30.976 1.00 47.69 344 GLU A CA 1
ATOM 2756 C C . GLU A 1 344 ? 11.399 -13.128 -32.002 1.00 47.69 344 GLU A C 1
ATOM 2758 O O . GLU A 1 344 ? 11.764 -13.834 -32.938 1.00 47.69 344 GLU A O 1
ATOM 2763 N N . LEU A 1 345 ? 11.897 -11.900 -31.807 1.00 47.06 345 LEU A N 1
ATOM 2764 C CA . LEU A 1 345 ? 12.886 -11.250 -32.673 1.00 47.06 345 LEU A CA 1
ATOM 2765 C C . LEU A 1 345 ? 14.340 -11.551 -32.269 1.00 47.06 345 LEU A C 1
ATOM 2767 O O . LEU A 1 345 ? 15.263 -11.198 -33.005 1.00 47.06 345 LEU A O 1
ATOM 2771 N N . SER A 1 346 ? 14.570 -12.193 -31.119 1.00 47.22 346 SER A N 1
ATOM 2772 C CA . SER A 1 346 ? 15.912 -12.559 -30.657 1.00 47.22 346 SER A CA 1
ATOM 2773 C C . SER A 1 346 ? 16.396 -13.818 -31.381 1.00 47.22 346 SER A C 1
ATOM 2775 O O . SER A 1 346 ? 16.328 -14.934 -30.870 1.00 47.22 346 SER A O 1
ATOM 2777 N N . LEU A 1 347 ? 16.893 -13.629 -32.605 1.00 38.47 347 LEU A N 1
ATOM 2778 C CA . LEU A 1 347 ? 17.593 -14.650 -33.382 1.00 38.47 347 LEU A CA 1
ATOM 2779 C C . LEU A 1 347 ? 18.938 -14.988 -32.709 1.00 38.47 347 LEU A C 1
ATOM 2781 O O . LEU A 1 347 ? 19.968 -14.396 -33.013 1.00 38.47 347 LEU A O 1
ATOM 2785 N N . GLY A 1 348 ? 18.921 -15.958 -31.792 1.00 42.47 348 GLY A N 1
ATOM 2786 C CA . GLY A 1 348 ? 20.116 -16.607 -31.243 1.00 42.47 348 GLY A CA 1
ATOM 2787 C C . GLY A 1 348 ? 20.420 -16.313 -29.762 1.00 42.47 348 GLY A C 1
ATOM 2788 O O . GLY A 1 348 ? 19.852 -15.394 -29.170 1.00 42.47 348 GLY A O 1
ATOM 2789 N N . PRO A 1 349 ? 21.326 -17.098 -29.143 1.00 47.03 349 PRO A N 1
ATOM 2790 C CA . PRO A 1 349 ? 21.689 -16.982 -27.724 1.00 47.03 349 PRO A CA 1
ATOM 2791 C C . PRO A 1 349 ? 22.330 -15.635 -27.335 1.00 47.03 349 PRO A C 1
ATOM 2793 O O . PRO A 1 349 ? 22.336 -15.293 -26.158 1.00 47.03 349 PRO A O 1
ATOM 2796 N N . GLU A 1 350 ? 22.812 -14.844 -28.300 1.00 44.59 350 GLU A N 1
ATOM 2797 C CA . GLU A 1 350 ? 23.412 -13.517 -28.070 1.00 44.59 350 GLU A CA 1
ATOM 2798 C C . GLU A 1 350 ? 22.380 -12.370 -28.003 1.00 44.59 350 GLU A C 1
ATOM 2800 O O . GLU A 1 350 ? 22.703 -11.269 -27.564 1.00 44.59 350 GLU A O 1
ATOM 2805 N N . GLY A 1 351 ? 21.123 -12.617 -28.397 1.00 43.22 351 GLY A N 1
ATOM 2806 C CA . GLY A 1 351 ? 20.029 -11.634 -28.375 1.00 43.22 351 GLY A CA 1
ATOM 2807 C C . GLY A 1 351 ? 19.135 -11.696 -27.131 1.00 43.22 351 GLY A C 1
ATOM 2808 O O . GLY A 1 351 ? 18.086 -11.048 -27.100 1.00 43.22 351 GLY A O 1
ATOM 2809 N N . GLN A 1 352 ? 19.490 -12.505 -26.127 1.00 54.31 352 GLN A N 1
ATOM 2810 C CA . GLN A 1 352 ? 18.704 -12.654 -24.902 1.00 54.31 352 GLN A CA 1
ATOM 2811 C C . GLN A 1 352 ? 19.051 -11.546 -23.907 1.00 54.31 352 GLN A C 1
ATOM 2813 O O . GLN A 1 352 ? 20.176 -11.445 -23.419 1.00 54.31 352 GLN A O 1
ATOM 2818 N N . THR A 1 353 ? 18.065 -10.716 -23.565 1.00 57.84 353 THR A N 1
ATOM 2819 C CA . THR A 1 353 ? 18.188 -9.782 -22.444 1.00 57.84 353 THR A CA 1
ATOM 2820 C C . THR A 1 353 ? 18.292 -10.587 -21.152 1.00 57.84 353 THR A C 1
ATOM 2822 O O . THR A 1 353 ? 17.289 -11.103 -20.659 1.00 57.84 353 THR A O 1
ATOM 2825 N N . ALA A 1 354 ? 19.503 -10.710 -20.610 1.00 74.75 354 ALA A N 1
ATOM 2826 C CA . ALA A 1 354 ? 19.704 -11.292 -19.293 1.00 74.75 354 ALA A CA 1
ATOM 2827 C C . ALA A 1 354 ? 19.325 -10.266 -18.215 1.00 74.75 354 ALA A C 1
ATOM 2829 O O . ALA A 1 354 ? 19.756 -9.108 -18.244 1.00 74.75 354 ALA A O 1
ATOM 2830 N N . LEU A 1 355 ? 18.498 -10.703 -17.276 1.00 82.50 355 LEU A N 1
ATOM 2831 C CA . LEU A 1 355 ? 18.101 -9.984 -16.078 1.00 82.50 355 LEU A CA 1
ATOM 2832 C C . LEU A 1 355 ? 18.805 -10.634 -14.890 1.00 82.50 355 LEU A C 1
ATOM 2834 O O . LEU A 1 355 ? 18.849 -11.858 -14.784 1.00 82.50 355 LEU A O 1
ATOM 2838 N N . ARG A 1 356 ? 19.330 -9.832 -13.973 1.00 85.12 356 ARG A N 1
ATOM 2839 C CA . ARG A 1 356 ? 19.825 -10.324 -12.686 1.00 85.12 356 ARG A CA 1
ATOM 2840 C C . ARG A 1 356 ? 19.384 -9.377 -11.597 1.00 85.12 356 ARG A C 1
ATOM 2842 O O . ARG A 1 356 ? 19.481 -8.165 -11.772 1.00 85.12 356 ARG A O 1
ATOM 2849 N N . GLY A 1 357 ? 18.906 -9.914 -10.490 1.00 86.44 357 GLY A N 1
ATOM 2850 C CA . GLY A 1 357 ? 18.334 -9.098 -9.440 1.00 86.44 357 GLY A CA 1
ATOM 2851 C C . GLY A 1 357 ? 18.214 -9.816 -8.115 1.00 86.44 357 GLY A C 1
ATOM 2852 O O . GLY A 1 357 ? 18.667 -10.948 -7.954 1.00 86.44 357 GLY A O 1
ATOM 2853 N N . HIS A 1 358 ? 17.617 -9.112 -7.168 1.00 88.81 358 HIS A N 1
ATOM 2854 C CA . HIS A 1 358 ? 17.270 -9.647 -5.868 1.00 88.81 358 HIS A CA 1
ATOM 2855 C C . HIS A 1 358 ? 15.976 -9.030 -5.346 1.00 88.81 358 HIS A C 1
ATOM 2857 O O . HIS A 1 358 ? 15.546 -7.965 -5.803 1.00 88.81 358 HIS A O 1
ATOM 2863 N N . VAL A 1 359 ? 15.380 -9.721 -4.380 1.00 91.69 359 VAL A N 1
ATOM 2864 C CA . VAL A 1 359 ? 14.206 -9.291 -3.633 1.00 91.69 359 VAL A CA 1
ATOM 2865 C C . VAL A 1 359 ? 14.552 -9.254 -2.150 1.00 91.69 359 VAL A C 1
ATOM 2867 O O . VAL A 1 359 ? 15.042 -10.243 -1.601 1.00 91.69 359 VAL A O 1
ATOM 2870 N N . ASP A 1 360 ? 14.284 -8.118 -1.514 1.00 88.38 360 ASP A N 1
ATOM 2871 C CA . ASP A 1 360 ? 14.466 -7.898 -0.079 1.00 88.38 360 ASP A CA 1
ATOM 2872 C C . ASP A 1 360 ? 13.144 -7.448 0.558 1.00 88.38 360 ASP A C 1
ATOM 2874 O O . ASP A 1 360 ? 12.335 -6.752 -0.065 1.00 88.38 360 ASP A O 1
ATOM 2878 N N . ARG A 1 361 ? 12.931 -7.812 1.827 1.00 87.62 361 ARG A N 1
ATOM 2879 C CA . ARG A 1 361 ? 11.831 -7.278 2.638 1.00 87.62 361 ARG A CA 1
ATOM 2880 C C . ARG A 1 361 ? 12.366 -6.157 3.524 1.00 87.62 361 ARG A C 1
ATOM 2882 O O . ARG A 1 361 ? 13.235 -6.381 4.364 1.00 87.62 361 ARG A O 1
ATOM 2889 N N . LEU A 1 362 ? 11.841 -4.953 3.335 1.00 83.81 362 LEU A N 1
ATOM 2890 C CA . LEU A 1 362 ? 12.225 -3.774 4.103 1.00 83.81 362 LEU A CA 1
ATOM 2891 C C . LEU A 1 362 ? 11.627 -3.801 5.519 1.00 83.81 362 LEU A C 1
ATOM 2893 O O . LEU A 1 362 ? 10.709 -4.564 5.820 1.00 83.81 362 LEU A O 1
ATOM 2897 N N . VAL A 1 363 ? 12.148 -2.935 6.395 1.00 76.50 363 VAL A N 1
ATOM 2898 C CA . VAL A 1 363 ? 11.737 -2.828 7.810 1.00 76.50 363 VAL A CA 1
ATOM 2899 C C . VAL A 1 363 ? 10.262 -2.441 7.963 1.00 76.50 363 VAL A C 1
ATOM 2901 O O . VAL A 1 363 ? 9.601 -2.900 8.889 1.00 76.50 363 VAL A O 1
ATOM 2904 N N . ASP A 1 364 ? 9.734 -1.639 7.039 1.00 79.00 364 ASP A N 1
ATOM 2905 C CA . ASP A 1 364 ? 8.316 -1.255 6.980 1.00 79.00 364 ASP A CA 1
ATOM 2906 C C . ASP A 1 364 ? 7.411 -2.371 6.418 1.00 79.00 364 ASP A C 1
ATOM 2908 O O . ASP A 1 364 ? 6.201 -2.198 6.299 1.00 79.00 364 ASP A O 1
ATOM 2912 N N . GLY A 1 365 ? 7.987 -3.523 6.064 1.00 84.31 365 GLY A N 1
ATOM 2913 C CA . GLY A 1 365 ? 7.289 -4.662 5.484 1.00 84.31 365 GLY A CA 1
ATOM 2914 C C . GLY A 1 365 ? 7.142 -4.613 3.963 1.00 84.31 365 GLY A C 1
ATOM 2915 O O . GLY A 1 365 ? 6.721 -5.626 3.399 1.00 84.31 365 GLY A O 1
ATOM 2916 N N . SER A 1 366 ? 7.515 -3.506 3.306 1.00 89.12 366 SER A N 1
ATOM 2917 C CA . SER A 1 366 ? 7.495 -3.367 1.845 1.00 89.12 366 SER A CA 1
ATOM 2918 C C . SER A 1 366 ? 8.473 -4.345 1.185 1.00 89.12 366 SER A C 1
ATOM 2920 O O . SER A 1 366 ? 9.550 -4.620 1.715 1.00 89.12 366 SER A O 1
ATOM 2922 N N . ILE A 1 367 ? 8.125 -4.862 0.006 1.00 92.50 367 ILE A N 1
ATOM 2923 C CA . ILE A 1 367 ? 8.943 -5.846 -0.719 1.00 92.50 367 ILE A CA 1
ATOM 2924 C C . ILE A 1 367 ? 9.618 -5.145 -1.894 1.00 92.50 367 ILE A C 1
ATOM 2926 O O . ILE A 1 367 ? 8.954 -4.748 -2.854 1.00 92.50 367 ILE A O 1
ATOM 2930 N N . LEU A 1 368 ? 10.934 -4.982 -1.799 1.00 92.25 368 LEU A N 1
ATOM 2931 C CA . LEU A 1 368 ? 11.762 -4.285 -2.774 1.00 92.25 368 LEU A CA 1
ATOM 2932 C C . LEU A 1 368 ? 12.326 -5.277 -3.788 1.00 92.25 368 LEU A C 1
ATOM 2934 O O . LEU A 1 368 ? 13.000 -6.236 -3.425 1.00 92.25 368 LEU A O 1
ATOM 2938 N N . TRP A 1 369 ? 12.094 -4.988 -5.061 1.00 93.25 369 TRP A N 1
ATOM 2939 C CA . TRP A 1 369 ? 12.666 -5.681 -6.202 1.00 93.25 369 TRP A CA 1
ATOM 2940 C C . TRP A 1 369 ? 13.700 -4.800 -6.877 1.00 93.25 369 TRP A C 1
ATOM 2942 O O . TRP A 1 369 ? 13.421 -3.663 -7.266 1.00 93.25 369 TRP A O 1
ATOM 2952 N N . THR A 1 370 ? 14.873 -5.373 -7.096 1.00 88.94 370 THR A N 1
ATOM 2953 C CA . THR A 1 370 ? 15.991 -4.661 -7.693 1.00 88.94 370 THR A CA 1
ATOM 2954 C C . THR A 1 370 ? 16.607 -5.520 -8.785 1.00 88.94 370 THR A C 1
ATOM 2956 O O . THR A 1 370 ? 16.879 -6.696 -8.557 1.00 88.94 370 THR A O 1
ATOM 2959 N N . SER A 1 371 ? 16.844 -4.971 -9.978 1.00 86.25 371 SER A N 1
ATOM 2960 C CA . SER A 1 371 ? 17.484 -5.735 -11.057 1.00 86.25 371 SER A CA 1
ATOM 2961 C C . SER A 1 371 ? 18.309 -4.890 -12.024 1.00 86.25 371 SER A C 1
ATOM 2963 O O . SER A 1 371 ? 18.151 -3.677 -12.118 1.00 86.25 371 SER A O 1
ATOM 2965 N N . LEU A 1 372 ? 19.201 -5.553 -12.753 1.00 81.00 372 LEU A N 1
ATOM 2966 C CA . LEU A 1 372 ? 20.001 -5.011 -13.844 1.00 81.00 372 LEU A CA 1
ATOM 2967 C C . LEU A 1 372 ? 19.669 -5.757 -15.134 1.00 81.00 372 LEU A C 1
ATOM 2969 O O . LEU A 1 372 ? 19.509 -6.979 -15.126 1.00 81.00 372 LEU A O 1
ATOM 2973 N N . SER A 1 373 ? 19.602 -5.022 -16.244 1.00 72.44 373 SER A N 1
ATOM 2974 C CA . SER A 1 373 ? 19.292 -5.564 -17.572 1.00 72.44 373 SER A CA 1
ATOM 2975 C C . SER A 1 373 ? 20.508 -5.470 -18.509 1.00 72.44 373 SER A C 1
ATOM 2977 O O . SER A 1 373 ? 21.149 -4.421 -18.611 1.00 72.44 373 SER A O 1
ATOM 2979 N N . ALA A 1 374 ? 20.812 -6.571 -19.205 1.00 62.28 374 ALA A N 1
ATOM 2980 C CA . ALA A 1 374 ? 21.929 -6.765 -20.141 1.00 62.28 374 ALA A CA 1
ATOM 2981 C C . ALA A 1 374 ? 21.460 -6.829 -21.613 1.00 62.28 374 ALA A C 1
ATOM 2983 O O . ALA A 1 374 ? 20.307 -7.178 -21.855 1.00 62.28 374 ALA A O 1
ATOM 2984 N N . PRO A 1 375 ? 22.327 -6.495 -22.591 1.00 45.19 375 PRO A N 1
ATOM 2985 C CA . PRO A 1 375 ? 23.251 -7.514 -23.120 1.00 45.19 375 PRO A CA 1
ATOM 2986 C C . PRO A 1 375 ? 24.650 -7.546 -22.476 1.00 45.19 375 PRO A C 1
ATOM 2988 O O . PRO A 1 375 ? 25.323 -8.554 -22.610 1.00 45.19 375 PRO A O 1
ATOM 2991 N N . ASN A 1 376 ? 25.047 -6.541 -21.675 1.00 44.94 376 ASN A N 1
ATOM 2992 C CA . ASN A 1 376 ? 26.331 -6.523 -20.934 1.00 44.94 376 ASN A CA 1
ATOM 2993 C C . ASN A 1 376 ? 26.208 -6.186 -19.423 1.00 44.94 376 ASN A C 1
ATOM 2995 O O . ASN A 1 376 ? 27.118 -5.598 -18.854 1.00 44.94 376 ASN A O 1
ATOM 2999 N N . LEU A 1 377 ? 25.081 -6.516 -18.772 1.00 54.16 377 LEU A N 1
ATOM 3000 C CA . LEU A 1 377 ? 24.826 -6.333 -17.324 1.00 54.16 377 LEU A CA 1
ATOM 3001 C C . LEU A 1 377 ? 25.289 -4.967 -16.772 1.00 54.16 377 LEU A C 1
ATOM 3003 O O . LEU A 1 377 ? 26.093 -4.906 -15.846 1.00 54.16 377 LEU A O 1
ATOM 3007 N N . GLY A 1 378 ? 24.795 -3.858 -17.333 1.00 52.03 378 GLY A N 1
ATOM 3008 C CA . GLY A 1 378 ? 25.309 -2.561 -16.887 1.00 52.03 378 GLY A CA 1
ATOM 3009 C C . GLY A 1 378 ? 24.785 -1.298 -17.546 1.00 52.03 378 GLY A C 1
ATOM 3010 O O . GLY A 1 378 ? 25.393 -0.268 -17.310 1.00 52.03 378 GLY A O 1
ATOM 3011 N N . ASN A 1 379 ? 23.694 -1.309 -18.319 1.00 66.38 379 ASN A N 1
ATOM 3012 C CA . ASN A 1 379 ? 23.165 -0.055 -18.891 1.00 66.38 379 ASN A CA 1
ATOM 3013 C C . ASN A 1 379 ? 21.938 0.459 -18.139 1.00 66.38 379 ASN A C 1
ATOM 3015 O O . ASN A 1 379 ? 21.809 1.660 -17.937 1.00 66.38 379 ASN A O 1
ATOM 3019 N N . TRP A 1 380 ? 21.076 -0.446 -17.671 1.00 76.69 380 TRP A N 1
ATOM 3020 C CA . TRP A 1 380 ? 19.819 -0.090 -17.023 1.00 76.69 380 TRP A CA 1
ATOM 3021 C C . TRP A 1 380 ? 19.645 -0.840 -15.708 1.00 76.69 380 TRP A C 1
ATOM 3023 O O . TRP A 1 380 ? 19.814 -2.062 -15.656 1.00 76.69 380 TRP A O 1
ATOM 3033 N N . SER A 1 381 ? 19.271 -0.100 -14.672 1.00 82.81 381 SER A N 1
ATOM 3034 C CA . SER A 1 381 ? 18.838 -0.605 -13.375 1.00 82.81 381 SER A CA 1
ATOM 3035 C C . SER A 1 381 ? 17.350 -0.379 -13.178 1.00 82.81 381 SER A C 1
ATOM 3037 O O . SER A 1 381 ? 16.814 0.650 -13.577 1.00 82.81 381 SER A O 1
ATOM 3039 N N . PHE A 1 382 ? 16.706 -1.334 -12.526 1.00 88.38 382 PHE A N 1
ATOM 3040 C CA . PHE A 1 382 ? 15.343 -1.242 -12.038 1.00 88.38 382 PHE A CA 1
ATOM 3041 C C . PHE A 1 382 ? 15.333 -1.314 -10.529 1.00 88.38 382 PHE A C 1
ATOM 3043 O O . PHE A 1 382 ? 15.989 -2.177 -9.942 1.00 88.38 382 PHE A O 1
ATOM 3050 N N . ALA A 1 383 ? 14.522 -0.451 -9.940 1.00 90.19 383 ALA A N 1
ATOM 3051 C CA . ALA A 1 383 ? 14.134 -0.537 -8.551 1.00 90.19 383 ALA A CA 1
ATOM 3052 C C . ALA A 1 383 ? 12.626 -0.306 -8.460 1.00 90.19 383 ALA A C 1
ATOM 3054 O O . ALA A 1 383 ? 12.106 0.687 -8.978 1.00 90.19 383 ALA A O 1
ATOM 3055 N N . GLY A 1 384 ? 11.921 -1.233 -7.825 1.00 93.19 384 GLY A N 1
ATOM 3056 C CA . GLY A 1 384 ? 10.471 -1.199 -7.720 1.00 93.19 384 GLY A CA 1
ATOM 3057 C C . GLY A 1 384 ? 9.953 -1.995 -6.541 1.00 93.19 384 GLY A C 1
ATOM 3058 O O . GLY A 1 384 ? 10.687 -2.737 -5.901 1.00 93.19 384 GLY A O 1
ATOM 3059 N N . PHE A 1 385 ? 8.671 -1.841 -6.259 1.00 95.19 385 PHE A N 1
ATOM 3060 C CA . PHE A 1 385 ? 8.024 -2.480 -5.127 1.00 95.19 385 PHE A CA 1
ATOM 3061 C C . PHE A 1 385 ? 6.965 -3.456 -5.607 1.00 95.19 385 PHE A C 1
ATOM 3063 O O . PHE A 1 385 ? 6.234 -3.184 -6.565 1.00 95.19 385 PHE A O 1
ATOM 3070 N N . GLN A 1 386 ? 6.884 -4.596 -4.927 1.00 95.50 386 GLN A N 1
ATOM 3071 C CA . GLN A 1 386 ? 5.754 -5.493 -5.091 1.00 95.50 386 GLN A CA 1
ATOM 3072 C C . GLN A 1 386 ? 4.499 -4.817 -4.553 1.00 95.50 386 GLN A C 1
ATOM 3074 O O . GLN A 1 386 ? 4.496 -4.251 -3.457 1.00 95.50 386 GLN A O 1
ATOM 3079 N N . LEU A 1 387 ? 3.431 -4.869 -5.334 1.00 95.12 387 LEU A N 1
ATOM 3080 C CA . LEU A 1 387 ? 2.153 -4.303 -4.951 1.00 95.12 387 LEU A CA 1
ATOM 3081 C C . LEU A 1 387 ? 1.418 -5.309 -4.064 1.00 95.12 387 LEU A C 1
ATOM 3083 O O . LEU A 1 387 ? 1.137 -6.423 -4.496 1.00 95.12 387 LEU A O 1
ATOM 3087 N N . GLY A 1 388 ? 1.096 -4.923 -2.830 1.00 93.06 388 GLY A N 1
ATOM 3088 C CA . GLY A 1 388 ? 0.431 -5.811 -1.873 1.00 93.06 388 GLY A CA 1
ATOM 3089 C C . GLY A 1 388 ? 1.399 -6.660 -1.040 1.00 93.06 388 GLY A C 1
ATOM 3090 O O . GLY A 1 388 ? 2.529 -6.245 -0.781 1.00 93.06 388 GLY A O 1
ATOM 3091 N N . GLY A 1 389 ? 0.929 -7.816 -0.568 1.00 91.31 389 GLY A N 1
ATOM 3092 C CA . GLY A 1 389 ? 1.687 -8.731 0.291 1.00 91.31 389 GLY A CA 1
ATOM 3093 C C . GLY A 1 389 ? 2.681 -9.633 -0.465 1.00 91.31 389 GLY A C 1
ATOM 3094 O O . GLY A 1 389 ? 2.765 -9.566 -1.693 1.00 91.31 389 GLY A O 1
ATOM 3095 N N . PRO A 1 390 ? 3.433 -10.501 0.245 1.00 91.75 390 PRO A N 1
ATOM 3096 C CA . PRO A 1 390 ? 4.294 -11.535 -0.352 1.00 91.75 390 PRO A CA 1
ATOM 3097 C C . PRO A 1 390 ? 3.563 -12.377 -1.400 1.00 91.75 390 PRO A C 1
ATOM 3099 O O . PRO A 1 390 ? 2.411 -12.723 -1.182 1.00 91.75 390 PRO A O 1
ATOM 3102 N N . CYS A 1 391 ? 4.203 -12.708 -2.527 1.00 93.06 391 CYS A N 1
ATOM 3103 C CA . CYS A 1 391 ? 3.593 -13.460 -3.637 1.00 93.06 391 CYS A CA 1
ATOM 3104 C C . CYS A 1 391 ? 2.186 -12.950 -4.061 1.00 93.06 391 CYS A C 1
ATOM 3106 O O . CYS A 1 391 ? 1.261 -13.728 -4.306 1.00 93.06 391 CYS A O 1
ATOM 3108 N N . SER A 1 392 ? 2.006 -11.627 -4.098 1.00 93.44 392 SER A N 1
ATOM 3109 C CA . SER A 1 392 ? 0.762 -10.975 -4.523 1.00 93.44 392 SER A CA 1
ATOM 3110 C C . SER A 1 392 ? 0.592 -11.023 -6.048 1.00 93.44 392 SER A C 1
ATOM 3112 O O . SER A 1 392 ? 1.556 -10.872 -6.803 1.00 93.44 392 SER A O 1
ATOM 3114 N N . ALA A 1 393 ? -0.646 -11.196 -6.509 1.00 92.62 393 ALA A N 1
ATOM 3115 C CA . ALA A 1 393 ? -1.027 -11.185 -7.918 1.00 92.62 393 ALA A CA 1
ATOM 3116 C C . ALA A 1 393 ? -0.921 -9.792 -8.563 1.00 92.62 393 ALA A C 1
ATOM 3118 O O . ALA A 1 393 ? -0.867 -9.694 -9.788 1.00 92.62 393 ALA A O 1
ATOM 3119 N N . SER A 1 394 ? -0.845 -8.721 -7.766 1.00 92.81 394 SER A N 1
ATOM 3120 C CA . SER A 1 394 ? -0.787 -7.337 -8.258 1.00 92.81 394 SER A CA 1
ATOM 3121 C C . SER A 1 394 ? 0.556 -6.961 -8.908 1.00 92.81 394 SER A C 1
ATOM 3123 O O . SER A 1 394 ? 0.701 -5.865 -9.443 1.00 92.81 394 SER A O 1
ATOM 3125 N N . GLY A 1 395 ? 1.552 -7.850 -8.905 1.00 93.31 395 GLY A N 1
ATOM 3126 C CA . GLY A 1 395 ? 2.817 -7.652 -9.614 1.00 93.31 395 GLY A CA 1
ATOM 3127 C C . GLY A 1 395 ? 3.755 -6.623 -8.972 1.00 93.31 395 GLY A C 1
ATOM 3128 O O . GLY A 1 395 ? 3.677 -6.340 -7.777 1.00 93.31 395 GLY A O 1
ATOM 3129 N N . VAL A 1 396 ? 4.687 -6.090 -9.769 1.00 94.88 396 VAL A N 1
ATOM 3130 C CA . VAL A 1 396 ? 5.791 -5.228 -9.310 1.00 94.88 396 VAL A CA 1
ATOM 3131 C C . VAL A 1 396 ? 5.868 -3.977 -10.178 1.00 94.88 396 VAL A C 1
ATOM 3133 O O . VAL A 1 396 ? 5.838 -4.072 -11.405 1.00 94.88 396 VAL A O 1
ATOM 3136 N N . VAL A 1 397 ? 5.996 -2.803 -9.555 1.00 94.94 397 VAL A N 1
ATOM 3137 C CA . VAL A 1 397 ? 6.068 -1.512 -10.260 1.00 94.94 397 VAL A CA 1
ATOM 3138 C C . VAL A 1 397 ? 7.207 -0.666 -9.708 1.00 94.94 397 VAL A C 1
ATOM 3140 O O . VAL A 1 397 ? 7.444 -0.619 -8.504 1.00 94.94 397 VAL A O 1
ATOM 3143 N N . GLY A 1 398 ? 7.923 0.015 -10.597 1.00 93.50 398 GLY A N 1
ATOM 3144 C CA . GLY A 1 398 ? 9.084 0.814 -10.235 1.00 93.50 398 GLY A CA 1
ATOM 3145 C C . GLY A 1 398 ? 9.598 1.658 -11.386 1.00 93.50 398 GLY A C 1
ATOM 3146 O O . GLY A 1 398 ? 8.926 1.816 -12.407 1.00 93.50 398 GLY A O 1
ATOM 3147 N N . THR A 1 399 ? 10.806 2.178 -11.216 1.00 90.81 399 THR A N 1
ATOM 3148 C CA . THR A 1 399 ? 11.467 3.054 -12.183 1.00 90.81 399 THR A CA 1
ATOM 3149 C C . THR A 1 399 ? 12.698 2.376 -12.770 1.00 90.81 399 THR A C 1
ATOM 3151 O O . THR A 1 399 ? 13.376 1.590 -12.105 1.00 90.81 399 THR A O 1
ATOM 3154 N N . TRP A 1 400 ? 12.985 2.694 -14.033 1.00 85.88 400 TRP A N 1
ATOM 3155 C CA . TRP A 1 400 ? 14.224 2.312 -14.703 1.00 85.88 400 TRP A CA 1
ATOM 3156 C C . TRP A 1 400 ? 15.136 3.531 -14.800 1.00 85.88 400 TRP A C 1
ATOM 3158 O O . TRP A 1 400 ? 14.696 4.604 -15.202 1.00 85.88 400 TRP A O 1
ATOM 3168 N N . THR A 1 401 ? 16.403 3.355 -14.450 1.00 78.44 401 THR A N 1
ATOM 3169 C CA . THR A 1 401 ? 17.441 4.390 -14.526 1.00 78.44 401 THR A CA 1
ATOM 3170 C C . THR A 1 401 ? 18.694 3.831 -15.182 1.00 78.44 401 THR A C 1
ATOM 3172 O O . THR A 1 401 ? 18.862 2.612 -15.282 1.00 78.44 401 THR A O 1
ATOM 3175 N N . THR A 1 402 ? 19.588 4.704 -15.641 1.00 75.00 402 THR A N 1
ATOM 3176 C CA . THR A 1 402 ? 20.920 4.280 -16.077 1.00 75.00 402 THR A CA 1
ATOM 3177 C C . THR A 1 402 ? 21.658 3.671 -14.888 1.00 75.00 402 THR A C 1
ATOM 3179 O O . THR A 1 402 ? 21.582 4.190 -13.783 1.00 75.00 402 THR A O 1
ATOM 3182 N N . SER A 1 403 ? 22.383 2.568 -15.059 1.00 65.75 403 SER A N 1
ATOM 3183 C CA . SER A 1 403 ? 23.103 1.914 -13.941 1.00 65.75 403 SER A CA 1
ATOM 3184 C C . SER A 1 403 ? 24.125 2.842 -13.248 1.00 65.75 403 SER A C 1
ATOM 3186 O O . SER A 1 403 ? 24.454 2.657 -12.076 1.00 65.75 403 SER A O 1
ATOM 3188 N N . GLY A 1 404 ? 24.614 3.848 -13.981 1.00 60.84 404 GLY A N 1
ATOM 3189 C CA . GLY A 1 404 ? 25.586 4.843 -13.547 1.00 60.84 404 GLY A CA 1
ATOM 3190 C C . GLY A 1 404 ? 24.986 6.128 -12.972 1.00 60.84 404 GLY A C 1
ATOM 3191 O O . GLY A 1 404 ? 25.745 7.066 -12.739 1.00 60.84 404 GLY A O 1
ATOM 3192 N N . HIS A 1 405 ? 23.673 6.195 -12.714 1.00 58.25 405 HIS A N 1
ATOM 3193 C CA . HIS A 1 405 ? 22.998 7.404 -12.211 1.00 58.25 405 HIS A CA 1
ATOM 3194 C C . HIS A 1 405 ? 23.642 7.984 -10.935 1.00 58.25 405 HIS A C 1
ATOM 3196 O O . HIS A 1 405 ? 23.661 9.195 -10.729 1.00 58.25 405 HIS A O 1
ATOM 3202 N N . ASN A 1 406 ? 24.265 7.138 -10.108 1.00 51.06 406 ASN A N 1
ATOM 3203 C CA . ASN A 1 406 ? 25.000 7.558 -8.910 1.00 51.06 406 ASN A CA 1
ATOM 3204 C C . ASN A 1 406 ? 26.298 8.341 -9.199 1.00 51.06 406 ASN A C 1
ATOM 3206 O O . ASN A 1 406 ? 26.841 8.969 -8.293 1.00 51.06 406 ASN A O 1
ATOM 3210 N N . PHE A 1 407 ? 26.794 8.312 -10.438 1.00 51.72 407 PHE A N 1
ATOM 3211 C CA . PHE A 1 407 ? 28.025 8.975 -10.879 1.00 51.72 407 PHE A CA 1
ATOM 3212 C C . PHE A 1 407 ? 27.769 10.237 -11.721 1.00 51.72 407 PHE A C 1
ATOM 3214 O O . PHE A 1 407 ? 28.715 10.815 -12.249 1.00 51.72 407 PHE A O 1
ATOM 3221 N N . GLY A 1 408 ? 26.512 10.686 -11.832 1.00 39.88 408 GLY A N 1
ATOM 3222 C CA . GLY A 1 408 ? 26.165 11.945 -12.501 1.00 39.88 408 GLY A CA 1
ATOM 3223 C C . GLY A 1 408 ? 26.079 11.881 -14.030 1.00 39.88 408 GLY A C 1
ATOM 3224 O O . GLY A 1 408 ? 26.096 12.928 -14.670 1.00 39.88 408 GLY A O 1
ATOM 3225 N N . ALA A 1 409 ? 25.978 10.688 -14.623 1.00 31.58 409 ALA A N 1
ATOM 3226 C CA . ALA A 1 409 ? 25.628 10.536 -16.034 1.00 31.58 409 ALA A CA 1
ATOM 3227 C C . ALA A 1 409 ? 24.112 10.302 -16.153 1.00 31.58 409 ALA A C 1
ATOM 3229 O O . ALA A 1 409 ? 23.627 9.224 -15.793 1.00 31.58 409 ALA A O 1
ATOM 3230 N N . LEU A 1 410 ? 23.385 11.333 -16.594 1.00 37.84 410 LEU A N 1
ATOM 3231 C CA . LEU A 1 410 ? 22.010 11.197 -17.087 1.00 37.84 410 LEU A CA 1
ATOM 3232 C C . LEU A 1 410 ? 21.989 10.355 -18.366 1.00 37.84 410 LEU A C 1
ATOM 3234 O O . LEU A 1 410 ? 22.876 10.582 -19.222 1.00 37.84 410 LEU A O 1
#

Radius of gyration: 24.04 Å; chains: 1; bounding box: 62×53×75 Å

Foldseek 3Di:
DVVVDDLVVVLVVLLPDAPVVLVVQLVPDVVSVCSVPVDPDCVSLQSNQVPALFDDLVPFPPDDPPDDDPSVVLVVLQVLLLVQQLDDLVVNLPDDQVSNVSSLVSLQVLLQRDDQPGCSNQVSSLVSLLNGVLLEPPVSPPPVHPDCQSSLLSNQLAVVSRPQVVDDPVSLVVLLLVLCLVQLQQVNADVCQLRKQWHFPQDDPNATAIDGNSNNQSSLVSNVPSPDDPDDAFDSRSQLQYQQSAPCSVVDDQLLQQQFAFKDKDKDKDFDPVLSVQSNVVCVVPPPPDRDPDDGRMDMDIWMKGKDWDDDDDPVPDDDSGDDAPQPDPSRDKTWMKIWTDDPPQPDPLSIWIKTWMWGQHPSRWIWTKIATDSPRFFKIWIWTQRHYRNGSNGIGMDIDGNCVVVPDD

pLDDT: mean 82.24, std 14.89, range [31.58, 97.0]

InterPro domains:
  IPR001810 F-box domain [PS50181] (1-48)
  IPR036047 F-box-like domain superfamily [SSF81383] (2-59)

Sequence (410 aa):
MIGILPTELVEYTLTFCQPKDVAAFSQTCQQSRALIYESDDQFLWRELFLAAPFDDPIDSPNQDPELPRGWKGELQARIQAEALVTLSYEDMRARDHDSISNAFDTLVRVLHATSPGKVKNLDWLASTAAKSFVFNDYDRFPRFLSNTQPVHQLLLLSWDLSGFRTSKGGLRGRILDDARYFVYNLSKYSVKSNWGAFCLSGSEGGALMFTANWEHIRHCVHILQLRGGDVEFPPYDLCNAIAYSAPGSHSRASDDWAGVEGVWMRDVRFLDYGTLIDLNATADEYGNLSPYEGEFLEGFTRFQVAMKIVRDLKPEEHFVISRRPLNADKRHPRLDFIGFGMSELSLGPEGQTALRGHVDRLVDGSILWTSLSAPNLGNWSFAGFQLGGPCSASGVVGTWTTSGHNFGAL

Secondary structure (DSSP, 8-state):
-GGGS-HHHHHHHHTTS-HHHHHHHHTS-HHHHHHHHS-S--HHHHHHHHHSS---GGG-TT--TTS---HHHHHHHHHHHHHHHTS-HHHHHTS-HHHHHHHHHHHHHHHHH--TT-HHHHHHHHHHHHH-GGGT-STT--TTSS--HHHHHHHHHTTTTSTTTT--HHHHHHHHHHHHHHHH-GGG-SGGGTTTTEEEEEEETTEEEEEE-HHHHHHHHHHHHHS-SS------SHHHHSTT-STTGGGS-TT-TT--SEEEEEEEEEE-HHHHHHHHHHHHHHGGGPPP-S---EEEEEEEEEEEE-S---GGG---SSS------TTS--EEEEEEEE-TT--SGGG--EEEEEEEE-TTS-EEEEEEETTTT-SEEEEEEESSSTT-TT-EEEEEEETTGGGT--